Protein AF-A0A183CML1-F1 (afdb_monomer_lite)

Sequence (725 aa):
MSDNASGSEQQQQMVEISICPDVWKWSLSSLEIRRATDGNGAQIVNKSSAELLPIPQGLLPNKVIGFKVIWISYIDQNVFEFLQRICRLFNSSETFVRIHTYNNDDSRTWEIIRQNIWPLISNDKICRFVLDLAQLDRLRQFSPAILRSCPNLRSIASCGLFPAFPAEDNTNASSPQAMAKWLLTRRGDGRPKIIVCDYWEGMEGLRGSFVNALEPANFIFHLRSFGIAPFELKNNWTGERLTLRRFNGCRWLLVRCPIVREEAKWAAWEKEAFEWDWRCNQWNYIFIAFNDRDIGDGMLDENDEGPSEPKKLVVLVSTFFGWLFSFSIIIVLPIDVAITFYKKCLVEESHRSVVDDDTTTGDGGLRMADNEYFERNESFMQCEQPKGFVEDKFLLALWRIVYWSSQLLTWILLPMLQSYAKAGEFTVKGRLKYAFYSNAVYYGLYFAAFMLLLIYAVSRGVSLDFENLKVLLIAASNTWGLFQLVVLLGYGLIEVPRLFWRLGIKGYRLKRTYFDIDKMSSEKNESDESIREVYTETKNALNLLKSASGPSREKVKQIAAKFPYEFVKHLNGSGADPKESSPALPISSCSQLDIGSVNNDAYLIKLHRKVINAAQNYRHCQAQWHSLIESAFYLEDVEVAEQSGLLPAQWARLDVVNGGGTNRRKTKSAALSLLVAALPGYAKARFHLFVTLRRPISQVFFFGFWGIEIELDFAHAFERDPGQY

Foldseek 3Di:
DDDPVLVVLLVVQWDWDDPDVPDIAIEGEAWEWAQDPVRPHIWIARPVVRDTGHLRPDQDDPSYQFYQEYEYAFDEPSVLVSLVSCLNNLALQFAEEEEDEPDPPQPVLLVLCLPRVCVSCQVSRHQEYEDEQSRLLSVCVSPLLSLVSNQNHAEYEYEHAAADPPQDRPSPDGSNSSVVVSQQDAHPVRAAREYEYAEDDRVVRVVVCVQPDQEAGWYKYKYQDDDDDWDWDAHPNHQWIWTWDDDDDRIIMTTIDHPDDDVVVVVVSNVVSVPDDPPRDGTNYYYYYYGPSSYDPPSDPCPVPPDDPVLCVLVVVLVVLLVVLVVVCVVLVVLVVLLVVLVVLVVVLVVVVVVVVVVPDDDDDDDDDDDDPPPPPPVVSPRDRDDPDDDPVVSVVSCVCSVVSLVCSVLPVVQLSVQLLLFLDPDPVNSSVRSVVVSCVVVVVVVVVVVVVVVVCVVVPDDDDPVVVVVVVVVVVVVVLVVVCVVCVCCVVPVLVVVVVQVPDPPSQLVVLVVVLVVLVVLLVVLLVLLVVLLVVLVVLLVLCVPPPDPLNVLSVVLNVLADPVSVCCVVVVPPDPPDCPDDDPPPDDDPDDNVQSPDPVNSRVSSSSSSVSRVSNVLSVVLSVVSVVSNVVSVQVVCCVVVVHRDPVVVVVVVVVPDDPDDPPPVQPPVVVVLVPDPPVVVVVVVSVVVPPDDPPPDDPDHDDDDDDDDDPPPPPPDPPDDD

InterPro domains:
  IPR006876 LMBR1-like membrane protein [PF04791] (312-645)
  IPR051584 GPCR-associated LMBR1 domain-containing protein [PTHR21355] (312-642)

Radius of gyration: 38.88 Å; chains: 1; bounding box: 107×81×124 Å

Organism: Globodera pallida (NCBI:txid36090)

Secondary structure (DSSP, 8-state):
----HHHHHHHTTEEEEEEETTEEEEEEEEEEEEE-TTSSSEEEEETTT--EEPPP-SPPPTTEEEEEEEEES-B-HHHHHHHHHHGGG--TTT-EEEE--S-TT-HHHHHHIIIIIHHHHHSS--SEEE--HHHHHHHHTT-TTHHHH-TT--EEEESS----SS---STTS-HHHHHHHHHHSPPTT-PPEEEEES----HHHHHHHHHT--S---EEEEEE-SSPPPEEEEETTTTEEEEEEEEETTEEEEEEEESS--HHHHHHHHHHHHS--SSS--SSEEEE---GGGBPTTSS-TTS--S-HHHHHHHHHHHHHHHHHHHHHHHHHHHHHHHHHHHHHHHHHHHHHHHHHTTS-----------------------PPPTT---HHHHHHHHHHHHHHHHHIIIIIHHHHHHHHT---SSHHHHHHHHHHHHHHHHHHHHHHHHHHHHHHHHTT----HHHHHHHHHHHHHHHHHHHHHHHHHIIIIIHHHHHHHHTSTTHHHHHHHHHHHHHHHHHHHHHHHHHHHHHHHHHHHHHTTT--SHHHHHHHHHHTTS-HHHHHHHHHTTT-TT---------------HHHHT-HHHHHHHHHHHHHHHHHHHHHHHHHHHHHHHHHHHHHHHHHHHHSS--TTTHHHHHHTTS---SS-TT-HHHHHHHHSS-HHHHHHHHHHHHT-S--SSS-----------SSGGGS----S---

pLDDT: mean 72.49, std 20.1, range [24.62, 93.75]

Structure (mmCIF, N/CA/C/O backbone):
data_AF-A0A183CML1-F1
#
_entry.id   AF-A0A183CML1-F1
#
loop_
_atom_site.group_PDB
_atom_site.id
_atom_site.type_symbol
_atom_site.label_atom_id
_atom_site.label_alt_id
_atom_site.label_comp_id
_atom_site.label_asym_id
_atom_site.label_entity_id
_atom_site.label_seq_id
_atom_site.pdbx_PDB_ins_code
_atom_site.Cartn_x
_atom_site.Cartn_y
_atom_site.Cartn_z
_atom_site.occupancy
_atom_site.B_iso_or_equiv
_atom_site.auth_seq_id
_atom_site.auth_comp_id
_atom_site.auth_asym_id
_atom_site.auth_atom_id
_atom_site.pdbx_PDB_model_num
ATOM 1 N N . MET A 1 1 ? -20.747 42.630 32.655 1.00 37.59 1 MET A N 1
ATOM 2 C CA . MET A 1 1 ? -21.826 42.072 31.812 1.00 37.59 1 MET A CA 1
ATOM 3 C C . MET A 1 1 ? -21.200 41.529 30.538 1.00 37.59 1 MET A C 1
ATOM 5 O O . MET A 1 1 ? -21.109 42.256 29.566 1.00 37.59 1 MET A O 1
ATOM 9 N N . SER A 1 2 ? -20.720 40.291 30.581 1.00 33.38 2 SER A N 1
ATOM 10 C CA . SER A 1 2 ? -20.426 39.416 29.436 1.00 33.38 2 SER A CA 1
ATOM 11 C C . SER A 1 2 ? -19.798 38.167 30.049 1.00 33.38 2 SER A C 1
ATOM 13 O O . SER A 1 2 ? -18.826 38.322 30.778 1.00 33.38 2 SER A O 1
ATOM 15 N N . ASP A 1 3 ? -20.456 37.018 29.877 1.00 28.42 3 ASP A N 1
ATOM 16 C CA . ASP A 1 3 ? -19.969 35.626 30.060 1.00 28.42 3 ASP A CA 1
ATOM 17 C C . ASP A 1 3 ? -21.097 34.674 30.516 1.00 28.42 3 ASP A C 1
ATOM 19 O O . ASP A 1 3 ? -20.895 33.774 31.320 1.00 28.42 3 ASP A O 1
ATOM 23 N N . ASN A 1 4 ? -22.310 34.847 29.972 1.00 29.31 4 ASN A N 1
ATOM 24 C CA . ASN A 1 4 ? -23.411 33.876 30.104 1.00 29.31 4 ASN A CA 1
ATOM 25 C C . ASN A 1 4 ? -23.949 33.375 28.745 1.00 29.31 4 ASN A C 1
ATOM 27 O O . ASN A 1 4 ? -24.976 32.704 28.705 1.00 29.31 4 ASN A O 1
ATOM 31 N N . ALA A 1 5 ? -23.266 33.662 27.629 1.00 32.44 5 ALA A N 1
ATOM 32 C CA . ALA A 1 5 ? -23.761 33.323 26.288 1.00 32.44 5 ALA A CA 1
ATOM 33 C C . ALA A 1 5 ? -23.712 31.813 25.961 1.00 32.44 5 ALA A C 1
ATOM 35 O O . ALA A 1 5 ? -24.542 31.328 25.198 1.00 32.44 5 ALA A O 1
ATOM 36 N N . SER A 1 6 ? -22.810 31.032 26.574 1.00 41.88 6 SER A N 1
ATOM 37 C CA . SER A 1 6 ? -22.696 29.591 26.272 1.00 41.88 6 SER A CA 1
ATOM 38 C C . SER A 1 6 ? -23.824 28.740 26.874 1.00 41.88 6 SER A C 1
ATOM 40 O O . SER A 1 6 ? -24.134 27.668 26.354 1.00 41.88 6 SER A O 1
ATOM 42 N N . GLY A 1 7 ? -24.464 29.212 27.951 1.00 39.38 7 GLY A N 1
ATOM 43 C CA . GLY A 1 7 ? -25.582 28.518 28.597 1.00 39.38 7 GLY A CA 1
ATOM 44 C C . GLY A 1 7 ? -26.908 28.676 27.847 1.00 39.38 7 GLY A C 1
ATOM 45 O O . GLY A 1 7 ? -27.688 27.725 27.785 1.00 39.38 7 GLY A O 1
ATOM 46 N N . SER A 1 8 ? -27.147 29.844 27.237 1.00 46.09 8 SER A N 1
ATOM 47 C CA . SER A 1 8 ? -28.375 30.129 26.482 1.00 46.09 8 SER A CA 1
ATOM 48 C C . SER A 1 8 ? -28.430 29.398 25.138 1.00 46.09 8 SER A C 1
ATOM 50 O O . SER A 1 8 ? -29.487 28.895 24.767 1.00 46.09 8 SER A O 1
ATOM 52 N N . GLU A 1 9 ? -27.298 29.258 24.440 1.00 47.81 9 GLU A N 1
ATOM 53 C CA . GLU A 1 9 ? -27.224 28.528 23.160 1.00 47.81 9 GLU A CA 1
ATOM 54 C C . GLU A 1 9 ? -27.437 27.014 23.337 1.00 47.81 9 GLU A C 1
ATOM 56 O O . GLU A 1 9 ? -28.051 26.356 22.498 1.00 47.81 9 GLU A O 1
ATOM 61 N N . GLN A 1 10 ? -26.989 26.441 24.463 1.00 49.47 10 GLN A N 1
ATOM 62 C CA . GLN A 1 10 ? -27.253 25.035 24.792 1.00 49.47 10 GLN A CA 1
ATOM 63 C C . GLN A 1 10 ? -28.731 24.784 25.125 1.00 49.47 10 GLN A C 1
ATOM 65 O O . GLN A 1 10 ? -29.260 23.731 24.770 1.00 49.47 10 GLN A O 1
ATOM 70 N N . GLN A 1 11 ? -29.416 25.740 25.765 1.00 50.09 11 GLN A N 1
ATOM 71 C CA . GLN A 1 11 ? -30.841 25.627 26.101 1.00 50.09 11 GLN A CA 1
ATOM 72 C C . GLN A 1 11 ? -31.749 25.588 24.861 1.00 50.09 11 GLN A C 1
ATOM 74 O O . GLN A 1 11 ? -32.755 24.882 24.883 1.00 50.09 11 GLN A O 1
ATOM 79 N N . GLN A 1 12 ? -31.375 26.244 23.755 1.00 51.06 12 GLN A N 1
ATOM 80 C CA . GLN A 1 12 ? -32.138 26.227 22.492 1.00 51.06 12 GLN A CA 1
ATOM 81 C C . GLN A 1 12 ? -32.186 24.843 21.810 1.00 51.06 12 GLN A C 1
ATOM 83 O O . GLN A 1 12 ? -33.040 24.581 20.958 1.00 51.06 12 GLN A O 1
ATOM 88 N N . GLN A 1 13 ? -31.289 23.927 22.188 1.00 52.69 13 GLN A N 1
ATOM 89 C CA . GLN A 1 13 ? -31.227 22.564 21.642 1.00 52.69 13 GLN A CA 1
ATOM 90 C C . GLN A 1 13 ? -32.090 21.567 22.430 1.00 52.69 13 GLN A C 1
ATOM 92 O O . GLN A 1 13 ? -32.201 20.398 22.043 1.00 52.69 13 GLN A O 1
ATOM 97 N N . MET A 1 14 ? -32.674 22.008 23.549 1.00 59.81 14 MET A N 1
ATOM 98 C CA . MET A 1 14 ? -33.325 21.141 24.520 1.00 59.81 14 MET A CA 1
ATOM 99 C C . MET A 1 14 ? -34.838 21.376 24.574 1.00 59.81 14 MET A C 1
ATOM 101 O O . MET A 1 14 ? -35.321 22.500 24.504 1.00 59.81 14 MET A O 1
ATOM 105 N N . VAL A 1 15 ? -35.595 20.294 24.731 1.00 54.19 15 VAL A N 1
ATOM 106 C CA . VAL A 1 15 ? -37.031 20.311 25.024 1.00 54.19 15 VAL A CA 1
ATOM 107 C C . VAL A 1 15 ? -37.222 19.896 26.476 1.00 54.19 15 VAL A C 1
ATOM 109 O O . VAL A 1 15 ? -36.651 18.893 26.924 1.00 54.19 15 VAL A O 1
ATOM 112 N N . GLU A 1 16 ? -38.018 20.675 27.202 1.00 47.41 16 GLU A N 1
ATOM 113 C CA . GLU A 1 16 ? -38.372 20.402 28.589 1.00 47.41 16 GLU A CA 1
ATOM 114 C C . GLU A 1 16 ? -39.366 19.237 28.673 1.00 47.41 16 GLU A C 1
ATOM 116 O O . GLU A 1 16 ? -40.355 19.191 27.940 1.00 47.41 16 GLU A O 1
ATOM 121 N N . ILE A 1 17 ? -39.093 18.272 29.553 1.00 47.78 17 ILE A N 1
ATOM 122 C CA . ILE A 1 17 ? -39.960 17.116 29.782 1.00 47.78 17 ILE A CA 1
ATOM 123 C C . ILE A 1 17 ? -40.334 17.073 31.260 1.00 47.78 17 ILE A C 1
ATOM 125 O O . ILE A 1 17 ? -39.469 16.927 32.130 1.00 47.78 17 ILE A O 1
ATOM 129 N N . SER A 1 18 ? -41.637 17.141 31.530 1.00 38.53 18 SER A N 1
ATOM 130 C CA . SER A 1 18 ? -42.201 16.844 32.844 1.00 38.53 18 SER A CA 1
ATOM 131 C C . SER A 1 18 ? -42.446 15.338 32.958 1.00 38.53 18 SER A C 1
ATOM 133 O O . SER A 1 18 ? -43.163 14.756 32.146 1.00 38.53 18 SER A O 1
ATOM 135 N N . ILE A 1 19 ? -41.813 14.699 33.946 1.00 42.56 19 ILE A N 1
ATOM 136 C CA . ILE A 1 19 ? -42.041 13.280 34.279 1.00 42.56 19 ILE A CA 1
ATOM 137 C C . ILE A 1 19 ? -43.020 13.156 35.467 1.00 42.56 19 ILE A C 1
ATOM 139 O O . ILE A 1 19 ? -43.718 12.154 35.574 1.00 42.56 19 ILE A O 1
ATOM 143 N N . CYS A 1 20 ? -43.103 14.196 36.308 1.00 31.20 20 CYS A N 1
ATOM 144 C CA . CYS A 1 20 ? -44.016 14.389 37.443 1.00 31.20 20 CYS A CA 1
ATOM 145 C C . CYS A 1 20 ? -44.196 15.906 37.690 1.00 31.20 20 CYS A C 1
ATOM 147 O O . CYS A 1 20 ? -43.338 16.680 37.240 1.00 31.20 20 CYS A O 1
ATOM 149 N N . PRO A 1 21 ? -45.222 16.354 38.448 1.00 37.19 21 PRO A N 1
ATOM 150 C CA . PRO A 1 21 ? -45.181 17.691 39.030 1.00 37.19 21 PRO A CA 1
ATOM 151 C C . PRO A 1 21 ? -43.919 17.765 39.907 1.00 37.19 21 PRO A C 1
ATOM 153 O O . PRO A 1 21 ? -43.681 16.871 40.713 1.00 37.19 21 PRO A O 1
ATOM 156 N N . ASP A 1 22 ? -43.074 18.767 39.668 1.00 35.03 22 ASP A N 1
ATOM 157 C CA . ASP A 1 22 ? -41.851 19.104 40.423 1.00 35.03 22 ASP A CA 1
ATOM 158 C C . ASP A 1 22 ? -40.514 18.427 40.034 1.00 35.03 22 ASP A C 1
ATOM 160 O O . ASP A 1 22 ? -39.484 18.745 40.632 1.00 35.03 22 ASP A O 1
ATOM 164 N N . VAL A 1 23 ? -40.441 17.594 38.979 1.00 41.69 23 VAL A N 1
ATOM 165 C CA . VAL A 1 23 ? -39.146 17.095 38.441 1.00 41.69 23 VAL A CA 1
ATOM 166 C C . VAL A 1 23 ? -39.004 17.374 36.942 1.00 41.69 23 VAL A C 1
ATOM 168 O O . VAL A 1 23 ? -39.576 16.673 36.105 1.00 41.69 23 VAL A O 1
ATOM 171 N N . TRP A 1 24 ? -38.169 18.363 36.609 1.00 45.88 24 TRP A N 1
ATOM 172 C CA . TRP A 1 24 ? -37.877 18.790 35.237 1.00 45.88 24 TRP A CA 1
ATOM 173 C C . TRP A 1 24 ? -36.598 18.127 34.707 1.00 45.88 24 TRP A C 1
ATOM 175 O O . TRP A 1 24 ? -35.523 18.240 35.310 1.00 45.88 24 TRP A O 1
ATOM 185 N N . LYS A 1 25 ? -36.703 17.429 33.570 1.00 55.75 25 LYS A N 1
ATOM 186 C CA . LYS A 1 25 ? -35.559 16.866 32.832 1.00 55.75 25 LYS A CA 1
ATOM 187 C C . LYS A 1 25 ? -35.539 17.403 31.400 1.00 55.75 25 LYS A C 1
ATOM 189 O O . LYS A 1 25 ? -36.557 17.854 30.888 1.00 55.75 25 LYS A O 1
ATOM 194 N N . TRP A 1 26 ? -34.378 17.341 30.754 1.00 61.25 26 TRP A N 1
ATOM 195 C CA . TRP A 1 26 ? -34.168 17.889 29.411 1.00 61.25 26 TRP A CA 1
ATOM 196 C C . TRP A 1 26 ? -33.952 16.758 28.392 1.00 61.25 26 TRP A C 1
ATOM 198 O O . TRP A 1 26 ? -33.356 15.727 28.712 1.00 61.25 26 TRP A O 1
ATOM 208 N N . SER A 1 27 ? -34.410 16.932 27.154 1.00 63.78 27 SER A N 1
ATOM 209 C CA . SER A 1 27 ? -34.059 16.059 26.017 1.00 63.78 27 SER A CA 1
ATOM 210 C C . SER A 1 27 ? -33.580 16.881 24.838 1.00 63.78 27 SER A C 1
ATOM 212 O O . SER A 1 27 ? -34.007 18.018 24.682 1.00 63.78 27 SER A O 1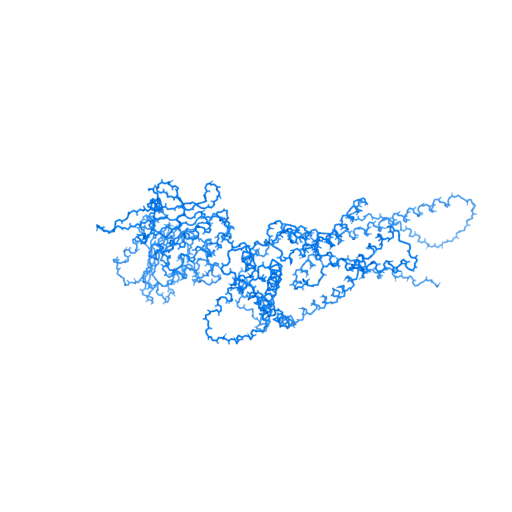
ATOM 214 N N . LEU A 1 28 ? -32.724 16.315 23.993 1.00 70.31 28 LEU A N 1
ATOM 215 C CA . LEU A 1 28 ? -32.418 16.941 22.711 1.00 70.31 28 LEU A CA 1
ATOM 216 C C . LEU A 1 28 ? -33.641 16.852 21.789 1.00 70.31 28 LEU A C 1
ATOM 218 O O . LEU A 1 28 ? -34.340 15.832 21.746 1.00 70.31 28 LEU A O 1
ATOM 222 N N . SER A 1 29 ? -33.894 17.924 21.046 1.00 74.38 29 SER A N 1
ATOM 223 C CA . SER A 1 29 ? -34.969 17.985 20.055 1.00 74.38 29 SER A CA 1
ATOM 224 C C . SER A 1 29 ? -34.680 17.076 18.839 1.00 74.38 29 SER A C 1
ATOM 226 O O . SER A 1 29 ? -33.923 16.108 18.915 1.00 74.38 29 SER A O 1
ATOM 228 N N . SER A 1 30 ? -35.340 17.314 17.702 1.00 78.25 30 SER A N 1
ATOM 229 C CA . SER A 1 30 ? -34.991 16.629 16.450 1.00 78.25 30 SER A CA 1
ATOM 230 C C . SER A 1 30 ? -33.811 17.346 15.801 1.00 78.25 30 SER A C 1
ATOM 232 O O . SER A 1 30 ? -33.980 18.449 15.293 1.00 78.25 30 SER A O 1
ATOM 234 N N . LEU A 1 31 ? -32.631 16.734 15.827 1.00 83.12 31 LEU A N 1
ATOM 235 C CA . LEU A 1 31 ? -31.380 17.318 15.348 1.00 83.12 31 LEU A CA 1
ATOM 236 C C . LEU A 1 31 ? -30.962 16.712 14.005 1.00 83.12 31 LEU A C 1
ATOM 238 O O . LEU A 1 31 ? -31.060 15.503 13.802 1.00 83.12 31 LEU A O 1
ATOM 242 N N . GLU A 1 32 ? -30.455 17.550 13.106 1.00 85.06 32 GLU A N 1
ATOM 243 C CA . GLU A 1 32 ? -29.831 17.159 11.843 1.00 85.06 32 GLU A CA 1
ATOM 244 C C . GLU A 1 32 ? -28.397 17.666 11.773 1.00 85.06 32 GLU A C 1
ATOM 246 O O . GLU A 1 32 ? -28.159 18.870 11.774 1.00 85.06 32 GLU A O 1
ATOM 251 N N . ILE A 1 33 ? -27.450 16.739 11.704 1.00 88.25 33 ILE A N 1
ATOM 252 C CA . ILE A 1 33 ? -26.032 17.006 11.494 1.00 88.25 33 ILE A CA 1
ATOM 253 C C . ILE A 1 33 ? -25.774 16.922 9.995 1.00 88.25 33 ILE A C 1
ATOM 255 O O . ILE A 1 33 ? -25.871 15.841 9.412 1.00 88.25 33 ILE A O 1
ATOM 259 N N . ARG A 1 34 ? -25.437 18.055 9.380 1.00 85.38 34 ARG A N 1
ATOM 260 C CA . ARG A 1 34 ? -25.172 18.164 7.939 1.00 85.38 34 ARG A CA 1
ATOM 261 C C . ARG A 1 34 ? -23.921 18.994 7.667 1.00 85.38 34 ARG A C 1
ATOM 263 O O . ARG A 1 34 ? -23.442 19.696 8.558 1.00 85.38 34 ARG A O 1
ATOM 270 N N . ARG A 1 35 ? -23.410 18.936 6.435 1.00 83.69 35 ARG A N 1
ATOM 271 C CA . ARG A 1 35 ? -22.287 19.777 5.999 1.00 83.69 35 ARG A CA 1
ATOM 272 C C . ARG A 1 35 ? -22.664 21.256 6.139 1.00 83.69 35 ARG A C 1
ATOM 274 O O . ARG A 1 35 ? -23.791 21.641 5.813 1.00 83.69 35 ARG A O 1
ATOM 281 N N . ALA A 1 36 ? -21.735 22.060 6.644 1.00 81.62 36 ALA A N 1
ATOM 282 C CA . ALA A 1 36 ? -21.918 23.497 6.769 1.00 81.62 36 ALA A CA 1
ATOM 283 C C . ALA A 1 36 ? -22.105 24.161 5.394 1.00 81.62 36 ALA A C 1
ATOM 285 O O . ALA A 1 36 ? -21.556 23.705 4.388 1.00 81.62 36 ALA A O 1
ATOM 286 N N . THR A 1 37 ? -22.913 25.224 5.324 1.00 77.00 37 THR A N 1
ATOM 287 C CA . THR A 1 37 ? -23.236 25.897 4.048 1.00 77.00 37 THR A CA 1
ATOM 288 C C . THR A 1 37 ? -22.043 26.607 3.407 1.00 77.00 37 THR A C 1
ATOM 290 O O . THR A 1 37 ? -22.064 26.860 2.208 1.00 77.00 37 THR A O 1
ATOM 293 N N . ASP A 1 38 ? -21.008 26.916 4.188 1.00 73.81 38 ASP A N 1
ATOM 294 C CA . ASP A 1 38 ? -19.724 27.455 3.724 1.00 73.81 38 ASP A CA 1
ATOM 295 C C . ASP A 1 38 ? -18.766 26.366 3.197 1.00 73.81 38 ASP A C 1
ATOM 297 O O . ASP A 1 38 ? -17.690 26.676 2.691 1.00 73.81 38 ASP A O 1
ATOM 301 N N . GLY A 1 39 ? -19.158 25.090 3.297 1.00 69.31 39 GLY A N 1
ATOM 302 C CA . GLY A 1 39 ? -18.370 23.932 2.890 1.00 69.31 39 GLY A CA 1
ATOM 303 C C . GLY A 1 39 ? -17.366 23.436 3.935 1.00 69.31 39 GLY A C 1
ATOM 304 O O . GLY A 1 39 ? -16.813 22.351 3.730 1.00 69.31 39 GLY A O 1
ATOM 305 N N . ASN A 1 40 ? -17.176 24.152 5.050 1.00 73.75 40 ASN A N 1
ATOM 306 C CA . ASN A 1 40 ? -16.153 23.873 6.057 1.00 73.75 40 ASN A CA 1
ATOM 307 C C . ASN A 1 40 ? -16.752 23.205 7.305 1.00 73.75 40 ASN A C 1
ATOM 309 O O . ASN A 1 40 ? -17.226 23.859 8.230 1.00 73.75 40 ASN A O 1
ATOM 313 N N . GLY A 1 41 ? -16.668 21.874 7.361 1.00 78.50 41 GLY A N 1
ATOM 314 C CA . GLY A 1 41 ? -17.062 21.093 8.536 1.00 78.50 41 GLY A CA 1
ATOM 315 C C . GLY A 1 41 ? -18.570 20.865 8.661 1.00 78.50 41 GLY A C 1
ATOM 316 O O . GLY A 1 41 ? -19.311 20.850 7.672 1.00 78.50 41 GLY A O 1
ATOM 317 N N . ALA A 1 42 ? -19.016 20.618 9.890 1.00 84.06 42 ALA A N 1
ATOM 318 C CA . ALA A 1 42 ? -20.378 20.209 10.213 1.00 84.06 42 ALA A CA 1
ATOM 319 C C . ALA A 1 42 ? -21.169 21.277 10.986 1.00 84.06 42 ALA A C 1
ATOM 321 O O . ALA A 1 42 ? -20.629 21.987 11.833 1.00 84.06 42 ALA A O 1
ATOM 322 N N . GLN A 1 43 ? -22.483 21.321 10.759 1.00 84.50 43 GLN A N 1
ATOM 323 C CA . GLN A 1 43 ? -23.433 22.150 11.505 1.00 84.50 43 GLN A CA 1
ATOM 324 C C . GLN A 1 43 ? -24.626 21.319 11.996 1.00 84.50 43 GLN A C 1
ATOM 326 O O . GLN A 1 43 ? -25.008 20.336 11.353 1.00 84.50 43 GLN A O 1
ATOM 331 N N . ILE A 1 44 ? -25.241 21.735 13.109 1.00 82.94 44 ILE A N 1
ATOM 332 C CA . ILE A 1 44 ? -26.459 21.117 13.646 1.00 82.94 44 ILE A CA 1
ATOM 333 C C . ILE A 1 44 ? -27.656 22.008 13.316 1.00 82.94 44 ILE A C 1
ATOM 335 O O . ILE A 1 44 ? -27.625 23.217 13.523 1.00 82.94 44 ILE A O 1
ATOM 339 N N . VAL A 1 45 ? -28.731 21.410 12.814 1.00 80.69 45 VAL A N 1
ATOM 340 C CA . VAL A 1 45 ? -30.013 22.082 12.585 1.00 80.69 45 VAL A CA 1
ATOM 341 C C . VAL A 1 45 ? -31.068 21.444 13.471 1.00 80.69 45 VAL A C 1
ATOM 343 O O . VAL A 1 45 ? -31.246 20.225 13.456 1.00 80.69 45 VAL A O 1
ATOM 346 N N . ASN A 1 46 ? -31.803 22.256 14.224 1.00 78.88 46 ASN A N 1
ATOM 347 C CA . ASN A 1 46 ? -32.991 21.780 14.923 1.00 78.88 46 ASN A CA 1
ATOM 348 C C . ASN A 1 46 ? -34.158 21.718 13.923 1.00 78.88 46 ASN A C 1
ATOM 350 O O . ASN A 1 46 ? -34.657 22.748 13.482 1.00 78.88 46 ASN A O 1
ATOM 354 N N . LYS A 1 47 ? -34.620 20.515 13.558 1.00 71.12 47 LYS A N 1
ATOM 355 C CA . LYS A 1 47 ? -35.719 20.326 12.591 1.00 71.12 47 LYS A CA 1
ATOM 356 C C . LYS A 1 47 ? -37.056 20.899 13.070 1.00 71.12 47 LYS A C 1
ATOM 358 O O . LYS A 1 47 ? -37.923 21.140 12.238 1.00 71.12 47 LYS A O 1
ATOM 363 N N . SER A 1 48 ? -37.239 21.104 14.375 1.00 66.88 48 SER A N 1
ATOM 364 C CA . SER A 1 48 ? -38.478 21.664 14.927 1.00 66.88 48 SER A CA 1
ATOM 365 C C . SER A 1 48 ? -38.522 23.193 14.853 1.00 66.88 48 SER A C 1
ATOM 367 O O . SER A 1 48 ? -39.601 23.743 14.672 1.00 66.88 48 SER A O 1
ATOM 369 N N . SER A 1 49 ? -37.379 23.874 15.005 1.00 65.00 49 SER A N 1
ATOM 370 C CA . SER A 1 49 ? -37.291 25.346 14.979 1.00 65.00 49 SER A CA 1
ATOM 371 C C . SER A 1 49 ? -36.656 25.912 13.703 1.00 65.00 49 SER A C 1
ATOM 373 O O . SER A 1 49 ? -36.686 27.121 13.504 1.00 65.00 49 SER A O 1
ATOM 375 N N . ALA A 1 50 ? -36.086 25.056 12.846 1.00 64.62 50 ALA A N 1
ATOM 376 C CA . ALA A 1 50 ? -35.264 25.413 11.685 1.00 64.62 50 ALA A CA 1
ATOM 377 C C . ALA A 1 50 ? -34.040 26.299 12.013 1.00 64.62 50 ALA A C 1
ATOM 379 O O . ALA A 1 50 ? -33.440 26.890 11.116 1.00 64.62 50 ALA A O 1
ATOM 380 N N . GLU A 1 51 ? -33.650 26.370 13.288 1.00 70.19 51 GLU A N 1
ATOM 381 C CA . GLU A 1 51 ? -32.543 27.194 13.771 1.00 70.19 51 GLU A CA 1
ATOM 382 C C . GLU A 1 51 ? -31.192 26.492 13.561 1.00 70.19 51 GLU A C 1
ATOM 384 O O . GLU A 1 51 ? -31.062 25.274 13.753 1.00 70.19 51 GLU A O 1
ATOM 389 N N . LEU A 1 52 ? -30.193 27.276 13.142 1.00 67.44 52 LEU A N 1
ATOM 390 C CA . LEU A 1 52 ? -28.807 26.846 12.967 1.00 67.44 52 LEU A CA 1
ATOM 391 C C . LEU A 1 52 ? -28.085 26.909 14.306 1.00 67.44 52 LEU A C 1
ATOM 393 O O . LEU A 1 52 ? -28.065 27.952 14.952 1.00 67.44 52 LEU A O 1
ATOM 397 N N . LEU A 1 53 ? -27.469 25.800 14.697 1.00 66.88 53 LEU A N 1
ATOM 398 C CA . LEU A 1 53 ? -26.844 25.653 15.999 1.00 66.88 53 LEU A CA 1
ATOM 399 C C . LEU A 1 53 ? -25.383 25.201 15.842 1.00 66.88 53 LEU A C 1
ATOM 401 O O . LEU A 1 53 ? -25.105 24.261 15.082 1.00 66.88 53 LEU A O 1
ATOM 405 N N . PRO A 1 54 ? -24.435 25.827 16.564 1.00 63.41 54 PRO A N 1
ATOM 406 C CA . PRO A 1 54 ? -23.058 25.355 16.598 1.00 63.41 54 PRO A CA 1
ATOM 407 C C . PRO A 1 54 ? -22.971 23.995 17.308 1.00 63.41 54 PRO A C 1
ATOM 409 O O . PRO A 1 54 ? -23.772 23.680 18.194 1.00 63.41 54 PRO A O 1
ATOM 412 N N . ILE A 1 55 ? -21.975 23.183 16.935 1.00 66.38 55 ILE A N 1
ATOM 413 C CA . ILE A 1 55 ? -21.700 21.908 17.612 1.00 66.38 55 ILE A CA 1
ATOM 414 C C . ILE A 1 55 ? -21.226 22.207 19.043 1.00 66.38 55 ILE A C 1
ATOM 416 O O . ILE A 1 55 ? -20.201 22.874 19.211 1.00 66.38 55 ILE A O 1
ATOM 420 N N . PRO A 1 56 ? -21.922 21.717 20.087 1.00 64.00 56 PRO A N 1
ATOM 421 C CA . PRO A 1 56 ? -21.537 21.988 21.466 1.00 64.00 56 PRO A CA 1
ATOM 422 C C . PRO A 1 56 ? -20.142 21.441 21.791 1.00 64.00 56 PRO A C 1
ATOM 424 O O . PRO A 1 56 ? -19.905 20.232 21.754 1.00 64.00 56 PRO A O 1
ATOM 427 N N . GLN A 1 57 ? -19.227 22.335 22.174 1.00 58.16 57 GLN A N 1
ATOM 428 C CA . GLN A 1 57 ? -17.857 21.969 22.554 1.00 58.16 57 GLN A CA 1
ATOM 429 C C . GLN A 1 57 ? -17.701 21.572 24.038 1.00 58.16 57 GLN A C 1
ATOM 431 O O . GLN A 1 57 ? -16.684 21.005 24.425 1.00 58.16 57 GLN A O 1
ATOM 436 N N . GLY A 1 58 ? -18.718 21.829 24.871 1.00 57.59 58 GLY A N 1
ATOM 437 C CA . GLY A 1 58 ? -18.743 21.490 26.301 1.00 57.59 58 GLY A CA 1
ATOM 438 C C . GLY A 1 58 ? -19.512 20.203 26.636 1.00 57.59 58 GLY A C 1
ATOM 439 O O . GLY A 1 58 ? -20.231 19.649 25.805 1.00 57.59 58 GLY A O 1
ATOM 440 N N . LEU A 1 59 ? -19.388 19.732 27.883 1.00 54.75 59 LEU A N 1
ATOM 441 C CA . LEU A 1 59 ? -20.174 18.608 28.410 1.00 54.75 59 LEU A CA 1
ATOM 442 C C . LEU A 1 59 ? -21.662 18.981 28.498 1.00 54.75 59 LEU A C 1
ATOM 444 O O . LEU A 1 59 ? -22.015 19.999 29.091 1.00 54.75 59 LEU A O 1
ATOM 448 N N . LEU A 1 60 ? -22.540 18.132 27.956 1.00 64.62 60 LEU A N 1
ATOM 449 C CA . LEU A 1 60 ? -23.985 18.308 28.110 1.00 64.62 60 LEU A CA 1
ATOM 450 C C . LEU A 1 60 ? -24.395 18.141 29.581 1.00 64.62 60 LEU A C 1
ATOM 452 O O . LEU A 1 60 ? -23.955 17.168 30.208 1.00 64.62 60 LEU A O 1
ATOM 456 N N . PRO A 1 61 ? -25.299 18.989 30.109 1.00 64.56 61 PRO A N 1
ATOM 457 C CA . PRO A 1 61 ? -25.793 18.870 31.475 1.00 64.56 61 PRO A CA 1
ATOM 458 C C . PRO A 1 61 ? -26.276 17.451 31.807 1.00 64.56 61 PRO A C 1
ATOM 460 O O . PRO A 1 61 ? -26.972 16.804 31.018 1.00 64.56 61 PRO A O 1
ATOM 463 N N . ASN A 1 62 ? -25.974 16.970 33.017 1.00 60.59 62 ASN A N 1
ATOM 464 C CA . ASN A 1 62 ? -26.393 15.638 33.490 1.00 60.59 62 ASN A CA 1
ATOM 465 C C . ASN A 1 62 ? -27.922 15.452 33.525 1.00 60.59 62 ASN A C 1
ATOM 467 O O . ASN A 1 62 ? -28.406 14.327 33.584 1.00 60.59 62 ASN A O 1
ATOM 471 N N . LYS A 1 63 ? -28.687 16.549 33.459 1.00 64.75 63 LYS A N 1
ATOM 472 C CA . LYS A 1 63 ? -30.155 16.543 33.387 1.00 64.75 63 LYS A CA 1
ATOM 473 C C . LYS A 1 63 ? -30.706 16.187 31.996 1.00 64.75 63 LYS A C 1
ATOM 475 O O . LYS A 1 63 ? -31.915 15.988 31.882 1.00 64.75 63 LYS A O 1
ATOM 480 N N . VAL A 1 64 ? -29.857 16.112 30.962 1.00 67.31 64 VAL A N 1
ATOM 481 C CA . VAL A 1 64 ? -30.243 15.642 29.622 1.00 67.31 64 VAL A CA 1
ATOM 482 C C . VAL A 1 64 ? -30.304 14.116 29.618 1.00 67.31 64 VAL A C 1
ATOM 484 O O . VAL A 1 64 ? -29.293 13.462 29.899 1.00 67.31 64 VAL A O 1
ATOM 487 N N . ILE A 1 65 ? -31.479 13.563 29.309 1.00 67.69 65 ILE A N 1
ATOM 488 C CA . ILE A 1 65 ? -31.789 12.128 29.456 1.00 67.69 65 ILE A CA 1
ATOM 489 C C . ILE A 1 65 ? -32.082 11.379 28.150 1.00 67.69 65 ILE A C 1
ATOM 491 O O . ILE A 1 65 ? -32.196 10.158 28.182 1.00 67.69 65 ILE A O 1
ATOM 495 N N . GLY A 1 66 ? -32.196 12.067 27.013 1.00 72.06 66 GLY A N 1
ATOM 496 C CA . GLY A 1 66 ? -32.501 11.425 25.732 1.00 72.06 66 GLY A CA 1
ATOM 497 C C . GLY A 1 66 ? -32.604 12.416 24.578 1.00 72.06 66 GLY A C 1
ATOM 498 O O . GLY A 1 66 ? -32.235 13.583 24.723 1.00 72.06 66 GLY A O 1
ATOM 499 N N . PHE A 1 67 ? -33.111 11.949 23.438 1.00 78.50 67 PHE A N 1
ATOM 500 C CA . PHE A 1 67 ? -33.305 12.750 22.227 1.00 78.50 67 PHE A CA 1
ATOM 501 C C . PHE A 1 67 ? -34.541 12.287 21.453 1.00 78.50 67 PHE A C 1
ATOM 503 O O . PHE A 1 67 ? -34.925 11.120 21.525 1.00 78.50 67 PHE A O 1
ATOM 510 N N . LYS A 1 68 ? -35.162 13.181 20.677 1.00 75.44 68 LYS A N 1
ATOM 511 C CA . LYS A 1 68 ? -36.287 12.798 19.809 1.00 75.44 68 LYS A CA 1
ATOM 512 C C . LYS A 1 68 ? -35.790 12.093 18.543 1.00 75.44 68 LYS A C 1
ATOM 514 O O . LYS A 1 68 ? -36.114 10.930 18.324 1.00 75.44 68 LYS A O 1
ATOM 519 N N . VAL A 1 69 ? -34.977 12.781 17.737 1.00 78.56 69 VAL A N 1
ATOM 520 C CA . VAL A 1 69 ? -34.391 12.258 16.490 1.00 78.56 69 VAL A CA 1
ATOM 521 C C . VAL A 1 69 ? -32.982 12.818 16.320 1.00 78.56 69 VAL A C 1
ATOM 523 O O . VAL A 1 69 ? -32.790 14.016 16.492 1.00 78.56 69 VAL A O 1
ATOM 526 N N . ILE A 1 70 ? -32.020 11.982 15.937 1.00 85.56 70 ILE A N 1
ATOM 527 C CA . ILE A 1 70 ? -30.696 12.407 15.472 1.00 85.56 70 ILE A CA 1
ATOM 528 C C . ILE A 1 70 ? -30.527 11.924 14.036 1.00 85.56 70 ILE A C 1
ATOM 530 O O . ILE A 1 70 ? -30.530 10.724 13.770 1.00 85.56 70 ILE A O 1
ATOM 534 N N . TRP A 1 71 ? -30.382 12.863 13.112 1.00 86.31 71 TRP A N 1
ATOM 535 C CA . TRP A 1 71 ? -30.144 12.604 11.700 1.00 86.31 71 TRP A CA 1
ATOM 536 C C . TRP A 1 71 ? -28.696 12.953 11.363 1.00 86.31 71 TRP A C 1
ATOM 538 O O . TRP A 1 71 ? -28.291 14.097 11.528 1.00 86.31 71 TRP A O 1
ATOM 548 N N . ILE A 1 72 ? -27.913 11.980 10.906 1.00 89.06 72 ILE A N 1
ATOM 549 C CA . ILE A 1 72 ? -26.500 12.142 10.550 1.00 89.06 72 ILE A CA 1
ATOM 550 C C . ILE A 1 72 ? -26.397 12.061 9.032 1.00 89.06 72 ILE A C 1
ATOM 552 O O . ILE A 1 72 ? -26.517 10.975 8.464 1.00 89.06 72 ILE A O 1
ATOM 556 N N . SER A 1 73 ? -26.186 13.205 8.383 1.00 87.31 73 SER A N 1
ATOM 557 C CA . SER A 1 73 ? -25.969 13.298 6.936 1.00 87.31 73 SER A CA 1
ATOM 558 C C . SER A 1 73 ? -24.576 13.790 6.548 1.00 87.31 73 SER A C 1
ATOM 560 O O . SER A 1 73 ? -24.307 13.959 5.367 1.00 87.31 73 SER A O 1
ATOM 562 N N . TYR A 1 74 ? -23.703 14.042 7.522 1.00 86.88 74 TYR A N 1
ATOM 563 C CA . TYR A 1 74 ? -22.298 14.390 7.324 1.00 86.88 74 TYR A CA 1
ATOM 564 C C . TYR A 1 74 ? -21.495 13.983 8.563 1.00 86.88 74 TYR A C 1
ATOM 566 O O . TYR A 1 74 ? -22.022 14.057 9.679 1.00 86.88 74 TYR A O 1
ATOM 574 N N . ILE A 1 75 ? -20.241 13.563 8.385 1.00 86.69 75 ILE A N 1
ATOM 575 C CA . ILE A 1 75 ? -19.365 13.179 9.496 1.00 86.69 75 ILE A CA 1
ATOM 576 C C . ILE A 1 75 ? -17.946 13.721 9.324 1.00 86.69 75 ILE A C 1
ATOM 578 O O . ILE A 1 75 ? -17.304 13.512 8.302 1.00 86.69 75 ILE A O 1
ATOM 582 N N . ASP A 1 76 ? -17.445 14.386 10.358 1.00 87.44 76 ASP A N 1
ATOM 583 C CA . ASP A 1 76 ? -16.049 14.783 10.526 1.00 87.44 76 ASP A CA 1
ATOM 584 C C . ASP A 1 76 ? -15.588 14.461 11.963 1.00 87.44 76 ASP A C 1
ATOM 586 O O . ASP A 1 76 ? -16.352 13.917 12.770 1.00 87.44 76 ASP A O 1
ATOM 590 N N . GLN A 1 77 ? -14.344 14.807 12.299 1.00 84.38 77 GLN A N 1
ATOM 591 C CA . GLN A 1 77 ? -13.795 14.577 13.637 1.00 84.38 77 GLN A CA 1
ATOM 592 C C . GLN A 1 77 ? -14.621 15.262 14.745 1.00 84.38 77 GLN A C 1
ATOM 594 O O . GLN A 1 77 ? -14.839 14.674 15.806 1.00 84.38 77 GLN A O 1
ATOM 599 N N . ASN A 1 78 ? -15.145 16.467 14.497 1.00 83.56 78 ASN A N 1
ATOM 600 C CA . ASN A 1 78 ? -15.957 17.201 15.473 1.00 83.56 78 ASN A CA 1
ATOM 601 C C . ASN A 1 78 ? -17.306 16.510 15.710 1.00 83.56 78 ASN A C 1
ATOM 603 O O . ASN A 1 78 ? -17.767 16.405 16.849 1.00 83.56 78 ASN A O 1
ATOM 607 N N . VAL A 1 79 ? -17.933 16.004 14.644 1.00 85.56 79 VAL A N 1
ATOM 608 C CA . VAL A 1 79 ? -19.158 15.201 14.731 1.00 85.56 79 VAL A CA 1
ATOM 609 C C . VAL A 1 79 ? -18.892 13.914 15.497 1.00 85.56 79 VAL A C 1
ATOM 611 O O . VAL A 1 79 ? -19.685 13.552 16.362 1.00 85.56 79 VAL A O 1
ATOM 614 N N . PHE A 1 80 ? -17.780 13.231 15.229 1.00 85.19 80 PHE A N 1
ATOM 615 C CA . PHE A 1 80 ? -17.420 12.015 15.951 1.00 85.19 80 PHE A CA 1
ATOM 616 C C . PHE A 1 80 ? -17.249 12.266 17.459 1.00 85.19 80 PHE A C 1
ATOM 618 O O . PHE A 1 80 ? -17.829 11.540 18.269 1.00 85.19 80 PHE A O 1
ATOM 625 N N . GLU A 1 81 ? -16.543 13.329 17.850 1.00 83.25 81 GLU A N 1
ATOM 626 C CA . GLU A 1 81 ? -16.410 13.725 19.258 1.00 83.25 81 GLU A CA 1
ATOM 627 C C . GLU A 1 81 ? -17.755 14.092 19.894 1.00 83.25 81 GLU A C 1
ATOM 629 O O . GLU A 1 81 ? -18.037 13.722 21.038 1.00 83.25 81 GLU A O 1
ATOM 634 N N . PHE A 1 82 ? -18.627 14.777 19.152 1.00 84.00 82 PHE A N 1
ATOM 635 C CA . PHE A 1 82 ? -19.987 15.055 19.600 1.00 84.00 82 PHE A CA 1
ATOM 636 C C . PHE A 1 82 ? -20.781 13.760 19.834 1.00 84.00 82 PHE A C 1
ATOM 638 O O . PHE A 1 82 ? -21.382 13.595 20.900 1.00 84.00 82 PHE A O 1
ATOM 645 N N . LEU A 1 83 ? -20.722 12.802 18.900 1.00 85.06 83 LEU A N 1
ATOM 646 C CA . LEU A 1 83 ? -21.363 11.488 19.024 1.00 85.06 83 LEU A CA 1
ATOM 647 C C . LEU A 1 83 ? -20.834 10.701 20.232 1.00 85.06 83 LEU A C 1
ATOM 649 O O . LEU A 1 83 ? -21.618 10.074 20.947 1.00 85.06 83 LEU A O 1
ATOM 653 N N . GLN A 1 84 ? -19.530 10.778 20.513 1.00 83.94 84 GLN A N 1
ATOM 654 C CA . GLN A 1 84 ? -18.939 10.202 21.723 1.00 83.94 84 GLN A CA 1
ATOM 655 C C . GLN A 1 84 ? -19.509 10.831 23.000 1.00 83.94 84 GLN A C 1
ATOM 657 O O . GLN A 1 84 ? -19.864 10.110 23.931 1.00 83.94 84 GLN A O 1
ATOM 662 N N . ARG A 1 85 ? -19.668 12.159 23.053 1.00 81.50 85 ARG A N 1
ATOM 663 C CA . ARG A 1 85 ? -20.218 12.855 24.233 1.00 81.50 85 ARG A CA 1
ATOM 664 C C . ARG A 1 85 ? -21.680 12.489 24.496 1.00 81.50 85 ARG A C 1
ATOM 666 O O . ARG A 1 85 ? -22.081 12.347 25.653 1.00 81.50 85 ARG A O 1
ATOM 673 N N . ILE A 1 86 ? -22.474 12.296 23.441 1.00 79.25 86 ILE A N 1
ATOM 674 C CA . ILE A 1 86 ? -23.892 11.919 23.562 1.00 79.25 86 ILE A CA 1
ATOM 675 C C . ILE A 1 86 ? -24.123 10.409 23.650 1.00 79.25 86 ILE A C 1
ATOM 677 O O . ILE A 1 86 ? -25.258 9.994 23.870 1.00 79.25 86 ILE A O 1
ATOM 681 N N . CYS A 1 87 ? -23.083 9.573 23.544 1.00 79.44 87 CYS A N 1
ATOM 682 C CA . CYS A 1 87 ? -23.248 8.116 23.521 1.00 79.44 87 CYS A CA 1
ATOM 683 C C . CYS A 1 87 ? -23.876 7.539 24.805 1.00 79.44 87 CYS A C 1
ATOM 685 O O . CYS A 1 87 ? -24.376 6.410 24.788 1.00 79.44 87 CYS A O 1
ATOM 687 N N . ARG A 1 88 ? -23.867 8.308 25.908 1.00 77.69 88 ARG A N 1
ATOM 688 C CA . ARG A 1 88 ? -24.567 7.999 27.168 1.00 77.69 88 ARG A CA 1
ATOM 689 C C . ARG A 1 88 ? -26.092 8.107 27.068 1.00 77.69 88 ARG A C 1
ATOM 691 O O . ARG A 1 88 ? -26.788 7.557 27.910 1.00 77.69 88 ARG A O 1
ATOM 698 N N . LEU A 1 89 ? -26.604 8.840 26.077 1.00 74.31 89 LEU A N 1
ATOM 699 C CA . LEU A 1 89 ? -28.038 9.040 25.836 1.00 74.31 89 LEU A CA 1
ATOM 700 C C . LEU A 1 89 ? -28.655 7.903 25.009 1.00 74.31 89 LEU A C 1
ATOM 702 O O . LEU A 1 89 ? -29.875 7.811 24.915 1.00 74.31 89 LEU A O 1
ATOM 706 N N . PHE A 1 90 ? -27.832 7.038 24.410 1.00 75.69 90 PHE A N 1
ATOM 707 C CA . PHE A 1 90 ? -28.282 5.858 23.672 1.00 75.69 90 PHE A CA 1
ATOM 708 C C . PHE A 1 90 ? -28.735 4.786 24.678 1.00 75.69 90 PHE A C 1
ATOM 710 O O . PHE A 1 90 ? -27.964 3.914 25.072 1.00 75.69 90 PHE A O 1
ATOM 717 N N . ASN A 1 91 ? -29.970 4.902 25.171 1.00 63.84 91 ASN A N 1
ATOM 718 C CA . ASN A 1 91 ? -30.544 3.978 26.149 1.00 63.84 91 ASN A CA 1
ATOM 719 C C . ASN A 1 91 ? -30.887 2.631 25.485 1.00 63.84 91 ASN A C 1
ATOM 721 O O . ASN A 1 91 ? -31.610 2.584 24.484 1.00 63.84 91 ASN A O 1
ATOM 725 N N . SER A 1 92 ? -30.410 1.532 26.073 1.00 59.41 92 SER A N 1
ATOM 726 C CA . SER A 1 92 ? -30.547 0.169 25.552 1.00 59.41 92 SER A CA 1
ATOM 727 C C . SER A 1 92 ? -31.979 -0.342 25.438 1.00 59.41 92 SER A C 1
ATOM 729 O O . SER A 1 92 ? -32.203 -1.306 24.715 1.00 59.41 92 SER A O 1
ATOM 731 N N . SER A 1 93 ? -32.953 0.291 26.101 1.00 58.62 93 SER A N 1
ATOM 732 C CA . SER A 1 93 ? -34.361 -0.141 26.095 1.00 58.62 93 SER A CA 1
ATOM 733 C C . SER A 1 93 ? -35.200 0.419 24.937 1.00 58.62 93 SER A C 1
ATOM 735 O O . SER A 1 93 ? -36.224 -0.173 24.591 1.00 58.62 93 SER A O 1
ATOM 737 N N . GLU A 1 94 ? -34.774 1.522 24.312 1.00 68.19 94 GLU A N 1
ATOM 738 C CA . GLU A 1 94 ? -35.607 2.263 23.350 1.00 68.19 94 GLU A CA 1
ATOM 739 C C . GLU A 1 94 ? -34.842 2.854 22.160 1.00 68.19 94 GLU A C 1
ATOM 741 O O . GLU A 1 94 ? -35.455 3.521 21.339 1.00 68.19 94 GLU A O 1
ATOM 746 N N . THR A 1 95 ? -33.532 2.628 22.012 1.00 74.94 95 THR A N 1
ATOM 747 C CA . THR A 1 95 ? -32.796 3.203 20.872 1.00 74.94 95 THR A CA 1
ATOM 748 C C . THR A 1 95 ? -33.127 2.477 19.567 1.00 74.94 95 THR A C 1
ATOM 750 O O . THR A 1 95 ? -33.020 1.245 19.464 1.00 74.94 95 THR A O 1
ATOM 753 N N . PHE A 1 96 ? -33.480 3.266 18.554 1.00 77.06 96 PHE A N 1
ATOM 754 C CA . PHE A 1 96 ? -33.741 2.814 17.193 1.00 77.06 96 PHE A CA 1
ATOM 755 C C . PHE A 1 96 ? -32.638 3.292 16.272 1.00 77.06 96 PHE A C 1
ATOM 757 O O . PHE A 1 96 ? -32.302 4.475 16.273 1.00 77.06 96 PHE A O 1
ATOM 764 N N . VAL A 1 97 ? -32.126 2.395 15.436 1.00 84.19 97 VAL A N 1
ATOM 765 C CA . VAL A 1 97 ? -31.127 2.759 14.432 1.00 84.19 97 VAL A CA 1
ATOM 766 C C . VAL A 1 97 ? -31.633 2.386 13.046 1.00 84.19 97 VAL A C 1
ATOM 768 O O . VAL A 1 97 ? -32.116 1.274 12.815 1.00 84.19 97 VAL A O 1
ATOM 771 N N . ARG A 1 98 ? -31.507 3.324 12.112 1.00 82.25 98 ARG A N 1
ATOM 772 C CA . ARG A 1 98 ? -31.688 3.087 10.684 1.00 82.25 98 ARG A CA 1
ATOM 773 C C . ARG A 1 98 ? -30.472 3.613 9.943 1.00 82.25 98 ARG A C 1
ATOM 775 O O . ARG A 1 98 ? -30.101 4.774 10.095 1.00 82.25 98 ARG A O 1
ATOM 782 N N . ILE A 1 99 ? -29.881 2.746 9.135 1.00 81.25 99 ILE A N 1
ATOM 783 C CA . ILE A 1 99 ? -28.793 3.092 8.227 1.00 81.25 99 ILE A CA 1
ATOM 784 C C . ILE A 1 99 ? -29.400 3.138 6.828 1.00 81.25 99 ILE A C 1
ATOM 786 O O . ILE A 1 99 ? -30.206 2.284 6.468 1.00 81.25 99 ILE A O 1
ATOM 790 N N . HIS A 1 100 ? -29.082 4.168 6.060 1.00 76.81 100 HIS A N 1
ATOM 791 C CA . HIS A 1 100 ? -29.467 4.278 4.666 1.00 76.81 100 HIS A CA 1
ATOM 792 C C . HIS A 1 100 ? -28.257 4.733 3.864 1.00 76.81 100 HIS A C 1
ATOM 794 O O . HIS A 1 100 ? -27.624 5.725 4.205 1.00 76.81 100 HIS A O 1
ATOM 800 N N . THR A 1 101 ? -27.936 4.011 2.798 1.00 67.94 101 THR A N 1
ATOM 801 C CA . THR A 1 101 ? -26.862 4.389 1.878 1.00 67.94 101 THR A CA 1
ATOM 802 C C . THR A 1 101 ? -27.437 4.586 0.492 1.00 67.94 101 THR A C 1
ATOM 804 O O . THR A 1 101 ? -28.248 3.778 0.042 1.00 67.94 101 THR A O 1
ATOM 807 N N . TYR A 1 102 ? -27.033 5.670 -0.167 1.00 62.72 102 TYR A N 1
ATOM 808 C CA . TYR A 1 102 ? -27.593 6.067 -1.456 1.00 62.72 102 TYR A CA 1
ATOM 809 C C . TYR A 1 102 ? -27.033 5.235 -2.618 1.00 62.72 102 TYR A C 1
ATOM 811 O O . TYR A 1 102 ? -27.747 5.034 -3.596 1.00 62.72 102 TYR A O 1
ATOM 819 N N . ASN A 1 103 ? -25.798 4.719 -2.505 1.00 60.09 103 ASN A N 1
ATOM 820 C CA . ASN A 1 103 ? -25.125 3.986 -3.576 1.00 60.09 103 ASN A CA 1
ATOM 821 C C . ASN A 1 103 ? -24.527 2.642 -3.130 1.00 60.09 103 ASN A C 1
ATOM 823 O O . ASN A 1 103 ? -24.104 2.439 -1.992 1.00 60.09 103 ASN A O 1
ATOM 827 N N . ASN A 1 104 ? -24.416 1.724 -4.093 1.00 54.66 104 ASN A N 1
ATOM 828 C CA . ASN A 1 104 ? -23.809 0.406 -3.904 1.00 54.66 104 ASN A CA 1
ATOM 829 C C . ASN A 1 104 ? -22.263 0.419 -3.878 1.00 54.66 104 ASN A C 1
ATOM 831 O O . ASN A 1 104 ? -21.676 -0.631 -3.635 1.00 54.66 104 ASN A O 1
ATOM 835 N N . ASP A 1 105 ? -21.595 1.566 -4.029 1.00 55.50 105 ASP A N 1
ATOM 836 C CA . ASP A 1 105 ? -20.122 1.661 -4.107 1.00 55.50 105 ASP A CA 1
ATOM 837 C C . ASP A 1 105 ? -19.460 2.397 -2.923 1.00 55.50 105 ASP A C 1
ATOM 839 O O . ASP A 1 105 ? -18.244 2.561 -2.908 1.00 55.50 105 ASP A O 1
ATOM 843 N N . ASP A 1 106 ? -20.220 2.773 -1.886 1.00 64.12 106 ASP A N 1
ATOM 844 C CA . ASP A 1 106 ? -19.732 3.612 -0.774 1.00 64.12 106 ASP A CA 1
ATOM 845 C C . ASP A 1 106 ? -18.856 2.829 0.240 1.00 64.12 106 ASP A C 1
ATOM 847 O O . ASP A 1 106 ? -19.255 2.581 1.382 1.00 64.12 106 ASP A O 1
ATOM 851 N N . SER A 1 107 ? -17.680 2.334 -0.164 1.00 68.19 107 SER A N 1
ATOM 852 C CA . SER A 1 107 ? -16.822 1.515 0.710 1.00 68.19 107 SER A CA 1
ATOM 853 C C . SER A 1 107 ? -16.273 2.299 1.906 1.00 68.19 107 SER A C 1
ATOM 855 O O . SER A 1 107 ? -16.203 1.741 3.003 1.00 68.19 107 SER A O 1
ATOM 857 N N . ARG A 1 108 ? -15.937 3.587 1.725 1.00 77.56 108 ARG A N 1
ATOM 858 C CA . ARG A 1 108 ? -15.389 4.447 2.794 1.00 77.56 108 ARG A CA 1
ATOM 859 C C . ARG A 1 108 ? -16.447 4.769 3.843 1.00 77.56 108 ARG A C 1
ATOM 861 O O . ARG A 1 108 ? -16.179 4.685 5.038 1.00 77.56 108 ARG A O 1
ATOM 868 N N . THR A 1 109 ? -17.671 5.055 3.405 1.00 81.56 109 THR A N 1
ATOM 869 C CA . THR A 1 109 ? -18.832 5.250 4.286 1.00 81.56 109 THR A CA 1
ATOM 870 C C . THR A 1 109 ? -19.032 4.058 5.223 1.00 81.56 109 THR A C 1
ATOM 872 O O . THR A 1 109 ? -19.162 4.226 6.435 1.00 81.56 109 THR A O 1
ATOM 875 N N . TRP A 1 110 ? -19.004 2.833 4.690 1.00 81.50 110 TRP A N 1
ATOM 876 C CA . TRP A 1 110 ? -19.181 1.631 5.509 1.00 81.50 110 TRP A CA 1
ATOM 877 C C . TRP A 1 110 ? -17.993 1.333 6.423 1.00 81.50 110 TRP A C 1
ATOM 879 O O . TRP A 1 110 ? -18.193 0.768 7.497 1.00 81.50 110 TRP A O 1
ATOM 889 N N . GLU A 1 111 ? -16.780 1.722 6.039 1.00 81.62 111 GLU A N 1
ATOM 890 C CA . GLU A 1 111 ? -15.605 1.639 6.905 1.00 81.62 111 GLU A CA 1
ATOM 891 C C . GLU A 1 111 ? -15.715 2.585 8.105 1.00 81.62 111 GLU A C 1
ATOM 893 O O . GLU A 1 111 ? -15.539 2.149 9.240 1.00 81.62 111 GLU A O 1
ATOM 898 N N . ILE A 1 112 ? -16.136 3.831 7.885 1.00 83.25 112 ILE A N 1
ATOM 899 C CA . ILE A 1 112 ? -16.408 4.789 8.966 1.00 83.25 112 ILE A CA 1
ATOM 900 C C . ILE A 1 112 ? -17.555 4.315 9.855 1.00 83.25 112 ILE A C 1
ATOM 902 O O . ILE A 1 112 ? -17.472 4.387 11.084 1.00 83.25 112 ILE A O 1
ATOM 906 N N . ILE A 1 113 ? -18.632 3.798 9.255 1.00 84.56 113 ILE A N 1
ATOM 907 C CA . ILE A 1 113 ? -19.725 3.210 10.027 1.00 84.56 113 ILE A CA 1
ATOM 908 C C . ILE A 1 113 ? -19.179 2.066 10.887 1.00 84.56 113 ILE A C 1
ATOM 910 O O . ILE A 1 113 ? -19.507 2.017 12.066 1.00 84.56 113 ILE A O 1
ATOM 914 N N . ARG A 1 114 ? -18.315 1.192 10.353 1.00 82.25 114 ARG A N 1
ATOM 915 C CA . ARG A 1 114 ? -17.698 0.078 11.094 1.00 82.25 114 ARG A CA 1
ATOM 916 C C . ARG A 1 114 ? -16.816 0.547 12.249 1.00 82.25 114 ARG A C 1
ATOM 918 O O . ARG A 1 114 ? -16.924 0.005 13.344 1.00 82.25 114 ARG A O 1
ATOM 925 N N . GLN A 1 115 ? -15.902 1.474 11.980 1.00 81.75 115 GLN A N 1
ATOM 926 C CA . GLN A 1 115 ? -14.809 1.823 12.887 1.00 81.75 115 GLN A CA 1
ATOM 927 C C . GLN A 1 115 ? -15.232 2.867 13.922 1.00 81.75 115 GLN A C 1
ATOM 929 O O . GLN A 1 115 ? -14.884 2.746 15.094 1.00 81.75 115 GLN A O 1
ATOM 934 N N . ASN A 1 116 ? -16.019 3.861 13.511 1.00 83.38 116 ASN A N 1
ATOM 935 C CA . ASN A 1 116 ? -16.286 5.042 14.324 1.00 83.38 116 ASN A CA 1
ATOM 936 C C . ASN A 1 116 ? -17.705 5.006 14.891 1.00 83.38 116 ASN A C 1
ATOM 938 O O . ASN A 1 116 ? -17.897 5.216 16.084 1.00 83.38 116 ASN A O 1
ATOM 942 N N . ILE A 1 117 ? -18.715 4.718 14.066 1.00 83.81 117 ILE A N 1
ATOM 943 C CA . ILE A 1 117 ? -20.114 4.837 14.506 1.00 83.81 117 ILE A CA 1
ATOM 944 C C . ILE A 1 117 ? -20.590 3.568 15.221 1.00 83.81 117 ILE A C 1
ATOM 946 O O . ILE A 1 117 ? -21.174 3.652 16.302 1.00 83.81 117 ILE A O 1
ATOM 950 N N . TRP A 1 118 ? -20.320 2.388 14.657 1.00 83.38 118 TRP A N 1
ATOM 951 C CA . TRP A 1 118 ? -20.811 1.105 15.158 1.00 83.38 118 TRP A CA 1
ATOM 952 C C . TRP A 1 118 ? -20.416 0.841 16.616 1.00 83.38 118 TRP A C 1
ATOM 954 O O . TRP A 1 118 ? -21.299 0.456 17.381 1.00 83.38 118 TRP A O 1
ATOM 964 N N . PRO A 1 119 ? -19.181 1.097 17.090 1.00 82.88 119 PRO A N 1
ATOM 965 C CA . PRO A 1 119 ? -18.830 0.892 18.499 1.00 82.88 119 PRO A CA 1
ATOM 966 C C . PRO A 1 119 ? -19.609 1.791 19.472 1.00 82.88 119 PRO A C 1
ATOM 968 O O . PRO A 1 119 ? -19.867 1.392 20.606 1.00 82.88 119 PRO A O 1
ATOM 971 N N . LEU A 1 120 ? -20.040 2.981 19.034 1.00 78.94 120 LEU A N 1
ATOM 972 C CA . LEU A 1 120 ? -20.812 3.906 19.872 1.00 78.94 120 LEU A CA 1
ATOM 973 C C . LEU A 1 120 ? -22.237 3.396 20.128 1.00 78.94 120 LEU A C 1
ATOM 975 O O . LEU A 1 120 ? -22.799 3.669 21.196 1.00 78.94 120 LEU A O 1
ATOM 979 N N . ILE A 1 121 ? -22.788 2.638 19.171 1.00 75.56 121 ILE A N 1
ATOM 980 C CA . ILE A 1 121 ? -24.172 2.140 19.175 1.00 75.56 121 ILE A CA 1
ATOM 981 C C . ILE A 1 121 ? -24.300 0.639 19.500 1.00 75.56 121 ILE A C 1
ATOM 983 O O . ILE A 1 121 ? -25.274 0.244 20.123 1.00 75.56 121 ILE A O 1
ATOM 987 N N . SER A 1 122 ? -23.342 -0.215 19.130 1.00 65.75 122 SER A N 1
ATOM 988 C CA . SER A 1 122 ? -23.485 -1.690 19.141 1.00 65.75 122 SER A CA 1
ATOM 989 C C . SER A 1 122 ? -23.386 -2.359 20.519 1.00 65.75 122 SER A C 1
ATOM 991 O O . SER A 1 122 ? -23.958 -3.430 20.704 1.00 65.75 122 SER A O 1
ATOM 993 N N . ASN A 1 123 ? -22.765 -1.648 21.463 1.00 60.09 123 ASN A N 1
ATOM 994 C CA . ASN A 1 123 ? -22.674 -1.741 22.929 1.00 60.09 123 ASN A CA 1
ATOM 995 C C . ASN A 1 123 ? -23.493 -2.701 23.817 1.00 60.09 123 ASN A C 1
ATOM 997 O O . ASN A 1 123 ? -23.080 -2.845 24.955 1.00 60.09 123 ASN A O 1
ATOM 1001 N N . ASP A 1 124 ? -24.631 -3.263 23.370 1.00 65.75 124 ASP A N 1
ATOM 1002 C CA . ASP A 1 124 ? -25.882 -3.532 24.135 1.00 65.75 124 ASP A CA 1
ATOM 1003 C C . ASP A 1 124 ? -27.003 -2.492 23.927 1.00 65.75 124 ASP A C 1
ATOM 1005 O O . ASP A 1 124 ? -28.132 -2.686 24.381 1.00 65.75 124 ASP A O 1
ATOM 1009 N N . LYS A 1 125 ? -26.729 -1.401 23.208 1.00 73.75 125 LYS A N 1
ATOM 1010 C CA . LYS A 1 125 ? -27.624 -0.234 23.182 1.00 73.75 125 LYS A CA 1
ATOM 1011 C C . LYS A 1 125 ? -28.723 -0.304 22.120 1.00 73.75 125 LYS A C 1
ATOM 1013 O O . LYS A 1 125 ? -29.688 0.450 22.191 1.00 73.75 125 LYS A O 1
ATOM 1018 N N . ILE A 1 126 ? -28.605 -1.198 21.135 1.00 76.38 126 ILE A N 1
ATOM 1019 C CA . ILE A 1 126 ? -29.587 -1.330 20.047 1.00 76.38 126 ILE A CA 1
ATOM 1020 C C . ILE A 1 126 ? -30.691 -2.301 20.457 1.00 76.38 126 ILE A C 1
ATOM 1022 O O . ILE A 1 126 ? -30.461 -3.499 20.626 1.00 76.38 126 ILE A O 1
ATOM 1026 N N . CYS A 1 127 ? -31.915 -1.783 20.528 1.00 77.12 127 CYS A N 1
ATOM 1027 C CA . CYS A 1 127 ? -33.114 -2.578 20.773 1.00 77.12 127 CYS A CA 1
ATOM 1028 C C . CYS A 1 127 ? -33.872 -2.890 19.477 1.00 77.12 127 CYS A C 1
ATOM 1030 O O . CYS A 1 127 ? -34.469 -3.963 19.333 1.00 77.12 127 CYS A O 1
ATOM 1032 N N . ARG A 1 128 ? -33.870 -1.951 18.523 1.00 79.56 128 ARG A N 1
ATOM 1033 C CA . ARG A 1 128 ? -34.623 -2.067 17.269 1.00 79.56 128 ARG A CA 1
ATOM 1034 C C . ARG A 1 128 ? -33.802 -1.569 16.084 1.00 79.56 128 ARG A C 1
ATOM 1036 O O . ARG A 1 128 ? -33.142 -0.534 16.176 1.00 79.56 128 ARG A O 1
ATOM 1043 N N . PHE A 1 129 ? -33.862 -2.306 14.977 1.00 82.50 129 PHE A N 1
ATOM 1044 C CA . PHE A 1 129 ? -32.993 -2.066 13.831 1.00 82.50 129 PHE A CA 1
ATOM 1045 C C . PHE A 1 129 ? -33.747 -2.156 12.505 1.00 82.50 129 PHE A C 1
ATOM 1047 O O . PHE A 1 129 ? -34.515 -3.091 12.283 1.00 82.50 129 PHE A O 1
ATOM 1054 N N . VAL A 1 130 ? -33.552 -1.169 11.631 1.00 79.88 130 VAL A N 1
ATOM 1055 C CA . VAL A 1 130 ? -34.149 -1.148 10.290 1.00 79.88 130 VAL A CA 1
ATOM 1056 C C . VAL A 1 130 ? -33.048 -1.410 9.272 1.00 79.88 130 VAL A C 1
ATOM 1058 O O . VAL A 1 130 ? -32.111 -0.616 9.187 1.00 79.88 130 VAL A O 1
ATOM 1061 N N . LEU A 1 131 ? -33.166 -2.508 8.524 1.00 77.88 131 LEU A N 1
ATOM 1062 C CA . LEU A 1 131 ? -32.152 -2.969 7.574 1.00 77.88 131 LEU A CA 1
ATOM 1063 C C . LEU A 1 131 ? -32.774 -3.466 6.275 1.00 77.88 131 LEU A C 1
ATOM 1065 O O . LEU A 1 131 ? -33.797 -4.145 6.295 1.00 77.88 131 LEU A O 1
ATOM 1069 N N . ASP A 1 132 ? -32.108 -3.219 5.155 1.00 77.50 132 ASP A N 1
ATOM 1070 C CA . ASP A 1 132 ? -32.324 -3.970 3.915 1.00 77.50 132 ASP A CA 1
ATOM 1071 C C . ASP A 1 132 ? -31.295 -5.115 3.761 1.00 77.50 132 ASP A C 1
ATOM 1073 O O . ASP A 1 132 ? -30.385 -5.285 4.581 1.00 77.50 132 ASP A O 1
ATOM 1077 N N . LEU A 1 133 ? -31.465 -5.942 2.724 1.00 81.25 133 LEU A N 1
ATOM 1078 C CA . LEU A 1 133 ? -30.577 -7.076 2.446 1.00 81.25 133 LEU A CA 1
ATOM 1079 C C . LEU A 1 133 ? -29.123 -6.633 2.205 1.00 81.25 133 LEU A C 1
ATOM 1081 O O . LEU A 1 133 ? -28.202 -7.217 2.776 1.00 81.25 133 LEU A O 1
ATOM 1085 N N . ALA A 1 134 ? -28.921 -5.581 1.408 1.00 81.94 134 ALA A N 1
ATOM 1086 C CA . ALA A 1 134 ? -27.595 -5.093 1.035 1.00 81.94 134 ALA A CA 1
ATOM 1087 C C . ALA A 1 134 ? -26.834 -4.513 2.240 1.00 81.94 134 ALA A C 1
ATOM 1089 O O . ALA A 1 134 ? -25.625 -4.711 2.383 1.00 81.94 134 ALA A O 1
ATOM 1090 N N . GLN A 1 135 ? -27.541 -3.829 3.138 1.00 81.44 135 GLN A N 1
ATOM 1091 C CA . GLN A 1 135 ? -27.009 -3.305 4.389 1.00 81.44 135 GLN A CA 1
ATOM 1092 C C . GLN A 1 135 ? -26.594 -4.435 5.329 1.00 81.44 135 GLN A C 1
ATOM 1094 O O . GLN A 1 135 ? -25.505 -4.382 5.903 1.00 81.44 135 GLN A O 1
ATOM 1099 N N . LEU A 1 136 ? -27.423 -5.478 5.470 1.00 84.75 136 LEU A N 1
ATOM 1100 C CA . LEU A 1 136 ? -27.071 -6.619 6.312 1.00 84.75 136 LEU A CA 1
ATOM 1101 C C . LEU A 1 136 ? -25.871 -7.394 5.748 1.00 84.75 136 LEU A C 1
ATOM 1103 O O . LEU A 1 136 ? -24.995 -7.775 6.523 1.00 84.75 136 LEU A O 1
ATOM 1107 N N . ASP A 1 137 ? -25.770 -7.561 4.426 1.00 85.94 137 ASP A N 1
ATOM 1108 C CA . ASP A 1 137 ? -24.602 -8.189 3.794 1.00 85.94 137 ASP A CA 1
ATOM 1109 C C . ASP A 1 137 ? -23.303 -7.453 4.144 1.00 85.94 137 ASP A C 1
ATOM 1111 O O . ASP A 1 137 ? -22.294 -8.085 4.462 1.00 85.94 137 ASP A O 1
ATOM 1115 N N . ARG A 1 138 ? -23.322 -6.115 4.153 1.00 84.12 138 ARG A N 1
ATOM 1116 C CA . ARG A 1 138 ? -22.155 -5.300 4.531 1.00 84.12 138 ARG A CA 1
ATOM 1117 C C . ARG A 1 138 ? -21.843 -5.372 6.016 1.00 84.12 138 ARG A C 1
ATOM 1119 O O . ARG A 1 138 ? -20.682 -5.541 6.381 1.00 84.12 138 ARG A O 1
ATOM 1126 N N . LEU A 1 139 ? -22.860 -5.310 6.871 1.00 82.19 139 LEU A N 1
ATOM 1127 C CA . LEU A 1 139 ? -22.696 -5.492 8.313 1.00 82.19 139 LEU A CA 1
ATOM 1128 C C . LEU A 1 139 ? -22.104 -6.866 8.648 1.00 82.19 139 LEU A C 1
ATOM 1130 O O . LEU A 1 139 ? -21.263 -6.985 9.537 1.00 82.19 139 LEU A O 1
ATOM 1134 N N . ARG A 1 140 ? -22.475 -7.908 7.902 1.00 87.50 140 ARG A N 1
ATOM 1135 C CA . ARG A 1 140 ? -21.928 -9.256 8.092 1.00 87.50 140 ARG A CA 1
ATOM 1136 C C . ARG A 1 140 ? -20.473 -9.408 7.654 1.00 87.50 140 ARG A C 1
ATOM 1138 O O . ARG A 1 140 ? -19.809 -10.326 8.127 1.00 87.50 140 ARG A O 1
ATOM 1145 N N . GLN A 1 141 ? -19.938 -8.480 6.857 1.00 82.62 141 GLN A N 1
ATOM 1146 C CA . GLN A 1 141 ? -18.489 -8.382 6.629 1.00 82.62 141 GLN A CA 1
ATOM 1147 C C . GLN A 1 141 ? -17.734 -7.890 7.873 1.00 82.62 141 GLN A C 1
ATOM 1149 O O . GLN A 1 141 ? -16.514 -8.017 7.926 1.00 82.62 141 GLN A O 1
ATOM 1154 N N . PHE A 1 142 ? -18.427 -7.293 8.851 1.00 79.00 142 PHE A N 1
ATOM 1155 C CA . PHE A 1 142 ? -17.820 -6.846 10.109 1.00 79.00 142 PHE A CA 1
ATOM 1156 C C . PHE A 1 142 ? -17.724 -8.030 11.069 1.00 79.00 142 PHE A C 1
ATOM 1158 O O . PHE A 1 142 ? -16.681 -8.292 11.657 1.00 79.00 142 PHE A O 1
ATOM 1165 N N . SER A 1 143 ? -18.843 -8.740 11.209 1.00 84.50 143 SER A N 1
ATOM 1166 C CA . SER A 1 143 ? -18.979 -9.965 11.984 1.00 84.50 143 SER A CA 1
ATOM 1167 C C . SER A 1 143 ? -20.088 -10.815 11.357 1.00 84.50 143 SER A C 1
ATOM 1169 O O . SER A 1 143 ? -21.226 -10.348 11.267 1.00 84.50 143 SER A O 1
ATOM 1171 N N . PRO A 1 144 ? -19.823 -12.070 10.957 1.00 86.25 144 PRO A N 1
ATOM 1172 C CA . PRO A 1 144 ? -20.848 -12.939 10.373 1.00 86.25 144 PRO A CA 1
ATOM 1173 C C . PRO A 1 144 ? -22.086 -13.120 11.269 1.00 86.25 144 PRO A C 1
ATOM 1175 O O . PRO A 1 144 ? -23.208 -13.214 10.763 1.00 86.25 144 PRO A O 1
ATOM 1178 N N . ALA A 1 145 ? -21.873 -13.075 12.591 1.00 86.94 145 ALA A N 1
ATOM 1179 C CA . ALA A 1 145 ? -22.869 -13.251 13.645 1.00 86.94 145 ALA A CA 1
ATOM 1180 C C . ALA A 1 145 ? -23.408 -11.924 14.223 1.00 86.94 145 ALA A C 1
ATOM 1182 O O . ALA A 1 145 ? -23.990 -11.920 15.309 1.00 86.94 145 ALA A O 1
ATOM 1183 N N . ILE A 1 146 ? -23.237 -10.794 13.524 1.00 86.62 146 ILE A N 1
ATOM 1184 C CA . ILE A 1 146 ? -23.485 -9.442 14.061 1.00 86.62 146 ILE A CA 1
ATOM 1185 C C . ILE A 1 146 ? -24.869 -9.244 14.698 1.00 86.62 146 ILE A C 1
ATOM 1187 O O . ILE A 1 146 ? -24.976 -8.596 15.735 1.00 86.62 146 ILE A O 1
ATOM 1191 N N . LEU A 1 147 ? -25.924 -9.855 14.146 1.00 86.56 147 LEU A N 1
ATOM 1192 C CA . LEU A 1 147 ? -27.275 -9.780 14.718 1.00 86.56 147 LEU A CA 1
ATOM 1193 C C . LEU A 1 147 ? -27.378 -10.477 16.082 1.00 86.56 147 LEU A C 1
ATOM 1195 O O . LEU A 1 147 ? -28.124 -10.026 16.949 1.00 86.56 147 LEU A O 1
ATOM 1199 N N . ARG A 1 148 ? -26.646 -11.581 16.286 1.00 86.81 148 ARG A N 1
ATOM 1200 C CA . ARG A 1 148 ? -26.579 -12.287 17.577 1.00 86.81 148 ARG A CA 1
ATOM 1201 C C . ARG A 1 148 ? -25.633 -11.604 18.560 1.00 86.81 148 ARG A C 1
ATOM 1203 O O . ARG A 1 148 ? -25.858 -11.711 19.760 1.00 86.81 148 ARG A O 1
ATOM 1210 N N . SER A 1 149 ? -24.628 -10.883 18.064 1.00 84.44 149 SER A N 1
ATOM 1211 C CA . SER A 1 149 ? -23.734 -10.063 18.890 1.00 84.44 149 SER A CA 1
ATOM 1212 C C . SER A 1 149 ? -24.441 -8.878 19.560 1.00 84.44 149 SER A C 1
ATOM 1214 O O . SER A 1 149 ? -23.882 -8.309 20.489 1.00 84.44 149 SER A O 1
ATOM 1216 N N . CYS A 1 150 ? -25.659 -8.514 19.139 1.00 83.12 150 CYS A N 1
ATOM 1217 C CA . CYS A 1 150 ? -26.484 -7.498 19.796 1.00 83.12 150 CYS A CA 1
ATOM 1218 C C . CYS A 1 150 ? -27.471 -8.152 20.794 1.00 83.12 150 CYS A C 1
ATOM 1220 O O . CYS A 1 150 ? -28.564 -8.558 20.386 1.00 83.12 150 CYS A O 1
ATOM 1222 N N . PRO A 1 151 ? -27.152 -8.241 22.104 1.00 77.81 151 PRO A N 1
ATOM 1223 C CA . PRO A 1 151 ? -27.942 -9.020 23.069 1.00 77.81 151 PRO A CA 1
ATOM 1224 C C . PRO A 1 151 ? -29.356 -8.462 23.298 1.00 77.81 151 PRO A C 1
ATOM 1226 O O . PRO A 1 151 ? -30.308 -9.223 23.490 1.00 77.81 151 PRO A O 1
ATOM 1229 N N . ASN A 1 152 ? -29.512 -7.137 23.224 1.00 82.12 152 ASN A N 1
ATOM 1230 C CA . ASN A 1 152 ? -30.790 -6.457 23.440 1.00 82.12 152 ASN A CA 1
ATOM 1231 C C . ASN A 1 152 ? -31.632 -6.312 22.166 1.00 82.12 152 ASN A C 1
ATOM 1233 O O . ASN A 1 152 ? -32.790 -5.900 22.262 1.00 82.12 152 ASN A O 1
ATOM 1237 N N . LEU A 1 153 ? -31.120 -6.725 20.997 1.00 86.25 153 LEU A N 1
ATOM 1238 C CA . LEU A 1 153 ? -31.839 -6.613 19.731 1.00 86.25 153 LEU A CA 1
ATOM 1239 C C . LEU A 1 153 ? -33.127 -7.444 19.776 1.00 86.25 153 LEU A C 1
ATOM 1241 O O . LEU A 1 153 ? -33.112 -8.679 19.827 1.00 86.25 153 LEU A O 1
ATOM 1245 N N . ARG A 1 154 ? -34.257 -6.737 19.764 1.00 85.75 154 ARG A N 1
ATOM 1246 C CA . ARG A 1 154 ? -35.602 -7.297 19.885 1.00 85.75 154 ARG A CA 1
ATOM 1247 C C . ARG A 1 154 ? -36.368 -7.238 18.578 1.00 85.75 154 ARG A C 1
ATOM 1249 O O . ARG A 1 154 ? -37.086 -8.188 18.284 1.00 85.75 154 ARG A O 1
ATOM 1256 N N . SER A 1 155 ? -36.253 -6.137 17.835 1.00 85.81 155 SER A N 1
ATOM 1257 C CA . SER A 1 155 ? -37.035 -5.922 16.615 1.00 85.81 155 SER A CA 1
ATOM 1258 C C . SER A 1 155 ? -36.153 -5.661 15.402 1.00 85.81 155 SER A C 1
ATOM 1260 O O . SER A 1 155 ? -35.260 -4.815 15.477 1.00 85.81 155 SER A O 1
ATOM 1262 N N . ILE A 1 156 ? -36.429 -6.346 14.291 1.00 86.62 156 ILE A N 1
ATOM 1263 C CA . ILE A 1 156 ? -35.856 -6.027 12.981 1.00 86.62 156 ILE A CA 1
ATOM 1264 C C . ILE A 1 156 ? -36.985 -5.687 12.019 1.00 86.62 156 ILE A C 1
ATOM 1266 O O . ILE A 1 156 ? -37.938 -6.448 11.865 1.00 86.62 156 ILE A O 1
ATOM 1270 N N . ALA A 1 157 ? -36.854 -4.560 11.337 1.00 79.81 157 ALA A N 1
ATOM 1271 C CA . ALA A 1 157 ? -37.745 -4.202 10.253 1.00 79.81 157 ALA A CA 1
ATOM 1272 C C . ALA A 1 157 ? -37.002 -4.187 8.927 1.00 79.81 157 ALA A C 1
ATOM 1274 O O . ALA A 1 157 ? -35.908 -3.626 8.835 1.00 79.81 157 ALA A O 1
ATOM 1275 N N . SER A 1 158 ? -37.608 -4.781 7.903 1.00 77.06 158 SER A N 1
ATOM 1276 C CA . SER A 1 158 ? -37.012 -4.829 6.577 1.00 77.06 158 SER A CA 1
ATOM 1277 C C . SER A 1 158 ? -38.039 -4.817 5.453 1.00 77.06 158 SER A C 1
ATOM 1279 O O . SER A 1 158 ? -39.058 -5.507 5.507 1.00 77.06 158 SER A O 1
ATOM 1281 N N . CYS A 1 159 ? -37.702 -4.094 4.387 1.00 67.75 159 CYS A N 1
ATOM 1282 C CA . CYS A 1 159 ? -38.347 -4.200 3.086 1.00 67.75 159 CYS A CA 1
ATOM 1283 C C . CYS A 1 159 ? -37.463 -5.096 2.197 1.00 67.75 159 CYS A C 1
ATOM 1285 O O . CYS A 1 159 ? -36.562 -4.596 1.529 1.00 67.75 159 CYS A O 1
ATOM 1287 N N . GLY A 1 160 ? -37.678 -6.417 2.220 1.00 66.94 160 GLY A N 1
ATOM 1288 C CA . GLY A 1 160 ? -37.000 -7.363 1.315 1.00 66.94 160 GLY A CA 1
ATOM 1289 C C . GLY A 1 160 ? -35.994 -8.341 1.941 1.00 66.94 160 GLY A C 1
ATOM 1290 O O . GLY A 1 160 ? -35.498 -9.208 1.228 1.00 66.94 160 GLY A O 1
ATOM 1291 N N . LEU A 1 161 ? -35.686 -8.252 3.242 1.00 75.44 161 LEU A N 1
ATOM 1292 C CA . LEU A 1 161 ? -34.893 -9.270 3.949 1.00 75.44 161 LEU A CA 1
ATOM 1293 C C . LEU A 1 161 ? -35.811 -10.294 4.629 1.00 75.44 161 LEU A C 1
ATOM 1295 O O . LEU A 1 161 ? -36.597 -9.936 5.509 1.00 75.44 161 LEU A O 1
ATOM 1299 N N . PHE A 1 162 ? -35.650 -11.571 4.276 1.00 79.50 162 PHE A N 1
ATOM 1300 C CA . PHE A 1 162 ? -36.429 -12.676 4.844 1.00 79.50 162 PHE A CA 1
ATOM 1301 C C . PHE A 1 162 ? -35.523 -13.736 5.466 1.00 79.50 162 PHE A C 1
ATOM 1303 O O . PHE A 1 162 ? -34.498 -14.055 4.877 1.00 79.50 162 PHE A O 1
ATOM 1310 N N . PRO A 1 163 ? -35.886 -14.318 6.620 1.00 86.06 163 PRO A N 1
ATOM 1311 C CA . PRO A 1 163 ? -35.273 -15.526 7.152 1.00 86.06 163 PRO A CA 1
ATOM 1312 C C . PRO A 1 163 ? -35.283 -16.673 6.132 1.00 86.06 163 PRO A C 1
ATOM 1314 O O . PRO A 1 163 ? -36.346 -17.096 5.677 1.00 86.06 163 PRO A O 1
ATOM 1317 N N . ALA A 1 164 ? -34.104 -17.205 5.816 1.00 86.50 164 ALA A N 1
ATOM 1318 C CA . ALA A 1 164 ? -33.943 -18.408 5.002 1.00 86.50 164 ALA A CA 1
ATOM 1319 C C . ALA A 1 164 ? -33.452 -19.580 5.856 1.00 86.50 164 ALA A C 1
ATOM 1321 O O . ALA A 1 164 ? -32.719 -19.398 6.827 1.00 86.50 164 ALA A O 1
ATOM 1322 N N . PHE A 1 165 ? -33.844 -20.792 5.473 1.00 84.75 165 PHE A N 1
ATOM 1323 C CA . PHE A 1 165 ? -33.477 -22.027 6.161 1.00 84.75 165 PHE A CA 1
ATOM 1324 C C . PHE A 1 165 ? -32.608 -22.896 5.234 1.00 84.75 165 PHE A C 1
ATOM 1326 O O . PHE A 1 165 ? -32.869 -22.903 4.031 1.00 84.75 165 PHE A O 1
ATOM 1333 N N . PRO A 1 166 ? -31.586 -23.612 5.749 1.00 87.00 166 PRO A N 1
ATOM 1334 C CA . PRO A 1 166 ? -31.249 -23.810 7.163 1.00 87.00 166 PRO A CA 1
ATOM 1335 C C . PRO A 1 166 ? -30.657 -22.561 7.835 1.00 87.00 166 PRO A C 1
ATOM 1337 O O . PRO A 1 166 ? -29.991 -21.749 7.197 1.00 87.00 166 PRO A O 1
ATOM 1340 N N . ALA A 1 167 ? -30.932 -22.409 9.133 1.00 88.00 167 ALA A N 1
ATOM 1341 C CA . ALA A 1 167 ? -30.517 -21.253 9.920 1.00 88.00 167 ALA A CA 1
ATOM 1342 C C . ALA A 1 167 ? -29.027 -21.340 10.301 1.00 88.00 167 ALA A C 1
ATOM 1344 O O . ALA A 1 167 ? -28.642 -22.113 11.182 1.00 88.00 167 ALA A O 1
ATOM 1345 N N . GLU A 1 168 ? -28.205 -20.498 9.679 1.00 88.06 168 GLU A N 1
ATOM 1346 C CA . GLU A 1 168 ? -26.753 -20.422 9.870 1.00 88.06 168 GLU A CA 1
ATOM 1347 C C . GLU A 1 168 ? -26.286 -18.967 9.885 1.00 88.06 168 GLU A C 1
ATOM 1349 O O . GLU A 1 168 ? -26.882 -18.119 9.235 1.00 88.06 168 GLU A O 1
ATOM 1354 N N . ASP A 1 169 ? -25.201 -18.661 10.590 1.00 87.00 169 ASP A N 1
ATOM 1355 C CA . ASP A 1 169 ? -24.612 -17.316 10.620 1.00 87.00 169 ASP A CA 1
ATOM 1356 C C . ASP A 1 169 ? -23.079 -17.323 10.535 1.00 87.00 169 ASP A C 1
ATOM 1358 O O . ASP A 1 169 ? -22.419 -16.350 10.894 1.00 87.00 169 ASP A O 1
ATOM 1362 N N . ASN A 1 170 ? -22.507 -18.420 10.033 1.00 88.50 170 ASN A N 1
ATOM 1363 C CA . ASN A 1 170 ? -21.087 -18.490 9.697 1.00 88.50 170 ASN A CA 1
ATOM 1364 C C . ASN A 1 170 ? -20.752 -17.549 8.517 1.00 88.50 170 ASN A C 1
ATOM 1366 O O . ASN A 1 170 ? -21.634 -16.939 7.907 1.00 88.50 170 ASN A O 1
ATOM 1370 N N . THR A 1 171 ? -19.467 -17.423 8.184 1.00 82.62 171 THR A N 1
ATOM 1371 C CA . THR A 1 171 ? -18.975 -16.558 7.093 1.00 82.62 171 THR A CA 1
ATOM 1372 C C . THR A 1 171 ? -19.605 -16.859 5.733 1.00 82.62 171 THR A C 1
ATOM 1374 O O . THR A 1 171 ? -19.704 -15.961 4.903 1.00 82.62 171 THR A O 1
ATOM 1377 N N . ASN A 1 172 ? -20.037 -18.103 5.508 1.00 83.25 172 ASN A N 1
ATOM 1378 C CA . ASN A 1 172 ? -20.552 -18.576 4.224 1.00 83.25 172 ASN A CA 1
ATOM 1379 C C . ASN A 1 172 ? -22.084 -18.528 4.152 1.00 83.25 172 ASN A C 1
ATOM 1381 O O . ASN A 1 172 ? -22.648 -18.659 3.068 1.00 83.25 172 ASN A O 1
ATOM 1385 N N . ALA A 1 173 ? -22.761 -18.341 5.288 1.00 87.88 173 ALA A N 1
ATOM 1386 C CA . ALA A 1 173 ? -24.204 -18.194 5.336 1.00 87.88 173 ALA A CA 1
ATOM 1387 C C . ALA A 1 173 ? -24.631 -16.902 4.627 1.00 87.88 173 ALA A C 1
ATOM 1389 O O . ALA A 1 173 ? -23.910 -15.902 4.630 1.00 87.88 173 ALA A O 1
ATOM 1390 N N . SER A 1 174 ? -25.824 -16.893 4.048 1.00 90.19 174 SER A N 1
ATOM 1391 C CA . SER A 1 174 ? -26.455 -15.687 3.507 1.00 90.19 174 SER A CA 1
ATOM 1392 C C . SER A 1 174 ? -27.065 -14.827 4.624 1.00 90.19 174 SER A C 1
ATOM 1394 O O . SER A 1 174 ? -27.361 -15.311 5.719 1.00 90.19 174 SER A O 1
ATOM 1396 N N . SER A 1 175 ? -27.270 -13.533 4.372 1.00 89.06 175 SER A N 1
ATOM 1397 C CA . SER A 1 175 ? -27.927 -12.631 5.332 1.00 89.06 175 SER A CA 1
ATOM 1398 C C . SER A 1 175 ? -29.327 -13.105 5.764 1.00 89.06 175 SER A C 1
ATOM 1400 O O . SER A 1 175 ? -29.610 -13.086 6.965 1.00 89.06 175 SER A O 1
ATOM 1402 N N . PRO A 1 176 ? -30.165 -13.635 4.851 1.00 89.62 176 PRO A N 1
ATOM 1403 C CA . PRO A 1 176 ? -31.371 -14.394 5.175 1.00 89.62 176 PRO A CA 1
ATOM 1404 C C . PRO A 1 176 ? -31.175 -15.524 6.195 1.00 89.62 176 PRO A C 1
ATOM 1406 O O . PRO A 1 176 ? -31.942 -15.641 7.152 1.00 89.62 176 PRO A O 1
ATOM 1409 N N . GLN A 1 177 ? -30.140 -16.353 6.040 1.00 91.25 177 GLN A N 1
ATOM 1410 C CA . GLN A 1 177 ? -29.864 -17.455 6.971 1.00 91.25 177 GLN A CA 1
ATOM 1411 C C . GLN A 1 177 ? -29.416 -16.943 8.342 1.00 91.25 177 GLN A C 1
ATOM 1413 O O . GLN A 1 177 ? -29.867 -17.457 9.369 1.00 91.25 177 GLN A O 1
ATOM 1418 N N . ALA A 1 178 ? -28.608 -15.880 8.373 1.00 91.00 178 ALA A N 1
ATOM 1419 C CA . ALA A 1 178 ? -28.163 -15.265 9.621 1.00 91.00 178 ALA A CA 1
ATOM 1420 C C . ALA A 1 178 ? -29.335 -14.633 10.385 1.00 91.00 178 ALA A C 1
ATOM 1422 O O . ALA A 1 178 ? -29.417 -14.742 11.612 1.00 91.00 178 ALA A O 1
ATOM 1423 N N . MET A 1 179 ? -30.290 -14.034 9.665 1.00 90.06 179 MET A N 1
ATOM 1424 C CA . MET A 1 179 ? -31.540 -13.541 10.241 1.00 90.06 179 MET A CA 1
ATOM 1425 C C . MET A 1 179 ? -32.376 -14.683 10.833 1.00 90.06 179 MET A C 1
ATOM 1427 O O . MET A 1 179 ? -32.891 -14.542 11.943 1.00 90.06 179 MET A O 1
ATOM 1431 N N . ALA A 1 180 ? -32.468 -15.831 10.150 1.00 90.12 180 ALA A N 1
ATOM 1432 C CA . ALA A 1 180 ? -33.135 -17.020 10.683 1.00 90.12 180 ALA A CA 1
ATOM 1433 C C . ALA A 1 180 ? -32.435 -17.557 11.941 1.00 90.12 180 ALA A C 1
ATOM 1435 O O . ALA A 1 180 ? -33.096 -17.888 12.928 1.00 90.12 180 ALA A O 1
ATOM 1436 N N . LYS A 1 181 ? -31.097 -17.580 11.957 1.00 92.12 181 LYS A N 1
ATOM 1437 C CA . LYS A 1 181 ? -30.316 -18.000 13.128 1.00 92.12 181 LYS A CA 1
ATOM 1438 C C . LYS A 1 181 ? -30.523 -17.066 14.313 1.00 92.12 181 LYS A C 1
ATOM 1440 O O . LYS A 1 181 ? -30.733 -17.541 15.431 1.00 92.12 181 LYS A O 1
ATOM 1445 N N . TRP A 1 182 ? -30.529 -15.752 14.083 1.00 91.94 182 TRP A N 1
ATOM 1446 C CA . TRP A 1 182 ? -30.903 -14.779 15.106 1.00 91.94 182 TRP A CA 1
ATOM 1447 C C . TRP A 1 182 ? -32.323 -15.042 15.603 1.00 91.94 182 TRP A C 1
ATOM 1449 O O . TRP A 1 182 ? -32.504 -15.203 16.804 1.00 91.94 182 TRP A O 1
ATOM 1459 N N . LEU A 1 183 ? -33.312 -15.162 14.720 1.00 90.12 183 LEU A N 1
ATOM 1460 C CA . LEU A 1 183 ? -34.715 -15.366 15.082 1.00 90.12 183 LEU A CA 1
ATOM 1461 C C . LEU A 1 183 ? -34.941 -16.583 15.992 1.00 90.12 183 LEU A C 1
ATOM 1463 O O . LEU A 1 183 ? -35.680 -16.484 16.970 1.00 90.12 183 LEU A O 1
ATOM 1467 N N . LEU A 1 184 ? -34.294 -17.708 15.680 1.00 89.25 184 LEU A N 1
ATOM 1468 C CA . LEU A 1 184 ? -34.409 -18.947 16.454 1.00 89.25 184 LEU A CA 1
ATOM 1469 C C . LEU A 1 184 ? -33.617 -18.922 17.767 1.00 89.25 184 LEU A C 1
ATOM 1471 O O . LEU A 1 184 ? -33.902 -19.705 18.666 1.00 89.25 184 LEU A O 1
ATOM 1475 N N . THR A 1 185 ? -32.644 -18.020 17.912 1.00 88.38 185 THR A N 1
ATOM 1476 C CA . THR A 1 185 ? -31.880 -17.890 19.157 1.00 88.38 185 THR A CA 1
ATOM 1477 C C . THR A 1 185 ? -32.734 -17.207 20.226 1.00 88.38 185 THR A C 1
ATOM 1479 O O . THR A 1 185 ? -33.172 -16.065 20.048 1.00 88.38 185 THR A O 1
ATOM 1482 N N . ARG A 1 186 ? -32.937 -17.876 21.363 1.00 84.19 186 ARG A N 1
ATOM 1483 C CA . ARG A 1 186 ? -33.720 -17.355 22.492 1.00 84.19 186 ARG A CA 1
ATOM 1484 C C . ARG A 1 186 ? -33.083 -16.097 23.100 1.00 84.19 186 ARG A C 1
ATOM 1486 O O . ARG A 1 186 ? -31.864 -15.998 23.209 1.00 84.19 186 ARG A O 1
ATOM 1493 N N . ARG A 1 187 ? -33.911 -15.128 23.512 1.00 83.44 187 ARG A N 1
ATOM 1494 C CA . ARG A 1 187 ? -33.462 -13.951 24.284 1.00 83.44 187 ARG A CA 1
ATOM 1495 C C . ARG A 1 187 ? -33.404 -14.287 25.772 1.00 83.44 187 ARG A C 1
ATOM 1497 O O . ARG A 1 187 ? -34.282 -14.990 26.273 1.00 83.44 187 ARG A O 1
ATOM 1504 N N . GLY A 1 188 ? -32.413 -13.738 26.473 1.00 76.12 188 GLY A N 1
ATOM 1505 C CA . GLY A 1 188 ? -32.253 -13.923 27.920 1.00 76.12 188 GLY A CA 1
ATOM 1506 C C . GLY A 1 188 ? -33.402 -13.341 28.756 1.00 76.12 188 GLY A C 1
ATOM 1507 O O . GLY A 1 188 ? -33.682 -13.852 29.832 1.00 76.12 188 GLY A O 1
ATOM 1508 N N . ASP A 1 189 ? -34.117 -12.331 28.243 1.00 79.81 189 ASP A N 1
ATOM 1509 C CA . ASP A 1 189 ? -35.249 -11.672 28.919 1.00 79.81 189 ASP A CA 1
ATOM 1510 C C . ASP A 1 189 ? -36.606 -12.385 28.727 1.00 79.81 189 ASP A C 1
ATOM 1512 O O . ASP A 1 189 ? -37.624 -11.946 29.263 1.00 79.81 189 ASP A O 1
ATOM 1516 N N . GLY A 1 190 ? -36.654 -13.458 27.926 1.00 78.69 190 GLY A N 1
ATOM 1517 C CA . GLY A 1 190 ? -37.872 -14.223 27.638 1.00 78.69 190 GLY A CA 1
ATOM 1518 C C . GLY A 1 190 ? -38.914 -13.524 26.748 1.00 78.69 190 GLY A C 1
ATOM 1519 O O . GLY A 1 190 ? -39.912 -14.159 26.395 1.00 78.69 190 GLY A O 1
ATOM 1520 N N . ARG A 1 191 ? -38.700 -12.264 26.340 1.00 85.50 191 ARG A N 1
ATOM 1521 C CA . ARG A 1 191 ? -39.626 -11.522 25.465 1.00 85.50 191 ARG A CA 1
ATOM 1522 C C . ARG A 1 191 ? -39.492 -11.978 24.003 1.00 85.50 191 ARG A C 1
ATOM 1524 O O . ARG A 1 191 ? -38.374 -12.246 23.553 1.00 85.50 191 ARG A O 1
ATOM 1531 N N . PRO A 1 192 ? -40.591 -12.004 23.224 1.00 88.88 192 PRO A N 1
ATOM 1532 C CA . PRO A 1 192 ? -40.545 -12.418 21.827 1.00 88.88 192 PRO A CA 1
ATOM 1533 C C . PRO A 1 192 ? -39.755 -11.430 20.960 1.00 88.88 192 PRO A C 1
ATOM 1535 O O . PRO A 1 192 ? -39.836 -10.209 21.149 1.00 88.88 192 PRO A O 1
ATOM 1538 N N . LYS A 1 193 ? -39.022 -11.974 19.981 1.00 91.31 193 LYS A N 1
ATOM 1539 C CA . LYS A 1 193 ? -38.436 -11.195 18.879 1.00 91.31 193 LYS A CA 1
ATOM 1540 C C . LYS A 1 193 ? -39.533 -10.735 17.930 1.00 91.31 193 LYS A C 1
ATOM 1542 O O . LYS A 1 193 ? -40.484 -11.473 17.696 1.00 91.31 193 LYS A O 1
ATOM 1547 N N . ILE A 1 194 ? -39.403 -9.531 17.393 1.00 88.00 194 ILE A N 1
ATOM 1548 C CA . ILE A 1 194 ? -40.378 -8.941 16.478 1.00 88.00 194 ILE A CA 1
ATOM 1549 C C . ILE A 1 194 ? -39.713 -8.770 15.116 1.00 88.00 194 ILE A C 1
ATOM 1551 O O . ILE A 1 194 ? -38.605 -8.246 15.023 1.00 88.00 194 ILE A O 1
ATOM 1555 N N . ILE A 1 195 ? -40.374 -9.221 14.056 1.00 86.62 195 ILE A N 1
ATOM 1556 C CA . ILE A 1 195 ? -39.964 -8.910 12.689 1.00 86.62 195 ILE A CA 1
ATOM 1557 C C . ILE A 1 195 ? -41.114 -8.225 11.970 1.00 86.62 195 ILE A C 1
ATOM 1559 O O . ILE A 1 195 ? -42.254 -8.689 12.029 1.00 86.62 195 ILE A O 1
ATOM 1563 N N . VAL A 1 196 ? -40.806 -7.131 11.276 1.00 80.25 196 VAL A N 1
ATOM 1564 C CA . VAL A 1 196 ? -41.772 -6.446 10.419 1.00 80.25 196 VAL A CA 1
ATOM 1565 C C . VAL A 1 196 ? -41.327 -6.505 8.963 1.00 80.25 196 VAL A C 1
ATOM 1567 O O . VAL A 1 196 ? -40.246 -6.020 8.628 1.00 80.25 196 VAL A O 1
ATOM 1570 N N . CYS A 1 197 ? -42.175 -7.098 8.119 1.00 75.12 197 CYS A N 1
ATOM 1571 C CA . CYS A 1 197 ? -41.898 -7.375 6.710 1.00 75.12 197 CYS A CA 1
ATOM 1572 C C . CYS A 1 197 ? -43.124 -7.098 5.822 1.00 75.12 197 CYS A C 1
ATOM 1574 O O . CYS A 1 197 ? -44.263 -7.387 6.198 1.00 75.12 197 CYS A O 1
ATOM 1576 N N . ASP A 1 198 ? -42.889 -6.584 4.612 1.00 65.94 198 ASP A N 1
ATOM 1577 C CA . ASP A 1 198 ? -43.958 -6.195 3.674 1.00 65.94 198 ASP A CA 1
ATOM 1578 C C . ASP A 1 198 ? -44.417 -7.305 2.706 1.00 65.94 198 ASP A C 1
ATOM 1580 O O . ASP A 1 198 ? -45.451 -7.147 2.067 1.00 65.94 198 ASP A O 1
ATOM 1584 N N . TYR A 1 199 ? -43.668 -8.400 2.565 1.00 64.44 199 TYR A N 1
ATOM 1585 C CA . TYR A 1 199 ? -43.972 -9.555 1.701 1.00 64.44 199 TYR A CA 1
ATOM 1586 C C . TYR A 1 199 ? -43.132 -10.752 2.182 1.00 64.44 199 TYR A C 1
ATOM 1588 O O . TYR A 1 199 ? -42.116 -10.496 2.795 1.00 64.44 199 TYR A O 1
ATOM 1596 N N . TRP A 1 200 ? -43.498 -12.028 2.010 1.00 68.56 200 TRP A N 1
ATOM 1597 C CA . TRP A 1 200 ? -42.637 -13.166 2.416 1.00 68.56 200 TRP A CA 1
ATOM 1598 C C . TRP A 1 200 ? -42.967 -14.414 1.588 1.00 68.56 200 TRP A C 1
ATOM 1600 O O . TRP A 1 200 ? -44.126 -14.823 1.558 1.00 68.56 200 TRP A O 1
ATOM 1610 N N . GLU A 1 201 ? -41.950 -15.087 1.028 1.00 64.19 201 GLU A N 1
ATOM 1611 C CA . GLU A 1 201 ? -42.104 -16.327 0.231 1.00 64.19 201 GLU A CA 1
ATOM 1612 C C . GLU A 1 201 ? -41.620 -17.624 0.927 1.00 64.19 201 GLU A C 1
ATOM 1614 O O . GLU A 1 201 ? -42.098 -18.710 0.622 1.00 64.19 201 GLU A O 1
ATOM 1619 N N . GLY A 1 202 ? -40.739 -17.564 1.932 1.00 68.94 202 GLY A N 1
ATOM 1620 C CA . GLY A 1 202 ? -40.143 -18.746 2.593 1.00 68.94 202 GLY A CA 1
ATOM 1621 C C . GLY A 1 202 ? -41.013 -19.480 3.634 1.00 68.94 202 GLY A C 1
ATOM 1622 O O . GLY A 1 202 ? -40.491 -19.937 4.652 1.00 68.94 202 GLY A O 1
ATOM 1623 N N . MET A 1 203 ? -42.347 -19.485 3.503 1.00 77.94 203 MET A N 1
ATOM 1624 C CA . MET A 1 203 ? -43.251 -19.946 4.579 1.00 77.94 203 MET A CA 1
ATOM 1625 C C . MET A 1 203 ? -43.122 -21.452 4.851 1.00 77.94 203 MET A C 1
ATOM 1627 O O . MET A 1 203 ? -43.233 -21.897 5.993 1.00 77.94 203 MET A O 1
ATOM 1631 N N . GLU A 1 204 ? -42.844 -22.239 3.813 1.00 81.12 204 GLU A N 1
ATOM 1632 C CA . GLU A 1 204 ? -42.643 -23.685 3.930 1.00 81.12 204 GLU A CA 1
ATOM 1633 C C . GLU A 1 204 ? -41.380 -24.034 4.722 1.00 81.12 204 GLU A C 1
ATOM 1635 O O . GLU A 1 204 ? -41.437 -24.871 5.624 1.00 81.12 204 GLU A O 1
ATOM 1640 N N . GLY A 1 205 ? -40.271 -23.329 4.470 1.00 82.62 205 GLY A N 1
ATOM 1641 C CA . GLY A 1 205 ? -39.021 -23.513 5.212 1.00 82.62 205 GLY A CA 1
ATOM 1642 C C . GLY A 1 205 ? -39.190 -23.252 6.710 1.00 82.62 205 GLY A C 1
ATOM 1643 O O . GLY A 1 205 ? -38.686 -24.013 7.537 1.00 82.62 205 GLY A O 1
ATOM 1644 N N . LEU A 1 206 ? -39.981 -22.236 7.073 1.00 85.69 206 LEU A N 1
ATOM 1645 C CA . LEU A 1 206 ? -40.299 -21.944 8.471 1.00 85.69 206 LEU A CA 1
ATOM 1646 C C . LEU A 1 206 ? -41.173 -23.031 9.111 1.00 85.69 206 LEU A C 1
ATOM 1648 O O . LEU A 1 206 ? -40.912 -23.424 10.248 1.00 85.69 206 LEU A O 1
ATOM 1652 N N . ARG A 1 207 ? -42.191 -23.536 8.398 1.00 87.25 207 ARG A N 1
ATOM 1653 C CA . ARG A 1 207 ? -43.021 -24.652 8.887 1.00 87.25 207 ARG A CA 1
ATOM 1654 C C . ARG A 1 207 ? -42.172 -25.897 9.128 1.00 87.25 207 ARG A C 1
ATOM 1656 O O . ARG A 1 207 ? -42.251 -26.467 10.213 1.00 87.25 207 ARG A O 1
ATOM 1663 N N . GLY A 1 208 ? -41.334 -26.272 8.161 1.00 86.19 208 GLY A N 1
ATOM 1664 C CA . GLY A 1 208 ? -40.419 -27.408 8.284 1.00 86.19 208 GLY A CA 1
ATOM 1665 C C . GLY A 1 208 ? -39.449 -27.239 9.454 1.00 86.19 208 GLY A C 1
ATOM 1666 O O . GLY A 1 208 ? -39.304 -28.140 10.278 1.00 86.19 208 GLY A O 1
ATOM 1667 N N . SER A 1 209 ? -38.854 -26.050 9.599 1.00 88.44 209 SER A N 1
ATOM 1668 C CA . SER A 1 209 ? -37.975 -25.740 10.731 1.00 88.44 209 SER A CA 1
ATOM 1669 C C . SER A 1 209 ? -38.697 -25.770 12.081 1.00 88.44 209 SER A C 1
ATOM 1671 O O . SER A 1 209 ? -38.065 -26.120 13.072 1.00 88.44 209 SER A O 1
ATOM 1673 N N . PHE A 1 210 ? -39.976 -25.387 12.152 1.00 89.38 210 PHE A N 1
ATOM 1674 C CA . PHE A 1 210 ? -40.758 -25.418 13.391 1.00 89.38 210 PHE A CA 1
ATOM 1675 C C . PHE A 1 210 ? -41.111 -26.846 13.815 1.00 89.38 210 PHE A C 1
ATOM 1677 O O . PHE A 1 210 ? -40.978 -27.179 14.991 1.00 89.38 210 PHE A O 1
ATOM 1684 N N . VAL A 1 211 ? -41.534 -27.689 12.868 1.00 87.94 211 VAL A N 1
ATOM 1685 C CA . VAL A 1 211 ? -41.883 -29.094 13.135 1.00 87.94 211 VAL A CA 1
ATOM 1686 C C . VAL A 1 211 ? -40.662 -29.881 13.616 1.00 87.94 211 VAL A C 1
ATOM 1688 O O . VAL A 1 211 ? -40.773 -30.660 14.555 1.00 87.94 211 VAL A O 1
ATOM 1691 N N . ASN A 1 212 ? -39.491 -29.615 13.033 1.00 86.50 212 ASN A N 1
ATOM 1692 C CA . ASN A 1 212 ? -38.238 -30.294 13.374 1.00 86.50 212 ASN A CA 1
ATOM 1693 C C . ASN A 1 212 ? -37.446 -29.607 14.505 1.00 86.50 212 ASN A C 1
ATOM 1695 O O . ASN A 1 212 ? -36.305 -29.984 14.774 1.00 86.50 212 ASN A O 1
ATOM 1699 N N . ALA A 1 213 ? -37.995 -28.567 15.142 1.00 87.06 213 ALA A N 1
ATOM 1700 C CA . ALA A 1 213 ? -37.289 -27.838 16.191 1.00 87.06 213 ALA A CA 1
ATOM 1701 C C . ALA A 1 213 ? -37.158 -28.683 17.467 1.00 87.06 213 ALA A C 1
ATOM 1703 O O . ALA A 1 213 ? -38.143 -29.240 17.948 1.00 87.06 213 ALA A O 1
ATOM 1704 N N . LEU A 1 214 ? -35.951 -28.699 18.040 1.00 86.50 214 LEU A N 1
ATOM 1705 C CA . LEU A 1 214 ? -35.649 -29.323 19.337 1.00 86.50 214 LEU A CA 1
ATOM 1706 C C . LEU A 1 214 ? -35.570 -28.303 20.483 1.00 86.50 214 LEU A C 1
ATOM 1708 O O . LEU A 1 214 ? -35.628 -28.676 21.650 1.00 86.50 214 LEU A O 1
ATOM 1712 N N . GLU A 1 215 ? -35.463 -27.013 20.158 1.00 86.12 215 GLU A N 1
ATOM 1713 C CA . GLU A 1 215 ? -35.358 -25.922 21.127 1.00 86.12 215 GLU A CA 1
ATOM 1714 C C . GLU A 1 215 ? -36.525 -24.928 20.982 1.00 86.12 215 GLU A C 1
ATOM 1716 O O . GLU A 1 215 ? -36.948 -24.630 19.852 1.00 86.12 215 GLU A O 1
ATOM 1721 N N . PRO A 1 216 ? -37.041 -24.383 22.102 1.00 86.00 216 PRO A N 1
ATOM 1722 C CA . PRO A 1 216 ? -38.104 -23.387 22.081 1.00 86.00 216 PRO A CA 1
ATOM 1723 C C . PRO A 1 216 ? -37.592 -21.994 21.677 1.00 86.00 216 PRO A C 1
ATOM 1725 O O . PRO A 1 216 ? -36.528 -21.548 22.116 1.00 86.00 216 PRO A O 1
ATOM 1728 N N . ALA A 1 217 ? -38.386 -21.270 20.889 1.00 88.19 217 ALA A N 1
ATOM 1729 C CA . ALA A 1 217 ? -38.119 -19.906 20.446 1.00 88.19 217 ALA A CA 1
ATOM 1730 C C . ALA A 1 217 ? -39.413 -19.079 20.352 1.00 88.19 217 ALA A C 1
ATOM 1732 O O . ALA A 1 217 ? -40.393 -19.490 19.736 1.00 88.19 217 ALA A O 1
ATOM 1733 N N . ASN A 1 218 ? -39.378 -17.850 20.878 1.00 90.50 218 ASN A N 1
ATOM 1734 C CA . ASN A 1 218 ? -40.529 -16.944 20.899 1.00 90.50 218 ASN A CA 1
ATOM 1735 C C . ASN A 1 218 ? -40.348 -15.800 19.899 1.00 90.50 218 ASN A C 1
ATOM 1737 O O . ASN A 1 218 ? -39.411 -15.004 20.028 1.00 90.50 218 ASN A O 1
ATOM 1741 N N . PHE A 1 219 ? -41.274 -15.663 18.950 1.00 91.56 219 PHE A N 1
ATOM 1742 C CA . PHE A 1 219 ? -41.261 -14.545 18.009 1.00 91.56 219 PHE A CA 1
ATOM 1743 C C . PHE A 1 219 ? -42.645 -14.179 17.470 1.00 91.56 219 PHE A C 1
ATOM 1745 O O . PHE A 1 219 ? -43.576 -14.987 17.469 1.00 91.56 219 PHE A O 1
ATOM 1752 N N . ILE A 1 220 ? -42.751 -12.944 16.983 1.00 89.62 220 ILE A N 1
ATOM 1753 C CA . ILE A 1 220 ? -43.932 -12.350 16.363 1.00 89.62 220 ILE A CA 1
ATOM 1754 C C . ILE A 1 220 ? -43.510 -11.738 15.023 1.00 89.62 220 ILE A C 1
ATOM 1756 O O . ILE A 1 220 ? -42.607 -10.904 14.979 1.00 89.62 220 ILE A O 1
ATOM 1760 N N . PHE A 1 221 ? -44.186 -12.110 13.940 1.00 87.25 221 PHE A N 1
ATOM 1761 C CA . PHE A 1 221 ? -44.092 -11.408 12.667 1.00 87.25 221 PHE A CA 1
ATOM 1762 C C . PHE A 1 221 ? -45.319 -10.566 12.429 1.00 87.25 221 PHE A C 1
ATOM 1764 O O . PHE A 1 221 ? -46.445 -11.063 12.491 1.00 87.25 221 PHE A O 1
ATOM 1771 N N . HIS A 1 222 ? -45.065 -9.331 12.034 1.00 80.56 222 HIS A N 1
ATOM 1772 C CA . HIS A 1 222 ? -46.042 -8.481 11.394 1.00 80.56 222 HIS A CA 1
ATOM 1773 C C . HIS A 1 222 ? -45.798 -8.506 9.881 1.00 80.56 222 HIS A C 1
ATOM 1775 O O . HIS A 1 222 ? -44.748 -8.070 9.403 1.00 80.56 222 HIS A O 1
ATOM 1781 N N . LEU A 1 223 ? -46.768 -9.047 9.143 1.00 77.38 223 LEU A N 1
ATOM 1782 C CA . LEU A 1 223 ? -46.702 -9.249 7.698 1.00 77.38 223 LEU A CA 1
ATOM 1783 C C . LEU A 1 223 ? -47.769 -8.407 6.997 1.00 77.38 223 LEU A C 1
ATOM 1785 O O . LEU A 1 223 ? -48.940 -8.415 7.387 1.00 77.38 223 LEU A O 1
ATOM 1789 N N . ARG A 1 224 ? -47.395 -7.740 5.907 1.00 69.06 224 ARG A N 1
ATOM 1790 C CA . ARG A 1 224 ? -48.350 -7.257 4.900 1.00 69.06 224 ARG A CA 1
ATOM 1791 C C . ARG A 1 224 ? -48.422 -8.336 3.815 1.00 69.06 224 ARG A C 1
ATOM 1793 O O . ARG A 1 224 ? -47.405 -8.686 3.241 1.00 69.06 224 ARG A O 1
ATOM 1800 N N . SER A 1 225 ? -49.569 -8.979 3.601 1.00 60.41 225 SER A N 1
ATOM 1801 C CA . SER A 1 225 ? -49.640 -10.099 2.645 1.00 60.41 225 SER A CA 1
ATOM 1802 C C . SER A 1 225 ? -51.030 -10.267 2.043 1.00 60.41 225 SER A C 1
ATOM 1804 O O . SER A 1 225 ? -52.047 -10.064 2.714 1.00 60.41 225 SER A O 1
ATOM 1806 N N . PHE A 1 226 ? -51.050 -10.676 0.775 1.00 53.66 226 PHE A N 1
ATOM 1807 C CA . PHE A 1 226 ? -52.230 -11.037 0.003 1.00 53.66 226 PHE A CA 1
ATOM 1808 C C . PHE A 1 226 ? -52.127 -12.535 -0.339 1.00 53.66 226 PHE A C 1
ATOM 1810 O O . PHE A 1 226 ? -51.210 -12.929 -1.050 1.00 53.66 226 PHE A O 1
ATOM 1817 N N . GLY A 1 227 ? -53.037 -13.375 0.175 1.00 61.41 227 GLY A N 1
ATOM 1818 C CA . GLY A 1 227 ? -53.229 -14.745 -0.338 1.00 61.41 227 GLY A CA 1
ATOM 1819 C C . GLY A 1 227 ? -52.755 -15.938 0.510 1.00 61.41 227 GLY A C 1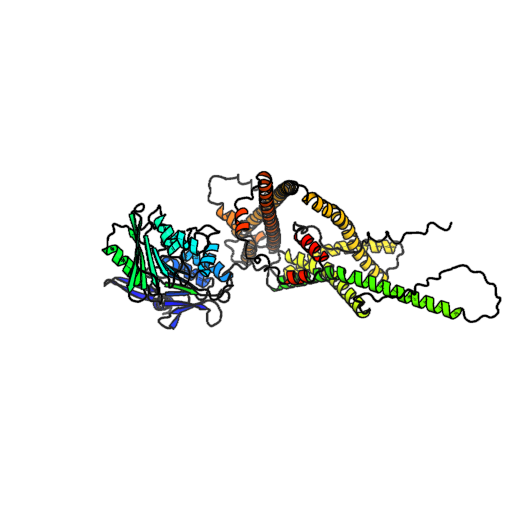
ATOM 1820 O O . GLY A 1 227 ? -52.887 -17.064 0.043 1.00 61.41 227 GLY A O 1
ATOM 1821 N N . ILE A 1 228 ? -52.256 -15.763 1.741 1.00 70.69 228 ILE A N 1
ATOM 1822 C CA . ILE A 1 228 ? -51.902 -16.903 2.620 1.00 70.69 228 ILE A CA 1
ATOM 1823 C C . ILE A 1 228 ? -53.102 -17.291 3.500 1.00 70.69 228 ILE A C 1
ATOM 1825 O O . ILE A 1 228 ? -53.721 -16.423 4.107 1.00 70.69 228 ILE A O 1
ATOM 1829 N N . ALA A 1 229 ? -53.434 -18.583 3.604 1.00 77.31 229 ALA A N 1
ATOM 1830 C CA . ALA A 1 229 ? -54.499 -19.062 4.492 1.00 77.31 229 ALA A CA 1
ATOM 1831 C C . ALA A 1 229 ? -54.048 -19.099 5.974 1.00 77.31 229 ALA A C 1
ATOM 1833 O O . ALA A 1 229 ? -52.906 -19.488 6.247 1.00 77.31 229 ALA A O 1
ATOM 1834 N N . PRO A 1 230 ? -54.920 -18.744 6.945 1.00 84.94 230 PRO A N 1
ATOM 1835 C CA . PRO A 1 230 ? -54.622 -18.890 8.370 1.00 84.94 230 PRO A CA 1
ATOM 1836 C C . PRO A 1 230 ? -54.324 -20.348 8.733 1.00 84.94 230 PRO A C 1
ATOM 1838 O O . PRO A 1 230 ? -54.900 -21.266 8.152 1.00 84.94 230 PRO A O 1
ATOM 1841 N N . PHE A 1 231 ? -53.454 -20.570 9.717 1.00 88.31 231 PHE A N 1
ATOM 1842 C CA . PHE A 1 231 ? -53.153 -21.918 10.202 1.00 88.31 231 PHE A CA 1
ATOM 1843 C C . PHE A 1 231 ? -52.668 -21.921 11.649 1.00 88.31 231 PHE A C 1
ATOM 1845 O O . PHE A 1 231 ? -52.179 -20.914 12.162 1.00 88.31 231 PHE A O 1
ATOM 1852 N N . GLU A 1 232 ? -52.720 -23.098 12.263 1.00 91.38 232 GLU A N 1
ATOM 1853 C CA . GLU A 1 232 ? -52.120 -23.393 13.559 1.00 91.38 232 GLU A CA 1
ATOM 1854 C C . GLU A 1 232 ? -51.340 -24.708 13.462 1.00 91.38 232 GLU A C 1
ATOM 1856 O O . GLU A 1 232 ? -51.857 -25.714 12.983 1.00 91.38 232 GLU A O 1
ATOM 1861 N N . LEU A 1 233 ? -50.083 -24.690 13.898 1.00 91.38 233 LEU A N 1
ATOM 1862 C CA . LEU A 1 233 ? -49.235 -25.868 14.058 1.00 91.38 233 LEU A CA 1
ATOM 1863 C C . LEU A 1 233 ? -48.828 -25.983 15.524 1.00 91.38 233 LEU A C 1
ATOM 1865 O O . LEU A 1 233 ? -48.539 -24.973 16.166 1.00 91.38 233 LEU A O 1
ATOM 1869 N N . LYS A 1 234 ? -48.756 -27.209 16.043 1.00 91.94 234 LYS A N 1
ATOM 1870 C CA . LYS A 1 234 ? -48.285 -27.497 17.402 1.00 91.94 234 LYS A CA 1
ATOM 1871 C C . LYS A 1 234 ? -47.051 -28.382 17.334 1.00 91.94 234 LYS A C 1
ATOM 1873 O O . LYS A 1 234 ? -47.043 -29.363 16.595 1.00 91.94 234 LYS A O 1
ATOM 1878 N N . ASN A 1 235 ? -46.031 -28.031 18.105 1.00 90.88 235 ASN A N 1
ATOM 1879 C CA . ASN A 1 235 ? -44.867 -28.871 18.336 1.00 90.88 235 ASN A CA 1
ATOM 1880 C C . ASN A 1 235 ? -44.912 -29.338 19.798 1.00 90.88 235 ASN A C 1
ATOM 1882 O O . ASN A 1 235 ? -44.656 -28.567 20.723 1.00 90.88 235 ASN A O 1
ATOM 1886 N N . ASN A 1 236 ? -45.263 -30.610 19.997 1.00 87.50 236 ASN A N 1
ATOM 1887 C CA . ASN A 1 236 ? -45.392 -31.202 21.330 1.00 87.50 236 ASN A CA 1
ATOM 1888 C C . ASN A 1 236 ? -44.036 -31.423 22.017 1.00 87.50 236 ASN A C 1
ATOM 1890 O O . ASN A 1 236 ? -44.003 -31.512 23.239 1.00 87.50 236 ASN A O 1
ATOM 1894 N N . TRP A 1 237 ? -42.934 -31.493 21.260 1.00 86.31 237 TRP A N 1
ATOM 1895 C CA . TRP A 1 237 ? -41.587 -31.668 21.811 1.00 86.31 237 TRP A CA 1
ATOM 1896 C C . TRP A 1 237 ? -41.085 -30.387 22.471 1.00 86.31 237 TRP A C 1
ATOM 1898 O O . TRP A 1 237 ? -40.546 -30.431 23.572 1.00 86.31 237 TRP A O 1
ATOM 1908 N N . THR A 1 238 ? -41.299 -29.236 21.829 1.00 87.56 238 THR A N 1
ATOM 1909 C CA . THR A 1 238 ? -40.923 -27.932 22.399 1.00 87.56 238 THR A CA 1
ATOM 1910 C C . THR A 1 238 ? -42.023 -27.312 23.264 1.00 87.56 238 THR A C 1
ATOM 1912 O O . THR A 1 238 ? -41.762 -26.348 23.981 1.00 87.56 238 THR A O 1
ATOM 1915 N N . GLY A 1 239 ? -43.251 -27.847 23.219 1.00 88.69 239 GLY A N 1
ATOM 1916 C CA . GLY A 1 239 ? -44.407 -27.302 23.937 1.00 88.69 239 GLY A CA 1
ATOM 1917 C C . GLY A 1 239 ? -44.907 -25.973 23.359 1.00 88.69 239 GLY A C 1
ATOM 1918 O O . GLY A 1 239 ? -45.461 -25.144 24.085 1.00 88.69 239 GLY A O 1
ATOM 1919 N N . GLU A 1 240 ? -44.704 -25.747 22.059 1.00 93.19 240 GLU A N 1
ATOM 1920 C CA . GLU A 1 240 ? -44.992 -24.483 21.376 1.00 93.19 240 GLU A CA 1
ATOM 1921 C C . GLU A 1 240 ? -46.071 -24.626 20.301 1.00 93.19 240 GLU A C 1
ATOM 1923 O O . GLU A 1 240 ? -46.314 -25.701 19.749 1.00 93.19 240 GLU A O 1
ATOM 1928 N N . ARG A 1 241 ? -46.699 -23.502 19.960 1.00 92.75 241 ARG A N 1
ATOM 1929 C CA . ARG A 1 241 ? -47.586 -23.362 18.807 1.00 92.75 241 ARG A CA 1
ATOM 1930 C C . ARG A 1 241 ? -47.092 -22.262 17.876 1.00 92.75 241 ARG A C 1
ATOM 1932 O O . ARG A 1 241 ? -46.617 -21.221 18.332 1.00 92.75 241 ARG A O 1
ATOM 1939 N N . LEU A 1 242 ? -47.254 -22.487 16.577 1.00 93.06 242 LEU A N 1
ATOM 1940 C CA . LEU A 1 242 ? -47.037 -21.516 15.512 1.00 93.06 242 LEU A CA 1
ATOM 1941 C C . LEU A 1 242 ? -48.387 -21.208 14.864 1.00 93.06 242 LEU A C 1
ATOM 1943 O O . LEU A 1 242 ? -49.013 -22.089 14.280 1.00 93.06 242 LEU A O 1
ATOM 1947 N N . THR A 1 243 ? -48.838 -19.962 14.972 1.00 91.31 243 THR A N 1
ATOM 1948 C CA . THR A 1 243 ? -50.159 -19.532 14.492 1.00 91.31 243 THR A CA 1
ATOM 1949 C C . THR A 1 243 ? -50.022 -18.391 13.503 1.00 91.31 243 THR A C 1
ATOM 1951 O O . THR A 1 243 ? -49.356 -17.406 13.804 1.00 91.31 243 THR A O 1
ATOM 1954 N N . LEU A 1 244 ? -50.656 -18.506 12.338 1.00 88.94 244 LEU A N 1
ATOM 1955 C CA . LEU A 1 244 ? -50.842 -17.403 11.401 1.00 88.94 244 LEU A CA 1
ATOM 1956 C C . LEU A 1 244 ? -52.311 -17.001 11.412 1.00 88.94 244 LEU A C 1
ATOM 1958 O O . LEU A 1 244 ? -53.177 -17.814 11.086 1.00 88.94 244 LEU A O 1
ATOM 1962 N N . ARG A 1 245 ? -52.592 -15.738 11.729 1.00 88.12 245 ARG A N 1
ATOM 1963 C CA . ARG A 1 245 ? -53.954 -15.200 11.726 1.00 88.12 245 ARG A CA 1
ATOM 1964 C C . ARG A 1 245 ? -54.024 -13.813 11.112 1.00 88.12 245 ARG A C 1
ATOM 1966 O O . ARG A 1 245 ? -53.082 -13.026 11.198 1.00 88.12 245 ARG A O 1
ATOM 1973 N N . ARG A 1 246 ? -55.171 -13.506 10.509 1.00 81.75 246 ARG A N 1
ATOM 1974 C CA . ARG A 1 246 ? -55.477 -12.159 10.028 1.00 81.75 246 ARG A CA 1
ATOM 1975 C C . ARG A 1 246 ? -55.821 -11.276 11.224 1.00 81.75 246 ARG A C 1
ATOM 1977 O O . ARG A 1 246 ? -56.631 -11.677 12.054 1.00 81.75 246 ARG A O 1
ATOM 1984 N N . PHE A 1 247 ? -55.211 -10.096 11.299 1.00 73.25 247 PHE A N 1
ATOM 1985 C CA . PHE A 1 247 ? -55.418 -9.173 12.416 1.00 73.25 247 PHE A CA 1
ATOM 1986 C C . PHE A 1 247 ? -56.315 -7.993 12.021 1.00 73.25 247 PHE A C 1
ATOM 1988 O O . PHE A 1 247 ? -57.348 -7.783 12.647 1.00 73.25 247 PHE A O 1
ATOM 1995 N N . ASN A 1 248 ? -55.967 -7.247 10.959 1.00 69.75 248 ASN A N 1
ATOM 1996 C CA . ASN A 1 248 ? -56.773 -6.119 10.469 1.00 69.75 248 ASN A CA 1
ATOM 1997 C C . ASN A 1 248 ? -56.471 -5.787 8.990 1.00 69.75 248 ASN A C 1
ATOM 1999 O O . ASN A 1 248 ? -55.320 -5.525 8.634 1.00 69.75 248 ASN A O 1
ATOM 2003 N N . GLY A 1 249 ? -57.491 -5.784 8.123 1.00 74.00 249 GLY A N 1
ATOM 2004 C CA . GLY A 1 249 ? -57.343 -5.529 6.683 1.00 74.00 249 GLY A CA 1
ATOM 2005 C C . GLY A 1 249 ? -56.363 -6.497 6.004 1.00 74.00 249 GLY A C 1
ATOM 2006 O O . GLY A 1 249 ? -56.516 -7.714 6.105 1.00 74.00 249 GLY A O 1
ATOM 2007 N N . CYS A 1 250 ? -55.333 -5.954 5.344 1.00 69.62 250 CYS A N 1
ATOM 2008 C CA . CYS A 1 250 ? -54.269 -6.713 4.664 1.00 69.62 250 CYS A CA 1
ATOM 2009 C C . CYS A 1 250 ? -53.091 -7.112 5.584 1.00 69.62 250 CYS A C 1
ATOM 2011 O O . CYS A 1 250 ? -52.024 -7.488 5.090 1.00 69.62 250 CYS A O 1
ATOM 2013 N N . ARG A 1 251 ? -53.239 -6.974 6.912 1.00 74.56 251 ARG A N 1
ATOM 2014 C CA . ARG A 1 251 ? -52.181 -7.253 7.899 1.00 74.56 251 ARG A CA 1
ATOM 2015 C C . ARG A 1 251 ? -52.382 -8.608 8.576 1.00 74.56 251 ARG A C 1
ATOM 2017 O O . ARG A 1 251 ? -53.461 -8.914 9.098 1.00 74.56 251 ARG A O 1
ATOM 2024 N N . TRP A 1 252 ? -51.307 -9.381 8.609 1.00 84.12 252 TRP A N 1
ATOM 2025 C CA . TRP A 1 252 ? -51.234 -10.736 9.138 1.00 84.12 252 TRP A CA 1
ATOM 2026 C C . TRP A 1 252 ? -50.238 -10.812 10.289 1.00 84.12 252 TRP A C 1
ATOM 2028 O O . TRP A 1 252 ? -49.213 -10.130 10.286 1.00 84.12 252 TRP A O 1
ATOM 2038 N N . LEU A 1 253 ? -50.547 -11.661 11.266 1.00 87.25 253 LEU A N 1
ATOM 2039 C CA . LEU A 1 253 ? -49.715 -11.894 12.437 1.00 87.25 253 LEU A CA 1
ATOM 2040 C C . LEU A 1 253 ? -49.317 -13.369 12.486 1.00 87.25 253 LEU A C 1
ATOM 2042 O O . LEU A 1 253 ? -50.193 -14.235 12.555 1.00 87.25 253 LEU A O 1
ATOM 2046 N N . LEU A 1 254 ? -48.013 -13.646 12.453 1.00 88.56 254 LEU A N 1
ATOM 2047 C CA . LEU A 1 254 ? -47.468 -14.984 12.684 1.00 88.56 254 LEU A CA 1
ATOM 2048 C C . LEU A 1 254 ? -46.812 -15.021 14.061 1.00 88.56 254 LEU A C 1
ATOM 2050 O O . LEU A 1 254 ? -45.890 -14.255 14.325 1.00 88.56 254 LEU A O 1
ATOM 2054 N N . VAL A 1 255 ? -47.259 -15.912 14.935 1.00 90.50 255 VAL A N 1
ATOM 2055 C CA . VAL A 1 255 ? -46.801 -15.971 16.325 1.00 90.50 255 VAL A CA 1
ATOM 2056 C C . VAL A 1 255 ? -46.318 -17.376 16.649 1.00 90.50 255 VAL A C 1
ATOM 2058 O O . VAL A 1 255 ? -47.105 -18.322 16.571 1.00 90.50 255 VAL A O 1
ATOM 2061 N N . ARG A 1 256 ? -45.045 -17.502 17.048 1.00 92.00 256 ARG A N 1
ATOM 2062 C CA . ARG A 1 256 ? -44.494 -18.697 17.704 1.00 92.00 256 ARG A CA 1
ATOM 2063 C C . ARG A 1 256 ? -44.419 -18.435 19.203 1.00 92.00 256 ARG A C 1
ATOM 2065 O O . ARG A 1 256 ? -43.752 -17.492 19.633 1.00 92.00 256 ARG A O 1
ATOM 2072 N N . CYS A 1 257 ? -45.144 -19.227 19.983 1.00 91.00 257 CYS A N 1
ATOM 2073 C CA . CYS A 1 257 ? -45.277 -19.030 21.424 1.00 91.00 257 CYS A CA 1
ATOM 2074 C C . CYS A 1 257 ? -45.504 -20.356 22.163 1.00 91.00 257 CYS A C 1
ATOM 2076 O O . CYS A 1 257 ? -45.920 -21.330 21.533 1.00 91.00 257 CYS A O 1
ATOM 2078 N N . PRO A 1 258 ? -45.306 -20.403 23.492 1.00 89.56 258 PRO A N 1
ATOM 2079 C CA . PRO A 1 258 ? -45.662 -21.566 24.295 1.00 89.56 258 PRO A CA 1
ATOM 2080 C C . PRO A 1 258 ? -47.165 -21.860 24.212 1.00 89.56 258 PRO A C 1
ATOM 2082 O O . PRO A 1 258 ? -47.981 -20.937 24.124 1.00 89.56 258 PRO A O 1
ATOM 2085 N N . ILE A 1 259 ? -47.536 -23.142 24.268 1.00 86.56 259 ILE A N 1
ATOM 2086 C CA . ILE A 1 259 ? -48.944 -23.575 24.287 1.00 86.56 259 ILE A CA 1
ATOM 2087 C C . ILE A 1 259 ? -49.641 -23.052 25.551 1.00 86.56 259 ILE A C 1
ATOM 2089 O O . ILE A 1 259 ? -50.759 -22.546 25.473 1.00 86.56 259 ILE A O 1
ATOM 2093 N N . VAL A 1 260 ? -48.959 -23.125 26.698 1.00 86.88 260 VAL A N 1
ATOM 2094 C CA . VAL A 1 260 ? -49.412 -22.539 27.966 1.00 86.88 260 VAL A CA 1
ATOM 2095 C C . VAL A 1 260 ? -48.754 -21.171 28.125 1.00 86.88 260 VAL A C 1
ATOM 2097 O O . VAL A 1 260 ? -47.542 -21.081 28.320 1.00 86.88 260 VAL A O 1
ATOM 2100 N N . ARG A 1 261 ? -49.540 -20.094 28.015 1.00 86.06 261 ARG A N 1
ATOM 2101 C CA . ARG A 1 261 ? -49.038 -18.715 28.082 1.00 86.06 261 ARG A CA 1
ATOM 2102 C C . ARG A 1 261 ? -50.009 -17.775 28.791 1.00 86.06 261 ARG A C 1
ATOM 2104 O O . ARG A 1 261 ? -51.218 -17.973 28.758 1.00 86.06 261 ARG A O 1
ATOM 2111 N N . GLU A 1 262 ? -49.476 -16.706 29.373 1.00 89.06 262 GLU A N 1
ATOM 2112 C CA . GLU A 1 262 ? -50.285 -15.614 29.919 1.00 89.06 262 GLU A CA 1
ATOM 2113 C C . GLU A 1 262 ? -50.836 -14.736 28.783 1.00 89.06 262 GLU A C 1
ATOM 2115 O O . GLU A 1 262 ? -50.114 -13.910 28.217 1.00 89.06 262 GLU A O 1
ATOM 2120 N N . GLU A 1 263 ? -52.117 -14.905 28.443 1.00 87.00 263 GLU A N 1
ATOM 2121 C CA . GLU A 1 263 ? -52.740 -14.213 27.302 1.00 87.00 263 GLU A CA 1
ATOM 2122 C C . GLU A 1 263 ? -52.712 -12.683 27.432 1.00 87.00 263 GLU A C 1
ATOM 2124 O O . GLU A 1 263 ? -52.490 -12.003 26.436 1.00 87.00 263 GLU A O 1
ATOM 2129 N N . ALA A 1 264 ? -52.826 -12.118 28.640 1.00 86.81 264 ALA A N 1
ATOM 2130 C CA . ALA A 1 264 ? -52.737 -10.666 28.835 1.00 86.81 264 ALA A CA 1
ATOM 2131 C C . ALA A 1 264 ? -51.353 -10.101 28.451 1.00 86.81 264 ALA A C 1
ATOM 2133 O O . ALA A 1 264 ? -51.262 -9.072 27.779 1.00 86.81 264 ALA A O 1
ATOM 2134 N N . LYS A 1 265 ? -50.268 -10.799 28.823 1.00 88.44 265 LYS A N 1
ATOM 2135 C CA . LYS A 1 265 ? -48.894 -10.398 28.471 1.00 88.44 265 LYS A CA 1
ATOM 2136 C C . LYS A 1 265 ? -48.647 -10.520 26.969 1.00 88.44 265 LYS A C 1
ATOM 2138 O O . LYS A 1 265 ? -48.090 -9.609 26.360 1.00 88.44 265 LYS A O 1
ATOM 2143 N N . TRP A 1 266 ? -49.087 -11.621 26.361 1.00 88.12 266 TRP A N 1
ATOM 2144 C CA . TRP A 1 266 ? -48.927 -11.834 24.922 1.00 88.12 266 TRP A CA 1
ATOM 2145 C C . TRP A 1 266 ? -49.773 -10.874 24.092 1.00 88.12 266 TRP A C 1
ATOM 2147 O O . TRP A 1 266 ? -49.264 -10.335 23.116 1.00 88.12 266 TRP A O 1
ATOM 2157 N N . ALA A 1 267 ? -51.004 -10.574 24.506 1.00 85.75 267 ALA A N 1
ATOM 2158 C CA . ALA A 1 267 ? -51.832 -9.565 23.854 1.00 85.75 267 ALA A CA 1
ATOM 2159 C C . ALA A 1 267 ? -51.159 -8.182 23.868 1.00 85.75 267 ALA A C 1
ATOM 2161 O O . ALA A 1 267 ? -51.178 -7.483 22.855 1.00 85.75 267 ALA A O 1
ATOM 2162 N N . ALA A 1 268 ? -50.499 -7.807 24.972 1.00 85.88 268 ALA A N 1
ATOM 2163 C CA . ALA A 1 268 ? -49.728 -6.567 25.043 1.00 85.88 268 ALA A CA 1
ATOM 2164 C C . ALA A 1 268 ? -48.535 -6.565 24.067 1.00 85.88 268 ALA A C 1
ATOM 2166 O O . ALA A 1 268 ? -48.317 -5.575 23.372 1.00 85.88 268 ALA A O 1
ATOM 2167 N N . TRP A 1 269 ? -47.792 -7.672 23.956 1.00 87.31 269 TRP A N 1
ATOM 2168 C CA . TRP A 1 269 ? -46.672 -7.783 23.009 1.00 87.31 269 TRP A CA 1
ATOM 2169 C C . TRP A 1 269 ? -47.113 -7.816 21.544 1.00 87.31 269 TRP A C 1
ATOM 2171 O O . TRP A 1 269 ? -46.446 -7.235 20.691 1.00 87.31 269 TRP A O 1
ATOM 2181 N N . GLU A 1 270 ? -48.231 -8.473 21.244 1.00 86.31 270 GLU A N 1
ATOM 2182 C CA . GLU A 1 270 ? -48.818 -8.494 19.903 1.00 86.31 270 GLU A CA 1
ATOM 2183 C C . GLU A 1 270 ? -49.322 -7.097 19.502 1.00 86.31 270 GLU A C 1
ATOM 2185 O O . GLU A 1 270 ? -49.115 -6.674 18.364 1.00 86.31 270 GLU A O 1
ATOM 2190 N N . LYS A 1 271 ? -49.893 -6.336 20.448 1.00 81.62 271 LYS A N 1
ATOM 2191 C CA . LYS A 1 271 ? -50.267 -4.931 20.238 1.00 81.62 271 LYS A CA 1
ATOM 2192 C C . LYS A 1 271 ? -49.041 -4.029 20.042 1.00 81.62 271 LYS A C 1
ATOM 2194 O O . LYS A 1 271 ? -49.043 -3.201 19.137 1.00 81.62 271 LYS A O 1
ATOM 2199 N N . GLU A 1 272 ? -47.976 -4.226 20.821 1.00 79.44 272 GLU A N 1
ATOM 2200 C CA . GLU A 1 272 ? -46.714 -3.483 20.667 1.00 79.44 272 GLU A CA 1
ATOM 2201 C C . GLU A 1 272 ? -46.092 -3.701 19.278 1.00 79.44 272 GLU A C 1
ATOM 2203 O O . GLU A 1 272 ? -45.623 -2.755 18.648 1.00 79.44 272 GLU A O 1
ATOM 2208 N N . ALA A 1 273 ? -46.115 -4.939 18.770 1.00 75.56 273 ALA A N 1
ATOM 2209 C CA . ALA A 1 273 ? -45.636 -5.248 17.423 1.00 75.56 273 ALA A CA 1
ATOM 2210 C C . ALA A 1 273 ? -46.452 -4.539 16.322 1.00 75.56 273 ALA A C 1
ATOM 2212 O O . ALA A 1 273 ? -45.936 -4.317 15.229 1.00 75.56 273 ALA A O 1
ATOM 2213 N N . PHE A 1 274 ? -47.709 -4.178 16.608 1.00 67.69 274 PHE A N 1
ATOM 2214 C CA . PHE A 1 274 ? -48.637 -3.532 15.679 1.00 67.69 274 PHE A CA 1
ATOM 2215 C C . PHE A 1 274 ? -48.574 -1.998 15.696 1.00 67.69 274 PHE A C 1
ATOM 2217 O O . PHE A 1 274 ? -48.697 -1.380 14.640 1.00 67.69 274 PHE A O 1
ATOM 2224 N N . GLU A 1 275 ? -48.373 -1.374 16.863 1.00 64.06 275 GLU A N 1
ATOM 2225 C CA . GLU A 1 275 ? -48.194 0.089 17.006 1.00 64.06 275 GLU A CA 1
ATOM 2226 C C . GLU A 1 275 ? -46.889 0.597 16.352 1.00 64.06 275 GLU A C 1
ATOM 2228 O O . GLU A 1 275 ? -46.601 1.794 16.326 1.00 64.06 275 GLU A O 1
ATOM 2233 N N . TRP A 1 276 ? -46.099 -0.312 15.783 1.00 59.25 276 TRP A N 1
ATOM 2234 C CA . TRP A 1 276 ? -44.941 -0.013 14.963 1.00 59.25 276 TRP A CA 1
ATOM 2235 C C . TRP A 1 276 ? -45.358 0.603 13.610 1.00 59.25 276 TRP A C 1
ATOM 2237 O O . TRP A 1 276 ? -45.785 -0.099 12.692 1.00 59.25 276 TRP A O 1
ATOM 2247 N N . ASP A 1 277 ? -45.215 1.927 13.477 1.00 55.09 277 ASP A N 1
ATOM 2248 C CA . ASP A 1 277 ? -45.277 2.642 12.196 1.00 55.09 277 ASP A CA 1
ATOM 2249 C C . ASP A 1 277 ? -43.858 3.027 11.740 1.00 55.09 277 ASP A C 1
ATOM 2251 O O . ASP A 1 277 ? -43.074 3.618 12.482 1.00 55.09 277 ASP A O 1
ATOM 2255 N N . TRP A 1 278 ? -43.531 2.698 10.491 1.00 55.72 278 TRP A N 1
ATOM 2256 C CA . TRP A 1 278 ? -42.260 3.008 9.827 1.00 55.72 278 TRP A CA 1
ATOM 2257 C C . TRP A 1 278 ? -42.087 4.514 9.566 1.00 55.72 278 TRP A C 1
ATOM 2259 O O . TRP A 1 278 ? -40.988 4.967 9.231 1.00 55.72 278 TRP A O 1
ATOM 2269 N N . ARG A 1 279 ? -43.164 5.296 9.718 1.00 47.28 279 ARG A N 1
ATOM 2270 C CA . ARG A 1 279 ? -43.193 6.756 9.592 1.00 47.28 279 ARG A CA 1
ATOM 2271 C C . ARG A 1 279 ? -43.071 7.420 10.968 1.00 47.28 279 ARG A C 1
ATOM 2273 O O . ARG A 1 279 ? -44.053 7.840 11.560 1.00 47.28 279 ARG A O 1
ATOM 2280 N N . CYS A 1 280 ? -41.835 7.502 11.454 1.00 49.66 280 CYS A N 1
ATOM 2281 C CA . CYS A 1 280 ? -41.314 8.547 12.344 1.00 49.66 280 CYS A CA 1
ATOM 2282 C C . CYS A 1 280 ? -42.308 9.183 13.340 1.00 49.66 280 CYS A C 1
ATOM 2284 O O . CYS A 1 280 ? -42.864 10.241 13.061 1.00 49.66 280 CYS A O 1
ATOM 2286 N N . ASN A 1 281 ? -42.446 8.609 14.539 1.00 48.78 281 ASN A N 1
ATOM 2287 C CA . ASN A 1 281 ? -42.960 9.341 15.711 1.00 48.78 281 ASN A CA 1
ATOM 2288 C C . ASN A 1 281 ? -42.434 8.798 17.055 1.00 48.78 281 ASN A C 1
ATOM 2290 O O . ASN A 1 281 ? -43.031 9.016 18.107 1.00 48.78 281 ASN A O 1
ATOM 2294 N N . GLN A 1 282 ? -41.305 8.088 17.031 1.00 58.34 282 GLN A N 1
ATOM 2295 C CA . GLN A 1 282 ? -40.742 7.434 18.211 1.00 58.34 282 GLN A CA 1
ATOM 2296 C C . GLN A 1 282 ? -39.527 8.202 18.732 1.00 58.34 282 GLN A C 1
ATOM 2298 O O . GLN A 1 282 ? -38.759 8.774 17.961 1.00 58.34 282 GLN A O 1
ATOM 2303 N N . TRP A 1 283 ? -39.407 8.251 20.056 1.00 63.12 283 TRP A N 1
ATOM 2304 C CA . TRP A 1 283 ? -38.288 8.861 20.766 1.00 63.12 283 TRP A CA 1
ATOM 2305 C C . TRP A 1 283 ? -37.033 7.981 20.617 1.00 63.12 283 TRP A C 1
ATOM 2307 O O . TRP A 1 283 ? -37.151 6.782 20.377 1.00 63.12 283 TRP A O 1
ATOM 2317 N N . ASN A 1 284 ? -35.837 8.562 20.762 1.00 73.12 284 ASN A N 1
ATOM 2318 C CA . ASN A 1 284 ? -34.534 7.889 20.651 1.00 73.12 284 ASN A CA 1
ATOM 2319 C C . ASN A 1 284 ? -34.237 7.274 19.264 1.00 73.12 284 ASN A C 1
ATOM 2321 O O . ASN A 1 284 ? -33.691 6.171 19.156 1.00 73.12 284 ASN A O 1
ATOM 2325 N N . TYR A 1 285 ? -34.585 7.987 18.188 1.00 79.56 285 TYR A N 1
ATOM 2326 C CA . TYR A 1 285 ? -34.373 7.533 16.808 1.00 79.56 285 TYR A CA 1
ATOM 2327 C C . TYR A 1 285 ? -33.094 8.101 16.173 1.00 79.56 285 TYR A C 1
ATOM 2329 O O . TYR A 1 285 ? -32.934 9.316 16.072 1.00 79.56 285 TYR A O 1
ATOM 2337 N N . ILE A 1 286 ? -32.197 7.226 15.713 1.00 84.56 286 ILE A N 1
ATOM 2338 C CA . ILE A 1 286 ? -30.950 7.575 15.019 1.00 84.56 286 ILE A CA 1
ATOM 2339 C C . ILE A 1 286 ? -31.069 7.176 13.548 1.00 84.56 286 ILE A C 1
ATOM 2341 O O . ILE A 1 286 ? -31.256 6.002 13.219 1.00 84.56 286 ILE A O 1
ATOM 2345 N N . PHE A 1 287 ? -30.917 8.151 12.659 1.00 84.94 287 PHE A N 1
ATOM 2346 C CA . PHE A 1 287 ? -30.904 7.951 11.217 1.00 84.94 287 PHE A CA 1
ATOM 2347 C C . PHE A 1 287 ? -29.545 8.330 10.642 1.00 84.94 287 PHE A C 1
ATOM 2349 O O . PHE A 1 287 ? -29.110 9.467 10.791 1.00 84.94 287 PHE A O 1
ATOM 2356 N N . ILE A 1 288 ? -28.883 7.384 9.983 1.00 86.94 288 ILE A N 1
ATOM 2357 C CA . ILE A 1 288 ? -27.558 7.565 9.389 1.00 86.94 288 ILE A CA 1
ATOM 2358 C C . ILE A 1 288 ? -27.712 7.498 7.874 1.00 86.94 288 ILE A C 1
ATOM 2360 O O . ILE A 1 288 ? -28.056 6.438 7.353 1.00 86.94 288 ILE A O 1
ATOM 2364 N N . ALA A 1 289 ? -27.477 8.612 7.181 1.00 85.88 289 ALA A N 1
ATOM 2365 C CA . ALA A 1 289 ? -27.572 8.691 5.728 1.00 85.88 289 ALA A CA 1
ATOM 2366 C C . ALA A 1 289 ? -26.612 9.727 5.143 1.00 85.88 289 ALA A C 1
ATOM 2368 O O . ALA A 1 289 ? -26.983 10.881 4.931 1.00 85.88 289 ALA A O 1
ATOM 2369 N N . PHE A 1 290 ? -25.393 9.286 4.857 1.00 84.62 290 PHE A N 1
ATOM 2370 C CA . PHE A 1 290 ? -24.340 10.073 4.223 1.00 84.62 290 PHE A CA 1
ATOM 2371 C C . PHE A 1 290 ? -23.602 9.196 3.199 1.00 84.62 290 PHE A C 1
ATOM 2373 O O . PHE A 1 290 ? -23.689 7.968 3.276 1.00 84.62 290 PHE A O 1
ATOM 2380 N N . ASN A 1 291 ? -22.940 9.810 2.219 1.00 81.38 291 ASN A N 1
ATOM 2381 C CA . ASN A 1 291 ? -22.121 9.112 1.219 1.00 81.38 291 ASN A CA 1
ATOM 2382 C C . ASN A 1 291 ? -20.641 9.518 1.331 1.00 81.38 291 ASN A C 1
ATOM 2384 O O . ASN A 1 291 ? -20.263 10.322 2.181 1.00 81.38 291 ASN A O 1
ATOM 2388 N N . ASP A 1 292 ? -19.798 9.005 0.433 1.00 79.69 292 ASP A N 1
ATOM 2389 C CA . ASP A 1 292 ? -18.354 9.254 0.476 1.00 79.69 292 ASP A CA 1
ATOM 2390 C C . ASP A 1 292 ? -17.954 10.744 0.331 1.00 79.69 292 ASP A C 1
ATOM 2392 O O . ASP A 1 292 ? -16.867 11.126 0.760 1.00 79.69 292 ASP A O 1
ATOM 2396 N N . ARG A 1 293 ? -18.814 11.607 -0.236 1.00 79.19 293 ARG A N 1
ATOM 2397 C CA . ARG A 1 293 ? -18.597 13.070 -0.348 1.00 79.19 293 ARG A CA 1
ATOM 2398 C C . ARG A 1 293 ? -18.949 13.826 0.937 1.00 79.19 293 ARG A C 1
ATOM 2400 O O . ARG A 1 293 ? -18.538 14.975 1.131 1.00 79.19 293 ARG A O 1
ATOM 2407 N N . ASP A 1 294 ? -19.705 13.177 1.811 1.00 79.00 294 ASP A N 1
ATOM 2408 C CA . ASP A 1 294 ? -20.200 13.716 3.072 1.00 79.00 294 ASP A CA 1
ATOM 2409 C C . ASP A 1 294 ? -19.295 13.323 4.261 1.00 79.00 294 ASP A C 1
ATOM 2411 O O . ASP A 1 294 ? -19.696 13.399 5.424 1.00 79.00 294 ASP A O 1
ATOM 2415 N N . ILE A 1 295 ? -18.066 12.897 3.962 1.00 81.75 295 ILE A N 1
ATOM 2416 C CA . ILE A 1 295 ? -17.010 12.583 4.924 1.00 81.75 295 ILE A CA 1
ATOM 2417 C C . ILE A 1 295 ? -16.018 13.751 4.937 1.00 81.75 295 ILE A C 1
ATOM 2419 O O . ILE A 1 295 ? -15.490 14.128 3.891 1.00 81.75 295 ILE A O 1
ATOM 2423 N N . GLY A 1 296 ? -15.773 14.323 6.114 1.00 76.75 296 GLY A N 1
ATOM 2424 C CA . GLY A 1 296 ? -14.784 15.376 6.324 1.00 76.75 296 GLY A CA 1
ATOM 2425 C C . GLY A 1 296 ? -13.347 14.858 6.353 1.00 76.75 296 GLY A C 1
ATOM 2426 O O . GLY A 1 296 ? -13.091 13.703 6.704 1.00 76.75 296 GLY A O 1
ATOM 2427 N N . ASP A 1 297 ? -12.406 15.736 6.010 1.00 65.56 297 ASP A N 1
ATOM 2428 C CA . ASP A 1 297 ? -10.974 15.434 6.009 1.00 65.56 297 ASP A CA 1
ATOM 2429 C C . ASP A 1 297 ? -10.501 14.981 7.406 1.00 65.56 297 ASP A C 1
ATOM 2431 O O . ASP A 1 297 ? -10.900 15.540 8.430 1.00 65.56 297 ASP A O 1
ATOM 2435 N N . GLY A 1 298 ? -9.673 13.930 7.454 1.00 64.19 298 GLY A N 1
ATOM 2436 C CA . GLY A 1 298 ? -9.118 13.368 8.694 1.00 64.19 298 GLY A CA 1
ATOM 2437 C C . GLY A 1 298 ? -9.959 12.300 9.416 1.00 64.19 298 GLY A C 1
ATOM 2438 O 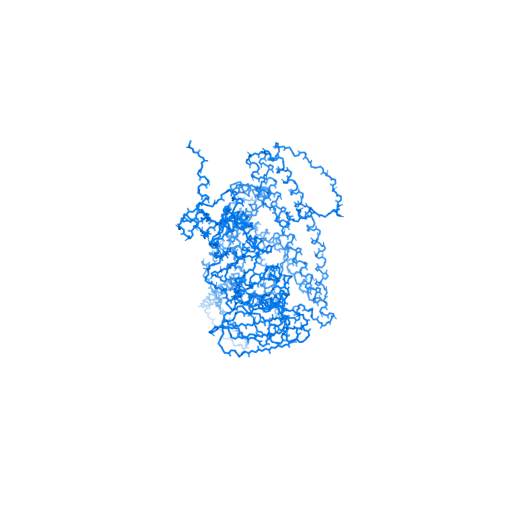O . GLY A 1 298 ? -9.512 11.789 10.437 1.00 64.19 298 GLY A O 1
ATOM 2439 N N . MET A 1 299 ? -11.147 11.928 8.914 1.00 64.12 299 MET A N 1
ATOM 2440 C CA . MET A 1 299 ? -12.003 10.873 9.509 1.00 64.12 299 MET A CA 1
ATOM 2441 C C . MET A 1 299 ? -11.525 9.434 9.260 1.00 64.12 299 MET A C 1
ATOM 2443 O O . MET A 1 299 ? -11.829 8.528 10.034 1.00 64.12 299 MET A O 1
ATOM 2447 N N . LEU A 1 300 ? -10.814 9.222 8.157 1.00 54.12 300 LEU A N 1
ATOM 2448 C CA . LEU A 1 300 ? -10.020 8.028 7.910 1.00 54.12 300 LEU A CA 1
ATOM 2449 C C . LEU A 1 300 ? -8.585 8.510 7.944 1.00 54.12 300 LEU A C 1
ATOM 2451 O O . LEU A 1 300 ? -8.286 9.530 7.315 1.00 54.12 300 LEU A O 1
ATOM 2455 N N . ASP A 1 301 ? -7.721 7.806 8.670 1.00 41.97 301 ASP A N 1
ATOM 2456 C CA . ASP A 1 301 ? -6.301 8.085 8.589 1.00 41.97 301 ASP A CA 1
ATOM 2457 C C . ASP A 1 301 ? -5.922 8.175 7.106 1.00 41.97 301 ASP A C 1
ATOM 2459 O O . ASP A 1 301 ? -6.131 7.239 6.329 1.00 41.97 301 ASP A O 1
ATOM 2463 N N . GLU A 1 302 ? -5.278 9.274 6.734 1.00 39.75 302 GLU A N 1
ATOM 2464 C CA . GLU A 1 302 ? -4.473 9.435 5.521 1.00 39.75 302 GLU A CA 1
ATOM 2465 C C . GLU A 1 302 ? -3.302 8.418 5.469 1.00 39.75 302 GLU A C 1
ATOM 2467 O O . GLU A 1 302 ? -2.255 8.655 4.875 1.00 39.75 302 GLU A O 1
ATOM 2472 N N . ASN A 1 303 ? -3.448 7.243 6.081 1.00 39.44 303 ASN A N 1
ATOM 2473 C CA . ASN A 1 303 ? -2.501 6.143 6.054 1.00 39.44 303 ASN A CA 1
ATOM 2474 C C . ASN A 1 303 ? -2.544 5.369 4.722 1.00 39.44 303 ASN A C 1
ATOM 2476 O O . ASN A 1 303 ? -1.593 4.636 4.443 1.00 39.44 303 ASN A O 1
ATOM 2480 N N . ASP A 1 304 ? -3.543 5.621 3.861 1.00 34.44 304 ASP A N 1
ATOM 2481 C CA . ASP A 1 304 ? -3.514 5.284 2.424 1.00 34.44 304 ASP A CA 1
ATOM 2482 C C . ASP A 1 304 ? -3.131 6.472 1.511 1.00 34.44 304 ASP A C 1
ATOM 2484 O O . ASP A 1 304 ? -2.842 6.309 0.309 1.00 34.44 304 ASP A O 1
ATOM 2488 N N . GLU A 1 305 ? -2.953 7.670 2.077 1.00 33.00 305 GLU A N 1
ATOM 2489 C CA . GLU A 1 305 ? -2.131 8.692 1.440 1.00 33.00 305 GLU A CA 1
ATOM 2490 C C . GLU A 1 305 ? -0.647 8.379 1.651 1.00 33.00 305 GLU A C 1
ATOM 2492 O O . GLU A 1 305 ? 0.116 9.014 2.382 1.00 33.00 305 GLU A O 1
ATOM 2497 N N . GLY A 1 306 ? -0.179 7.428 0.836 1.00 33.75 306 GLY A N 1
ATOM 2498 C CA . GLY A 1 306 ? 1.137 7.574 0.225 1.00 33.75 306 GLY A CA 1
ATOM 2499 C C . GLY A 1 306 ? 1.358 9.046 -0.168 1.00 33.75 306 GLY A C 1
ATOM 2500 O O . GLY A 1 306 ? 0.428 9.730 -0.591 1.00 33.75 306 GLY A O 1
ATOM 2501 N N . PRO A 1 307 ? 2.581 9.546 0.002 1.00 31.22 307 PRO A N 1
ATOM 2502 C CA . PRO A 1 307 ? 2.845 10.946 0.302 1.00 31.22 307 PRO A CA 1
ATOM 2503 C C . PRO A 1 307 ? 2.245 11.860 -0.777 1.00 31.22 307 PRO A C 1
ATOM 2505 O O . PRO A 1 307 ? 2.570 11.622 -1.926 1.00 31.22 307 PRO A O 1
ATOM 2508 N N . SER A 1 308 ? 1.438 12.873 -0.417 1.00 36.62 308 SER A N 1
ATOM 2509 C CA . SER A 1 308 ? 0.902 13.974 -1.259 1.00 36.62 308 SER A CA 1
ATOM 2510 C C . SER A 1 308 ? 0.682 13.642 -2.749 1.00 36.62 308 SER A C 1
ATOM 2512 O O . SER A 1 308 ? 1.673 13.514 -3.471 1.00 36.62 308 SER A O 1
ATOM 2514 N N . GLU A 1 309 ? -0.563 13.632 -3.242 1.00 41.97 309 GLU A N 1
ATOM 2515 C CA . GLU A 1 309 ? -0.964 13.420 -4.657 1.00 41.97 309 GLU A CA 1
ATOM 2516 C C . GLU A 1 309 ? 0.081 13.734 -5.765 1.00 41.97 309 GLU A C 1
ATOM 2518 O O . GLU A 1 309 ? 0.313 12.859 -6.608 1.00 41.97 309 GLU A O 1
ATOM 2523 N N . PRO A 1 310 ? 0.810 14.877 -5.777 1.00 48.31 310 PRO A N 1
ATOM 2524 C CA . PRO A 1 310 ? 1.863 15.136 -6.769 1.00 48.31 310 PRO A CA 1
ATOM 2525 C C . PRO A 1 310 ? 3.008 14.102 -6.811 1.00 48.31 310 PRO A C 1
ATOM 2527 O O . PRO A 1 310 ? 3.564 13.847 -7.878 1.00 48.31 310 PRO A O 1
ATOM 2530 N N . LYS A 1 311 ? 3.383 13.467 -5.691 1.00 53.94 311 LYS A N 1
ATOM 2531 C CA . LYS A 1 311 ? 4.486 12.480 -5.661 1.00 53.94 311 LYS A CA 1
ATOM 2532 C C . LYS A 1 311 ? 4.069 11.148 -6.277 1.00 53.94 311 LYS A C 1
ATOM 2534 O O . LYS A 1 311 ? 4.878 10.531 -6.968 1.00 53.94 311 LYS A O 1
ATOM 2539 N N . LYS A 1 312 ? 2.820 10.717 -6.055 1.00 64.88 312 LYS A N 1
ATOM 2540 C CA . LYS A 1 312 ? 2.263 9.508 -6.683 1.00 64.88 312 LYS A CA 1
ATOM 2541 C C . LYS A 1 312 ? 2.224 9.677 -8.200 1.00 64.88 312 LYS A C 1
ATOM 2543 O O . LYS A 1 312 ? 2.639 8.764 -8.905 1.00 64.88 312 LYS A O 1
ATOM 2548 N N . LEU A 1 313 ? 1.826 10.854 -8.691 1.00 79.38 313 LEU A N 1
ATOM 2549 C CA . LEU A 1 313 ? 1.775 11.137 -10.125 1.00 79.38 313 LEU A CA 1
ATOM 2550 C C . LEU A 1 313 ? 3.159 11.082 -10.781 1.00 79.38 313 LEU A C 1
ATOM 2552 O O . LEU A 1 313 ? 3.326 10.384 -11.775 1.00 79.38 313 LEU A O 1
ATOM 2556 N N . VAL A 1 314 ? 4.167 11.758 -10.216 1.00 82.00 314 VAL A N 1
ATOM 2557 C CA . VAL A 1 314 ? 5.523 11.758 -10.798 1.00 82.00 314 VAL A CA 1
ATOM 2558 C C . VAL A 1 314 ? 6.108 10.348 -10.825 1.00 82.00 314 VAL A C 1
ATOM 2560 O O . VAL A 1 314 ? 6.651 9.937 -11.850 1.00 82.00 314 VAL A O 1
ATOM 2563 N N . VAL A 1 315 ? 5.974 9.584 -9.736 1.00 81.75 315 VAL A N 1
ATOM 2564 C CA . VAL A 1 315 ? 6.454 8.194 -9.689 1.00 81.75 315 VAL A CA 1
ATOM 2565 C C . VAL A 1 315 ? 5.696 7.325 -10.691 1.00 81.75 315 VAL A C 1
ATOM 2567 O O . VAL A 1 315 ? 6.329 6.568 -11.424 1.00 81.75 315 VAL A O 1
ATOM 2570 N N . LEU A 1 316 ? 4.370 7.456 -10.770 1.00 84.12 316 LEU A N 1
ATOM 2571 C CA . LEU A 1 316 ? 3.531 6.700 -11.700 1.00 84.12 316 LEU A CA 1
ATOM 2572 C C . LEU A 1 316 ? 3.917 6.978 -13.153 1.00 84.12 316 LEU A C 1
ATOM 2574 O O . LEU A 1 316 ? 4.154 6.037 -13.902 1.00 84.12 316 LEU A O 1
ATOM 2578 N N . VAL A 1 317 ? 4.024 8.251 -13.534 1.00 86.25 317 VAL A N 1
ATOM 2579 C CA . VAL A 1 317 ? 4.384 8.680 -14.891 1.00 86.25 317 VAL A CA 1
ATOM 2580 C C . VAL A 1 317 ? 5.794 8.213 -15.248 1.00 86.25 317 VAL A C 1
ATOM 2582 O O . VAL A 1 317 ? 5.990 7.601 -16.294 1.00 86.25 317 VAL A O 1
ATOM 2585 N N . SER A 1 318 ? 6.767 8.428 -14.358 1.00 83.44 318 SER A N 1
ATOM 2586 C CA . SER A 1 318 ? 8.160 8.008 -14.576 1.00 83.44 318 SER A CA 1
ATOM 2587 C C . SER A 1 318 ? 8.268 6.495 -14.752 1.00 83.44 318 SER A C 1
ATOM 2589 O O . SER A 1 318 ? 8.947 6.012 -15.654 1.00 83.44 318 SER A O 1
ATOM 2591 N N . THR A 1 319 ? 7.554 5.742 -13.913 1.00 83.69 319 THR A N 1
ATOM 2592 C CA . THR A 1 319 ? 7.514 4.280 -13.987 1.00 83.69 319 THR A CA 1
ATOM 2593 C C . THR A 1 319 ? 6.835 3.839 -15.281 1.00 83.69 319 THR A C 1
ATOM 2595 O O . THR A 1 319 ? 7.404 3.041 -16.016 1.00 83.69 319 THR A O 1
ATOM 2598 N N . PHE A 1 320 ? 5.668 4.399 -15.612 1.00 86.50 320 PHE A N 1
ATOM 2599 C CA . PHE A 1 320 ? 4.937 4.091 -16.840 1.00 86.50 320 PHE A CA 1
ATOM 2600 C C . PHE A 1 320 ? 5.808 4.268 -18.085 1.00 86.50 320 PHE A C 1
ATOM 2602 O O . PHE A 1 320 ? 5.907 3.338 -18.880 1.00 86.50 320 PHE A O 1
ATOM 2609 N N . PHE A 1 321 ? 6.486 5.410 -18.227 1.00 84.69 321 PHE A N 1
ATOM 2610 C CA . PHE A 1 321 ? 7.370 5.650 -19.368 1.00 84.69 321 PHE A CA 1
ATOM 2611 C C . PHE A 1 321 ? 8.592 4.726 -19.371 1.00 84.69 321 PHE A C 1
ATOM 2613 O O . PHE A 1 321 ? 8.958 4.222 -20.430 1.00 84.69 321 PHE A O 1
ATOM 2620 N N . GLY A 1 322 ? 9.179 4.428 -18.207 1.00 83.50 322 GLY A N 1
ATOM 2621 C CA . GLY A 1 322 ? 10.270 3.452 -18.109 1.00 83.50 322 GLY A CA 1
ATOM 2622 C C . GLY A 1 322 ? 9.877 2.067 -18.616 1.00 83.50 322 GLY A C 1
ATOM 2623 O O . GLY A 1 322 ? 10.600 1.462 -19.410 1.00 83.50 322 GLY A O 1
ATOM 2624 N N . TRP A 1 323 ? 8.695 1.592 -18.227 1.00 83.56 323 TRP A N 1
ATOM 2625 C CA . TRP A 1 323 ? 8.155 0.325 -18.718 1.00 83.56 323 TRP A CA 1
ATOM 2626 C C . TRP A 1 323 ? 7.754 0.392 -20.192 1.00 83.56 323 TRP A C 1
ATOM 2628 O O . TRP A 1 323 ? 8.065 -0.531 -20.941 1.00 83.56 323 TRP A O 1
ATOM 2638 N N . LEU A 1 324 ? 7.102 1.476 -20.625 1.00 85.69 324 LEU A N 1
ATOM 2639 C CA . LEU A 1 324 ? 6.679 1.673 -22.011 1.00 85.69 324 LEU A CA 1
ATOM 2640 C C . LEU A 1 324 ? 7.869 1.580 -22.967 1.00 85.69 324 LEU A C 1
ATOM 2642 O O . LEU A 1 324 ? 7.813 0.821 -23.931 1.00 85.69 324 LEU A O 1
ATOM 2646 N N . PHE A 1 325 ? 8.953 2.306 -22.687 1.00 83.75 325 PHE A N 1
ATOM 2647 C CA . PHE A 1 325 ? 10.140 2.289 -23.539 1.00 83.75 325 PHE A CA 1
ATOM 2648 C C . PHE A 1 325 ? 10.816 0.919 -23.538 1.00 83.75 325 PHE A C 1
ATOM 2650 O O . PHE A 1 325 ? 11.126 0.400 -24.609 1.00 83.75 325 PHE A O 1
ATOM 2657 N N . SER A 1 326 ? 10.933 0.280 -22.372 1.00 80.50 326 SER A N 1
ATOM 2658 C CA . SER A 1 326 ? 11.515 -1.064 -22.263 1.00 80.50 326 SER A CA 1
ATOM 2659 C C . SER A 1 326 ? 10.739 -2.100 -23.087 1.00 80.50 326 SER A C 1
ATOM 2661 O O . SER A 1 326 ? 11.333 -2.880 -23.827 1.00 80.50 326 SER A O 1
ATOM 2663 N N . PHE A 1 327 ? 9.403 -2.089 -23.020 1.00 80.75 327 PHE A N 1
ATOM 2664 C CA . PHE A 1 327 ? 8.577 -3.022 -23.791 1.00 80.75 327 PHE A CA 1
ATOM 2665 C C . PHE A 1 327 ? 8.461 -2.655 -25.270 1.00 80.75 327 PHE A C 1
ATOM 2667 O O . PHE A 1 327 ? 8.309 -3.551 -26.098 1.00 80.75 327 PHE A O 1
ATOM 2674 N N . SER A 1 328 ? 8.562 -1.371 -25.621 1.00 81.88 328 SER A N 1
ATOM 2675 C CA . SER A 1 328 ? 8.504 -0.937 -27.020 1.00 81.88 328 SER A CA 1
ATOM 2676 C C . SER A 1 328 ? 9.629 -1.548 -27.860 1.00 81.88 328 SER A C 1
ATOM 2678 O O . SER A 1 328 ? 9.386 -1.938 -28.998 1.00 81.88 328 SER A O 1
ATOM 2680 N N . ILE A 1 329 ? 10.819 -1.746 -27.279 1.00 81.44 329 ILE A N 1
ATOM 2681 C CA . ILE A 1 329 ? 11.980 -2.333 -27.965 1.00 81.44 329 ILE A CA 1
ATOM 2682 C C . ILE A 1 329 ? 11.682 -3.751 -28.475 1.00 81.44 329 ILE A C 1
ATOM 2684 O O . ILE A 1 329 ? 12.124 -4.102 -29.564 1.00 81.44 329 ILE A O 1
ATOM 2688 N N . ILE A 1 330 ? 10.878 -4.543 -27.752 1.00 81.88 330 ILE A N 1
ATOM 2689 C CA . ILE A 1 330 ? 10.497 -5.910 -28.163 1.00 81.88 330 ILE A CA 1
ATOM 2690 C C . ILE A 1 330 ? 9.761 -5.906 -29.509 1.00 81.88 330 ILE A C 1
ATOM 2692 O O . ILE A 1 330 ? 9.860 -6.862 -30.272 1.00 81.88 330 ILE A O 1
ATOM 2696 N N . ILE A 1 331 ? 9.015 -4.838 -29.791 1.00 83.12 331 ILE A N 1
ATOM 2697 C CA . ILE A 1 331 ? 8.236 -4.689 -31.022 1.00 83.12 331 ILE A CA 1
ATOM 2698 C C . ILE A 1 331 ? 9.056 -3.956 -32.086 1.00 83.12 331 ILE A C 1
ATOM 2700 O O . ILE A 1 331 ? 9.050 -4.349 -33.248 1.00 83.12 331 ILE A O 1
ATOM 2704 N N . VAL A 1 332 ? 9.773 -2.902 -31.695 1.00 85.19 332 VAL A N 1
ATOM 2705 C CA . VAL A 1 332 ? 10.495 -2.022 -32.622 1.00 85.19 332 VAL A CA 1
ATOM 2706 C C . VAL A 1 332 ? 11.734 -2.701 -33.200 1.00 85.19 332 VAL A C 1
ATOM 2708 O O . VAL A 1 332 ? 11.982 -2.567 -34.392 1.00 85.19 332 VAL A O 1
ATOM 2711 N N . LEU A 1 333 ? 12.488 -3.458 -32.396 1.00 85.62 333 LEU A N 1
ATOM 2712 C CA . LEU A 1 333 ? 13.749 -4.057 -32.839 1.00 85.62 333 LEU A CA 1
ATOM 2713 C C . LEU A 1 333 ? 13.558 -5.077 -33.981 1.00 85.62 333 LEU A C 1
ATOM 2715 O O . LEU A 1 333 ? 14.262 -4.954 -34.980 1.00 85.62 333 LEU A O 1
ATOM 2719 N N . PRO A 1 334 ? 12.608 -6.036 -33.925 1.00 88.06 334 PRO A N 1
ATOM 2720 C CA . PRO A 1 334 ? 12.373 -6.939 -35.054 1.00 88.06 334 PRO A CA 1
ATOM 2721 C C . PRO A 1 334 ? 11.924 -6.214 -36.329 1.00 88.06 334 PRO A C 1
ATOM 2723 O O . PRO A 1 334 ? 12.329 -6.599 -37.422 1.00 88.06 334 PRO A O 1
ATOM 2726 N N . ILE A 1 335 ? 11.113 -5.156 -36.195 1.00 86.56 335 ILE A N 1
ATOM 2727 C CA . ILE A 1 335 ? 10.663 -4.339 -37.331 1.00 86.56 335 ILE A CA 1
ATOM 2728 C C . ILE A 1 335 ? 11.855 -3.617 -37.968 1.00 86.56 335 ILE A C 1
ATOM 2730 O O . ILE A 1 335 ? 12.002 -3.642 -39.186 1.00 86.56 335 ILE A O 1
ATOM 2734 N N . ASP A 1 336 ? 12.728 -3.022 -37.157 1.00 88.88 336 ASP A N 1
ATOM 2735 C CA . ASP A 1 336 ? 13.940 -2.338 -37.618 1.00 88.88 336 ASP A CA 1
ATOM 2736 C C . ASP A 1 336 ? 14.895 -3.298 -38.348 1.00 88.88 336 ASP A C 1
ATOM 2738 O O . ASP A 1 336 ? 15.354 -3.023 -39.458 1.00 88.88 336 ASP A O 1
ATOM 2742 N N . VAL A 1 337 ? 15.109 -4.490 -37.783 1.00 89.50 337 VAL A N 1
ATOM 2743 C CA . VAL A 1 337 ? 15.918 -5.545 -38.410 1.00 89.50 337 VAL A CA 1
ATOM 2744 C C . VAL A 1 337 ? 15.314 -5.983 -39.749 1.00 89.50 337 VAL A C 1
ATOM 2746 O O . VAL A 1 337 ? 16.033 -6.066 -40.744 1.00 89.50 337 VAL A O 1
ATOM 2749 N N . ALA A 1 338 ? 13.997 -6.199 -39.817 1.00 88.81 338 ALA A N 1
ATOM 2750 C CA . ALA A 1 338 ? 13.317 -6.569 -41.058 1.00 88.81 338 ALA A CA 1
ATOM 2751 C C . ALA A 1 338 ? 13.412 -5.467 -42.130 1.00 88.81 338 ALA A C 1
ATOM 2753 O O . ALA A 1 338 ? 13.687 -5.759 -43.294 1.00 88.81 338 ALA A O 1
ATOM 2754 N N . ILE A 1 339 ? 13.245 -4.196 -41.745 1.00 89.19 339 ILE A N 1
ATOM 2755 C CA . ILE A 1 339 ? 13.423 -3.044 -42.643 1.00 89.19 339 ILE A CA 1
ATOM 2756 C C . ILE A 1 339 ? 14.875 -2.959 -43.129 1.00 89.19 339 ILE A C 1
ATOM 2758 O O . ILE A 1 339 ? 15.117 -2.669 -44.300 1.00 89.19 339 ILE A O 1
ATOM 2762 N N . THR A 1 340 ? 15.843 -3.235 -42.256 1.00 89.56 340 THR A N 1
ATOM 2763 C CA . THR A 1 340 ? 17.268 -3.230 -42.603 1.00 89.56 340 THR A CA 1
ATOM 2764 C C . THR A 1 340 ? 17.599 -4.319 -43.623 1.00 89.56 340 THR A C 1
ATOM 2766 O O . THR A 1 340 ? 18.256 -4.029 -44.622 1.00 89.56 340 THR A O 1
ATOM 2769 N N . PHE A 1 341 ? 17.098 -5.546 -43.437 1.00 89.50 341 PHE A N 1
ATOM 2770 C CA . PHE A 1 341 ? 17.260 -6.622 -44.421 1.00 89.50 341 PHE A CA 1
ATOM 2771 C C . PHE A 1 341 ? 16.598 -6.293 -45.760 1.00 89.50 341 PHE A C 1
ATOM 2773 O O . PHE A 1 341 ? 17.211 -6.494 -46.805 1.00 89.50 341 PHE A O 1
ATOM 2780 N N . TYR A 1 342 ? 15.394 -5.719 -45.734 1.00 88.19 342 TYR A N 1
ATOM 2781 C CA . TYR A 1 342 ? 14.707 -5.269 -46.943 1.00 88.19 342 TYR A CA 1
ATOM 2782 C C . TYR A 1 342 ? 15.519 -4.218 -47.713 1.00 88.19 342 TYR A C 1
ATOM 2784 O O . TYR A 1 342 ? 15.714 -4.343 -48.917 1.00 88.19 342 TYR A O 1
ATOM 2792 N N . LYS A 1 343 ? 16.073 -3.211 -47.028 1.00 87.62 343 LYS A N 1
ATOM 2793 C CA . LYS A 1 343 ? 16.928 -2.202 -47.674 1.00 87.62 343 LYS A CA 1
ATOM 2794 C C . LYS A 1 343 ? 18.223 -2.785 -48.217 1.00 87.62 343 LYS A C 1
ATOM 2796 O O . LYS A 1 343 ? 18.659 -2.377 -49.287 1.00 87.62 343 LYS A O 1
ATOM 2801 N N . LYS A 1 344 ? 18.837 -3.719 -47.488 1.00 89.25 344 LYS A N 1
ATOM 2802 C CA . LYS A 1 344 ? 20.032 -4.420 -47.961 1.00 89.25 344 LYS A CA 1
ATOM 2803 C C . LYS A 1 344 ? 19.737 -5.172 -49.263 1.00 89.25 344 LYS A C 1
ATOM 2805 O O . LYS A 1 344 ? 20.500 -5.028 -50.209 1.00 89.25 344 LYS A O 1
ATOM 2810 N N . CYS A 1 345 ? 18.598 -5.862 -49.327 1.00 88.44 345 CYS A N 1
ATOM 2811 C CA . CYS A 1 345 ? 18.117 -6.524 -50.539 1.00 88.44 345 CYS A CA 1
ATOM 2812 C C . CYS A 1 345 ? 17.969 -5.531 -51.709 1.00 88.44 345 CYS A C 1
ATOM 2814 O O . CYS A 1 345 ? 18.527 -5.768 -52.775 1.00 88.44 345 CYS A O 1
ATOM 2816 N N . LEU A 1 346 ? 17.320 -4.376 -51.494 1.00 87.94 346 LEU A N 1
ATOM 2817 C CA . LEU A 1 346 ? 17.159 -3.348 -52.539 1.00 87.94 346 LEU A CA 1
ATOM 2818 C C . LEU A 1 346 ? 18.498 -2.809 -53.069 1.00 87.94 346 LEU A C 1
ATOM 2820 O O . LEU A 1 346 ? 18.644 -2.541 -54.260 1.00 87.94 346 LEU A O 1
ATOM 2824 N N . VAL A 1 347 ? 19.479 -2.621 -52.182 1.00 87.31 347 VAL A N 1
ATOM 2825 C CA . VAL A 1 347 ? 20.820 -2.165 -52.573 1.00 87.31 347 VAL A CA 1
ATOM 2826 C C . VAL A 1 347 ? 21.521 -3.234 -53.413 1.00 87.31 347 VAL A C 1
ATOM 2828 O O . VAL A 1 347 ? 22.066 -2.914 -54.468 1.00 87.31 347 VAL A O 1
ATOM 2831 N N . GLU A 1 348 ? 21.466 -4.501 -53.001 1.00 84.19 348 GLU A N 1
ATOM 2832 C CA . GLU A 1 348 ? 22.049 -5.625 -53.746 1.00 84.19 348 GLU A CA 1
ATOM 2833 C C . GLU A 1 348 ? 21.395 -5.815 -55.128 1.00 84.19 348 GLU A C 1
ATOM 2835 O O . GLU A 1 348 ? 22.103 -6.049 -56.108 1.00 84.19 348 GLU A O 1
ATOM 2840 N N . GLU A 1 349 ? 20.077 -5.618 -55.238 1.00 80.94 349 GLU A N 1
ATOM 2841 C CA . GLU A 1 349 ? 19.345 -5.614 -56.512 1.00 80.94 349 GLU A CA 1
ATOM 2842 C C . GLU A 1 349 ? 19.832 -4.490 -57.445 1.00 80.94 349 GLU A C 1
ATOM 2844 O O . GLU A 1 349 ? 20.127 -4.734 -58.616 1.00 80.94 349 GLU A O 1
ATOM 2849 N N . SER A 1 350 ? 20.009 -3.272 -56.916 1.00 77.06 350 SER A N 1
ATOM 2850 C CA . SER A 1 350 ? 20.485 -2.117 -57.695 1.00 77.06 350 SER A CA 1
ATOM 2851 C C . SER A 1 350 ? 21.928 -2.248 -58.195 1.00 77.06 350 SER A C 1
ATOM 2853 O O . SER A 1 350 ? 22.269 -1.719 -59.248 1.00 77.06 350 SER A O 1
ATOM 2855 N N . HIS A 1 351 ? 22.791 -2.965 -57.469 1.00 75.62 351 HIS A N 1
ATOM 2856 C CA . HIS A 1 351 ? 24.158 -3.227 -57.919 1.00 75.62 351 HIS A CA 1
ATOM 2857 C C . HIS A 1 351 ? 24.215 -4.288 -59.022 1.00 75.62 351 HIS A C 1
ATOM 2859 O O . HIS A 1 351 ? 25.103 -4.223 -59.869 1.00 75.62 351 HIS A O 1
ATOM 2865 N N . ARG A 1 352 ? 23.281 -5.248 -59.038 1.00 65.38 352 ARG A N 1
ATOM 2866 C CA . ARG A 1 352 ? 23.218 -6.294 -60.070 1.00 65.38 352 ARG A CA 1
ATOM 2867 C C . ARG A 1 352 ? 22.695 -5.764 -61.402 1.00 65.38 352 ARG A C 1
ATOM 2869 O O . ARG A 1 352 ? 23.270 -6.084 -62.434 1.00 65.38 352 ARG A O 1
ATOM 2876 N N . SER A 1 353 ? 21.686 -4.894 -61.372 1.00 60.47 353 SER A N 1
ATOM 2877 C CA . SER A 1 353 ? 21.126 -4.289 -62.588 1.00 60.47 353 SER A CA 1
ATOM 2878 C C . SER A 1 353 ? 22.105 -3.375 -63.336 1.00 60.47 353 SER A C 1
ATOM 2880 O O . SER A 1 353 ? 21.985 -3.230 -64.546 1.00 60.47 353 SER A O 1
ATOM 2882 N N . VAL A 1 354 ? 23.102 -2.799 -62.654 1.00 60.69 354 VAL A N 1
ATOM 2883 C CA . VAL A 1 354 ? 24.160 -1.983 -63.284 1.00 60.69 354 VAL A CA 1
ATOM 2884 C C . VAL A 1 354 ? 25.241 -2.842 -63.957 1.00 60.69 354 VAL A C 1
ATOM 2886 O O . VAL A 1 354 ? 25.826 -2.416 -64.947 1.00 60.69 354 VAL A O 1
ATOM 2889 N N . VAL A 1 355 ? 25.511 -4.051 -63.451 1.00 57.84 355 VAL A N 1
ATOM 2890 C CA . VAL A 1 355 ? 26.524 -4.957 -64.029 1.00 57.84 355 VAL A CA 1
ATOM 2891 C C . VAL A 1 355 ? 26.021 -5.616 -65.318 1.00 57.84 355 VAL A C 1
ATOM 2893 O O . VAL A 1 355 ? 26.811 -5.830 -66.235 1.00 57.84 355 VAL A O 1
ATOM 2896 N N . ASP A 1 356 ? 24.716 -5.877 -65.429 1.00 55.09 356 ASP A N 1
ATOM 2897 C CA . ASP A 1 356 ? 24.135 -6.429 -66.659 1.00 55.09 356 ASP A CA 1
ATOM 2898 C C . ASP A 1 356 ? 24.080 -5.411 -67.817 1.00 55.09 356 ASP A C 1
ATOM 2900 O O . ASP A 1 356 ? 24.094 -5.818 -68.977 1.00 55.09 356 ASP A O 1
ATOM 2904 N N . ASP A 1 357 ? 24.092 -4.100 -67.538 1.00 51.66 357 ASP A N 1
ATOM 2905 C CA . ASP A 1 357 ? 23.997 -3.054 -68.575 1.00 51.66 357 ASP A CA 1
ATOM 2906 C C . ASP A 1 357 ? 25.358 -2.752 -69.253 1.00 51.66 357 ASP A C 1
ATOM 2908 O O . ASP A 1 357 ? 25.413 -2.397 -70.433 1.00 51.66 357 ASP A O 1
ATOM 2912 N N . ASP A 1 358 ? 26.483 -2.980 -68.557 1.00 48.66 358 ASP A N 1
ATOM 2913 C CA . ASP A 1 358 ? 27.842 -2.669 -69.052 1.00 48.66 358 ASP A CA 1
ATOM 2914 C C . ASP A 1 358 ? 28.480 -3.807 -69.885 1.00 48.66 358 ASP A C 1
ATOM 2916 O O . ASP A 1 358 ? 29.605 -3.690 -70.374 1.00 48.66 358 ASP A O 1
ATOM 2920 N N . THR A 1 359 ? 27.757 -4.915 -70.114 1.00 51.56 359 THR A N 1
ATOM 2921 C CA . THR A 1 359 ? 28.234 -6.036 -70.957 1.00 51.56 359 THR A CA 1
ATOM 2922 C C . THR A 1 359 ? 27.760 -5.947 -72.416 1.00 51.56 359 THR A C 1
ATOM 2924 O O . THR A 1 359 ? 27.962 -6.874 -73.202 1.00 51.56 359 THR A O 1
ATOM 2927 N N . THR A 1 360 ? 27.164 -4.822 -72.827 1.00 49.44 360 THR A N 1
ATOM 2928 C CA . THR A 1 360 ? 26.531 -4.674 -74.151 1.00 49.44 360 THR A CA 1
ATOM 2929 C C . THR A 1 360 ? 27.223 -3.689 -75.094 1.00 49.44 360 THR A C 1
ATOM 2931 O O . THR A 1 360 ? 26.558 -3.021 -75.872 1.00 49.44 360 THR A O 1
ATOM 2934 N N . THR A 1 361 ? 28.557 -3.639 -75.129 1.00 47.09 361 THR A N 1
ATOM 2935 C CA . THR A 1 361 ? 29.277 -3.102 -76.305 1.00 47.09 361 THR A CA 1
ATOM 2936 C C . THR A 1 361 ? 30.654 -3.748 -76.474 1.00 47.09 361 THR A C 1
ATOM 2938 O O . THR A 1 361 ? 31.602 -3.369 -75.793 1.00 47.09 361 THR A O 1
ATOM 2941 N N . GLY A 1 362 ? 30.783 -4.692 -77.416 1.00 41.81 362 GLY A N 1
ATOM 2942 C CA . GLY A 1 362 ? 32.080 -5.275 -77.788 1.00 41.81 362 GLY A CA 1
ATOM 2943 C C . GLY A 1 362 ? 32.010 -6.537 -78.656 1.00 41.81 362 GLY A C 1
ATOM 2944 O O . GLY A 1 362 ? 32.314 -7.612 -78.171 1.00 41.81 362 GLY A O 1
ATOM 2945 N N . ASP A 1 363 ? 31.558 -6.364 -79.901 1.00 42.25 363 ASP A N 1
ATOM 2946 C CA . ASP A 1 363 ? 31.862 -7.080 -81.163 1.00 42.25 363 ASP A CA 1
ATOM 2947 C C . ASP A 1 363 ? 32.448 -8.524 -81.200 1.00 42.25 363 ASP A C 1
ATOM 2949 O O . ASP A 1 363 ? 33.412 -8.862 -80.521 1.00 42.25 363 ASP A O 1
ATOM 2953 N N . GLY A 1 364 ? 31.965 -9.306 -82.182 1.00 45.12 364 GLY A N 1
ATOM 2954 C CA . GLY A 1 364 ? 32.714 -10.399 -82.828 1.00 45.12 364 GLY A CA 1
ATOM 2955 C C . GLY A 1 364 ? 32.475 -11.826 -82.319 1.00 45.12 364 GLY A C 1
ATOM 2956 O O . GLY A 1 364 ? 32.947 -12.220 -81.262 1.00 45.12 364 GLY A O 1
ATOM 2957 N N . GLY A 1 365 ? 31.764 -12.639 -83.109 1.00 44.72 365 GLY A N 1
ATOM 2958 C CA . GLY A 1 365 ? 31.244 -13.946 -82.697 1.00 44.72 365 GLY A CA 1
ATOM 2959 C C . GLY A 1 365 ? 32.140 -15.174 -82.882 1.00 44.72 365 GLY A C 1
ATOM 2960 O O . GLY A 1 365 ? 33.167 -15.125 -83.542 1.00 44.72 365 GLY A O 1
ATOM 2961 N N . LEU A 1 366 ? 31.650 -16.318 -82.394 1.00 36.44 366 LEU A N 1
ATOM 2962 C CA . LEU A 1 366 ? 31.752 -17.631 -83.040 1.00 36.44 366 LEU A CA 1
ATOM 2963 C C . LEU A 1 366 ? 30.759 -18.595 -82.372 1.00 36.44 366 LEU A C 1
ATOM 2965 O O . LEU A 1 366 ? 30.682 -18.686 -81.151 1.00 36.44 366 LEU A O 1
ATOM 2969 N N . ARG A 1 367 ? 29.988 -19.315 -83.190 1.00 49.56 367 ARG A N 1
ATOM 2970 C CA . ARG A 1 367 ? 29.138 -20.433 -82.767 1.00 49.56 367 ARG A CA 1
ATOM 2971 C C . ARG A 1 367 ? 30.012 -21.584 -82.269 1.00 49.56 367 ARG A C 1
ATOM 2973 O O . ARG A 1 367 ? 30.826 -22.065 -83.050 1.00 49.56 367 ARG A O 1
ATOM 2980 N N . MET A 1 368 ? 29.732 -22.117 -81.084 1.00 36.22 368 MET A N 1
ATOM 2981 C CA . MET A 1 368 ? 29.782 -23.560 -80.845 1.00 36.22 368 MET A CA 1
ATOM 2982 C C . MET A 1 368 ? 28.694 -23.959 -79.855 1.00 36.22 368 MET A C 1
ATOM 2984 O O . MET A 1 368 ? 28.465 -23.299 -78.846 1.00 36.22 368 MET A O 1
ATOM 2988 N N . ALA A 1 369 ? 27.974 -25.001 -80.251 1.00 47.38 369 ALA A N 1
ATOM 2989 C CA . ALA A 1 369 ? 26.991 -25.693 -79.455 1.00 47.38 369 ALA A CA 1
ATOM 2990 C C . ALA A 1 369 ? 27.727 -26.609 -78.483 1.00 47.38 369 ALA A C 1
ATOM 2992 O O . ALA A 1 369 ? 28.567 -27.374 -78.938 1.00 47.38 369 ALA A O 1
ATOM 2993 N N . ASP A 1 370 ? 27.351 -26.557 -77.211 1.00 38.03 370 ASP A N 1
ATOM 2994 C CA . ASP A 1 370 ? 27.290 -27.737 -76.362 1.00 38.03 370 ASP A CA 1
ATOM 2995 C C . ASP A 1 370 ? 26.132 -27.564 -75.376 1.00 38.03 370 ASP A C 1
ATOM 2997 O O . ASP A 1 370 ? 25.960 -26.528 -74.733 1.00 38.03 370 ASP A O 1
ATOM 3001 N N . ASN A 1 371 ? 25.281 -28.588 -75.358 1.00 46.38 371 ASN A N 1
ATOM 3002 C CA . ASN A 1 371 ? 24.213 -28.776 -74.396 1.00 46.38 371 ASN A CA 1
ATOM 3003 C C . ASN A 1 371 ? 24.842 -29.127 -73.050 1.00 46.38 371 ASN A C 1
ATOM 3005 O O . ASN A 1 371 ? 25.303 -30.252 -72.869 1.00 46.38 371 ASN A O 1
ATOM 3009 N N . GLU A 1 372 ? 24.740 -28.227 -72.086 1.00 37.84 372 GLU A N 1
ATOM 3010 C CA . GLU A 1 372 ? 24.727 -28.611 -70.684 1.00 37.84 372 GLU A CA 1
ATOM 3011 C C . GLU A 1 372 ? 23.643 -27.791 -69.990 1.00 37.84 372 GLU A C 1
ATOM 3013 O O . GLU A 1 372 ? 23.594 -26.565 -70.096 1.00 37.84 372 GLU A O 1
ATOM 3018 N N . TYR A 1 373 ? 22.704 -28.498 -69.361 1.00 39.06 373 TYR A N 1
ATOM 3019 C CA . TYR A 1 373 ? 21.631 -27.931 -68.557 1.00 39.06 373 TYR A CA 1
ATOM 3020 C C . TYR A 1 373 ? 22.244 -27.195 -67.361 1.00 39.06 373 TYR A C 1
ATOM 3022 O O . TYR A 1 373 ? 22.350 -27.744 -66.270 1.00 39.06 373 TYR A O 1
ATOM 3030 N N . PHE A 1 374 ? 22.644 -25.943 -67.556 1.00 38.28 374 PHE A N 1
ATOM 3031 C CA . PHE A 1 374 ? 22.788 -25.004 -66.459 1.00 38.28 374 PHE A CA 1
ATOM 3032 C C . PHE A 1 374 ? 21.441 -24.302 -66.328 1.00 38.28 374 PHE A C 1
ATOM 3034 O O . PHE A 1 374 ? 21.179 -23.294 -66.987 1.00 38.28 374 PHE A O 1
ATOM 3041 N N . GLU A 1 375 ? 20.549 -24.886 -65.520 1.00 39.94 375 GLU A N 1
ATOM 3042 C CA . GLU A 1 375 ? 19.428 -24.151 -64.943 1.00 39.94 375 GLU A CA 1
ATOM 3043 C C . GLU A 1 375 ? 20.020 -22.958 -64.195 1.00 39.94 375 GLU A C 1
ATOM 3045 O O . GLU A 1 375 ? 20.346 -23.021 -63.010 1.00 39.94 375 GLU A O 1
ATOM 3050 N N . ARG A 1 376 ? 20.169 -21.837 -64.898 1.00 41.19 376 ARG A N 1
ATOM 3051 C CA . ARG A 1 376 ? 20.284 -20.549 -64.249 1.00 41.19 376 ARG A CA 1
ATOM 3052 C C . ARG A 1 376 ? 18.895 -20.248 -63.696 1.00 41.19 376 ARG A C 1
ATOM 3054 O O . ARG A 1 376 ? 18.131 -19.489 -64.283 1.00 41.19 376 ARG A O 1
ATOM 3061 N N . ASN A 1 377 ? 18.562 -20.871 -62.567 1.00 36.31 377 ASN A N 1
ATOM 3062 C CA . ASN A 1 377 ? 17.582 -20.327 -61.642 1.00 36.31 377 ASN A CA 1
ATOM 3063 C C . ASN A 1 377 ? 18.179 -19.018 -61.109 1.00 36.31 377 ASN A C 1
ATOM 3065 O O . ASN A 1 377 ? 18.628 -18.927 -59.970 1.00 36.31 377 ASN A O 1
ATOM 3069 N N . GLU A 1 378 ? 18.201 -17.984 -61.953 1.00 48.75 378 GLU A N 1
ATOM 3070 C CA . GLU A 1 378 ? 18.096 -16.612 -61.487 1.00 48.75 378 GLU A CA 1
ATOM 3071 C C . GLU A 1 378 ? 16.703 -16.514 -60.868 1.00 48.75 378 GLU A C 1
ATOM 3073 O O . GLU A 1 378 ? 15.729 -16.080 -61.482 1.00 48.75 378 GLU A O 1
ATOM 3078 N N . SER A 1 379 ? 16.585 -17.000 -59.632 1.00 48.09 379 SER A N 1
ATOM 3079 C CA . SER A 1 379 ? 15.525 -16.561 -58.750 1.00 48.09 379 SER A CA 1
ATOM 3080 C C . SER A 1 379 ? 15.716 -15.054 -58.642 1.00 48.09 379 SER A C 1
ATOM 3082 O O . SER A 1 379 ? 16.591 -14.601 -57.900 1.00 48.09 379 SER A O 1
ATOM 3084 N N . PHE A 1 380 ? 14.965 -14.292 -59.442 1.00 50.75 380 PHE A N 1
ATOM 3085 C CA . PHE A 1 380 ? 14.788 -12.863 -59.242 1.00 50.75 380 PHE A CA 1
ATOM 3086 C C . PHE A 1 380 ? 14.525 -12.687 -57.754 1.00 50.75 380 PHE A C 1
ATOM 3088 O O . PHE A 1 380 ? 13.514 -13.165 -57.233 1.00 50.75 380 PHE A O 1
ATOM 3095 N N . MET A 1 381 ? 15.504 -12.123 -57.051 1.00 57.91 381 MET A N 1
ATOM 3096 C CA . MET A 1 381 ? 15.446 -11.973 -55.610 1.00 57.91 381 MET A CA 1
ATOM 3097 C C . MET A 1 381 ? 14.503 -10.803 -55.353 1.00 57.91 381 MET A C 1
ATOM 3099 O O . MET A 1 381 ? 14.925 -9.667 -55.190 1.00 57.91 381 MET A O 1
ATOM 3103 N N . GLN A 1 382 ? 13.203 -11.065 -55.457 1.00 71.00 382 GLN A N 1
ATOM 3104 C CA . GLN A 1 382 ? 12.192 -10.034 -55.351 1.00 71.00 382 GLN A CA 1
ATOM 3105 C C . GLN A 1 382 ? 12.126 -9.605 -53.888 1.00 71.00 382 GLN A C 1
ATOM 3107 O O . GLN A 1 382 ? 11.675 -10.360 -53.024 1.00 71.00 382 GLN A O 1
ATOM 3112 N N . CYS A 1 383 ? 12.630 -8.408 -53.599 1.00 81.81 383 CYS A N 1
ATOM 3113 C CA . CYS A 1 383 ? 12.635 -7.874 -52.247 1.00 81.81 383 CYS A CA 1
ATOM 3114 C C . CYS A 1 383 ? 11.189 -7.610 -51.804 1.00 81.81 383 CYS A C 1
ATOM 3116 O O . CYS A 1 383 ? 10.556 -6.646 -52.232 1.00 81.81 383 CYS A O 1
ATOM 3118 N N . GLU A 1 384 ? 10.644 -8.471 -50.944 1.00 82.06 384 GLU A N 1
ATOM 3119 C CA . GLU A 1 384 ? 9.299 -8.285 -50.402 1.00 82.06 384 GLU A CA 1
ATOM 3120 C C . GLU A 1 384 ? 9.331 -7.293 -49.233 1.00 82.06 384 GLU A C 1
ATOM 3122 O O . GLU A 1 384 ? 10.115 -7.423 -48.288 1.00 82.06 384 GLU A O 1
ATOM 3127 N N . GLN A 1 385 ? 8.464 -6.281 -49.287 1.00 85.12 385 GLN A N 1
ATOM 3128 C CA . GLN A 1 385 ? 8.364 -5.286 -48.228 1.00 85.12 385 GLN A CA 1
ATOM 3129 C C . GLN A 1 385 ? 7.843 -5.935 -46.931 1.00 85.12 385 GLN A C 1
ATOM 3131 O O . GLN A 1 385 ? 6.787 -6.577 -46.942 1.00 85.12 385 GLN A O 1
ATOM 3136 N N . PRO A 1 386 ? 8.518 -5.740 -45.782 1.00 85.69 386 PRO A N 1
ATOM 3137 C CA . PRO A 1 386 ? 8.098 -6.357 -44.536 1.00 85.69 386 PRO A CA 1
ATOM 3138 C C . PRO A 1 386 ? 6.750 -5.797 -44.073 1.00 85.69 386 PRO A C 1
ATOM 3140 O O . PRO A 1 386 ? 6.473 -4.594 -44.160 1.00 85.69 386 PRO A O 1
ATOM 3143 N N . LYS A 1 387 ? 5.910 -6.673 -43.513 1.00 75.69 387 LYS A N 1
ATOM 3144 C CA . LYS A 1 387 ? 4.637 -6.275 -42.899 1.00 75.69 387 LYS A CA 1
ATOM 3145 C C . LYS A 1 387 ? 4.911 -5.315 -41.739 1.00 75.69 387 LYS A C 1
ATOM 3147 O O . LYS A 1 387 ? 5.559 -5.688 -40.767 1.00 75.69 387 LYS A O 1
ATOM 3152 N N . GLY A 1 388 ? 4.393 -4.090 -41.843 1.00 79.12 388 GLY A N 1
ATOM 3153 C CA . GLY A 1 388 ? 4.642 -3.027 -40.865 1.00 79.12 388 GLY A CA 1
ATOM 3154 C C . GLY A 1 388 ? 5.851 -2.146 -41.185 1.00 79.12 388 GLY A C 1
ATOM 3155 O O . GLY A 1 388 ? 6.440 -1.600 -40.261 1.00 79.12 388 GLY A O 1
ATOM 3156 N N . PHE A 1 389 ? 6.226 -2.008 -42.461 1.00 84.25 389 PHE A N 1
ATOM 3157 C CA . PHE A 1 389 ? 7.229 -1.040 -42.909 1.00 84.25 389 PHE A CA 1
ATOM 3158 C C . PHE A 1 389 ? 6.927 0.378 -42.401 1.00 84.25 389 PHE A C 1
ATOM 3160 O O . PHE A 1 389 ? 5.797 0.865 -42.491 1.00 84.25 389 PHE A O 1
ATOM 3167 N N . VAL A 1 390 ? 7.960 1.045 -41.893 1.00 86.31 390 VAL A N 1
ATOM 3168 C CA . VAL A 1 390 ? 7.886 2.376 -41.286 1.00 86.31 390 VAL A CA 1
ATOM 3169 C C . VAL A 1 390 ? 8.887 3.296 -41.976 1.00 86.31 390 VAL A C 1
ATOM 3171 O O . VAL A 1 390 ? 9.992 2.869 -42.300 1.00 86.31 390 VAL A O 1
ATOM 3174 N N . GLU A 1 391 ? 8.519 4.562 -42.188 1.00 88.12 391 GLU A N 1
ATOM 3175 C CA . GLU A 1 391 ? 9.413 5.555 -42.794 1.00 88.12 391 GLU A CA 1
ATOM 3176 C C . GLU A 1 391 ? 10.644 5.830 -41.909 1.00 88.12 391 GLU A C 1
ATOM 3178 O O . GLU A 1 391 ? 10.542 5.998 -40.691 1.00 88.12 391 GLU A O 1
ATOM 3183 N N . ASP A 1 392 ? 11.808 5.969 -42.542 1.00 85.88 392 ASP A N 1
ATOM 3184 C CA . ASP A 1 392 ? 13.112 6.186 -41.901 1.00 85.88 392 ASP A CA 1
ATOM 3185 C C . ASP A 1 392 ? 13.130 7.360 -40.929 1.00 85.88 392 ASP A C 1
ATOM 3187 O O . ASP A 1 392 ? 13.704 7.279 -39.842 1.00 85.88 392 ASP A O 1
ATOM 3191 N N . LYS A 1 393 ? 12.470 8.459 -41.304 1.00 89.25 393 LYS A N 1
ATOM 3192 C CA . LYS A 1 393 ? 12.380 9.654 -40.461 1.00 89.25 393 LYS A CA 1
ATOM 3193 C C . LYS A 1 393 ? 11.657 9.356 -39.155 1.00 89.25 393 LYS A C 1
ATOM 3195 O O . LYS A 1 393 ? 12.080 9.830 -38.101 1.00 89.25 393 LYS A O 1
ATOM 3200 N N . PHE A 1 394 ? 10.589 8.565 -39.222 1.00 90.06 394 PHE A N 1
ATOM 3201 C CA . PHE A 1 394 ? 9.834 8.171 -38.043 1.00 90.06 394 PHE A CA 1
ATOM 3202 C C . PHE A 1 394 ? 10.641 7.201 -37.182 1.00 90.06 394 PHE A C 1
ATOM 3204 O O . PHE A 1 394 ? 10.738 7.410 -35.975 1.00 90.06 394 PHE A O 1
ATOM 3211 N N . LEU A 1 395 ? 11.264 6.187 -37.787 1.00 87.44 395 LEU A N 1
ATOM 3212 C CA . LEU A 1 395 ? 12.074 5.203 -37.067 1.00 87.44 395 LEU A CA 1
ATOM 3213 C C . LEU A 1 395 ? 13.256 5.865 -36.338 1.00 87.44 395 LEU A C 1
ATOM 3215 O O . LEU A 1 395 ? 13.493 5.602 -35.158 1.00 87.44 395 LEU A O 1
ATOM 3219 N N . LEU A 1 396 ? 13.937 6.807 -36.997 1.00 88.25 396 LEU A N 1
ATOM 3220 C CA . LEU A 1 396 ? 15.014 7.593 -36.397 1.00 88.25 396 LEU A CA 1
ATOM 3221 C C . LEU A 1 396 ? 14.514 8.474 -35.242 1.00 88.25 396 LEU A C 1
ATOM 3223 O O . LEU A 1 396 ? 15.167 8.560 -34.199 1.00 88.25 396 LEU A O 1
ATOM 3227 N N . ALA A 1 397 ? 13.369 9.141 -35.412 1.00 91.12 397 ALA A N 1
ATOM 3228 C CA . ALA A 1 397 ? 12.769 9.955 -34.358 1.00 91.12 397 ALA A CA 1
ATOM 3229 C C . ALA A 1 397 ? 12.365 9.098 -33.149 1.00 91.12 397 ALA A C 1
ATOM 3231 O O . ALA A 1 397 ? 12.670 9.460 -32.012 1.00 91.12 397 ALA A O 1
ATOM 3232 N N . LEU A 1 398 ? 11.750 7.939 -33.394 1.00 89.06 398 LEU A N 1
ATOM 3233 C CA . LEU A 1 398 ? 11.345 6.977 -32.375 1.00 89.06 398 LEU A CA 1
ATOM 3234 C C . LEU A 1 398 ? 12.548 6.505 -31.554 1.00 89.06 398 LEU A C 1
ATOM 3236 O O . LEU A 1 398 ? 12.538 6.637 -30.330 1.00 89.06 398 LEU A O 1
ATOM 3240 N N . TRP A 1 399 ? 13.613 6.034 -32.211 1.00 88.38 399 TRP A N 1
ATOM 3241 C CA . TRP A 1 399 ? 14.829 5.594 -31.525 1.00 88.38 399 TRP A CA 1
ATOM 3242 C C . TRP A 1 399 ? 15.499 6.717 -30.738 1.00 88.38 399 TRP A C 1
ATOM 3244 O O . TRP A 1 399 ? 15.940 6.493 -29.613 1.00 88.38 399 TRP A O 1
ATOM 3254 N N . ARG A 1 400 ? 15.523 7.947 -31.268 1.00 88.75 400 ARG A N 1
ATOM 3255 C CA . ARG A 1 400 ? 16.033 9.113 -30.529 1.00 88.75 400 ARG A CA 1
ATOM 3256 C C . ARG A 1 400 ? 15.218 9.396 -29.270 1.00 88.75 400 ARG A C 1
ATOM 3258 O O . ARG A 1 400 ? 15.812 9.640 -28.222 1.00 88.75 400 ARG A O 1
ATOM 3265 N N . ILE A 1 401 ? 13.888 9.349 -29.353 1.00 89.69 401 ILE A N 1
ATOM 3266 C CA . ILE A 1 401 ? 13.003 9.553 -28.198 1.00 89.69 401 ILE A CA 1
ATOM 3267 C C . ILE A 1 401 ? 13.240 8.460 -27.155 1.00 89.69 401 ILE A C 1
ATOM 3269 O O . ILE A 1 401 ? 13.469 8.786 -25.989 1.00 89.69 401 ILE A O 1
ATOM 3273 N N . VAL A 1 402 ? 13.232 7.187 -27.564 1.00 87.19 402 VAL A N 1
ATOM 3274 C CA . VAL A 1 402 ? 13.450 6.040 -26.668 1.00 87.19 402 VAL A CA 1
ATOM 3275 C C . VAL A 1 402 ? 14.819 6.134 -26.002 1.00 87.19 402 VAL A C 1
ATOM 3277 O O . VAL A 1 402 ? 14.906 6.015 -24.781 1.00 87.19 402 VAL A O 1
ATOM 3280 N N . TYR A 1 403 ? 15.871 6.419 -26.773 1.00 85.00 403 TYR A N 1
ATOM 3281 C CA . TYR A 1 403 ? 17.239 6.525 -26.276 1.00 85.00 403 TYR A CA 1
ATOM 3282 C C . TYR A 1 403 ? 17.373 7.649 -25.247 1.00 85.00 403 TYR A C 1
ATOM 3284 O O . TYR A 1 403 ? 17.703 7.391 -24.090 1.00 85.00 403 TYR A O 1
ATOM 3292 N N . TRP A 1 404 ? 17.067 8.894 -25.622 1.00 85.56 404 TRP A N 1
ATOM 3293 C CA . TRP A 1 404 ? 17.300 10.040 -24.738 1.00 85.56 404 TRP A CA 1
ATOM 3294 C C . TRP A 1 404 ? 16.391 10.031 -23.511 1.00 85.56 404 TRP A C 1
ATOM 3296 O O . TRP A 1 404 ? 16.846 10.357 -22.413 1.00 85.56 404 TRP A O 1
ATOM 3306 N N . SER A 1 405 ? 15.138 9.597 -23.664 1.00 87.50 405 SER A N 1
ATOM 3307 C CA . SER A 1 405 ? 14.224 9.469 -22.526 1.00 87.50 405 SER A CA 1
ATOM 3308 C C . SER A 1 405 ? 14.690 8.382 -21.561 1.00 87.50 405 SER A C 1
ATOM 3310 O O . SER A 1 405 ? 14.681 8.606 -20.353 1.00 87.50 405 SER A O 1
ATOM 3312 N N . SER A 1 406 ? 15.169 7.241 -22.070 1.00 85.69 406 SER A N 1
ATOM 3313 C CA . SER A 1 406 ? 15.734 6.173 -21.234 1.00 85.69 406 SER A CA 1
ATOM 3314 C C . SER A 1 406 ? 16.980 6.641 -20.481 1.00 85.69 406 SER A C 1
ATOM 3316 O O . SER A 1 406 ? 17.099 6.370 -19.285 1.00 85.69 406 SER A O 1
ATOM 3318 N N . GLN A 1 407 ? 17.874 7.399 -21.130 1.00 84.38 407 GLN A N 1
ATOM 3319 C CA . GLN A 1 407 ? 19.066 7.958 -20.479 1.00 84.38 407 GLN A CA 1
ATOM 3320 C C . GLN A 1 407 ? 18.692 8.938 -19.355 1.00 84.38 407 GLN A C 1
ATOM 3322 O O . GLN A 1 407 ? 19.193 8.812 -18.236 1.00 84.38 407 GLN A O 1
ATOM 3327 N N . LEU A 1 408 ? 17.763 9.866 -19.615 1.00 87.06 408 LEU A N 1
ATOM 3328 C CA . LEU A 1 408 ? 17.256 10.806 -18.609 1.00 87.06 408 LEU A CA 1
ATOM 3329 C C . LEU A 1 408 ? 16.627 10.073 -17.417 1.00 87.06 408 LEU A C 1
ATOM 3331 O O . LEU A 1 408 ? 16.867 10.417 -16.256 1.00 87.06 408 LEU A O 1
ATOM 3335 N N . LEU A 1 409 ? 15.819 9.056 -17.705 1.00 85.56 409 LEU A N 1
ATOM 3336 C CA . LEU A 1 409 ? 15.098 8.308 -16.691 1.00 85.56 409 LEU A CA 1
ATOM 3337 C C . LEU A 1 409 ? 16.049 7.504 -15.793 1.00 85.56 409 LEU A C 1
ATOM 3339 O O . LEU A 1 409 ? 15.888 7.505 -14.571 1.00 85.56 409 LEU A O 1
ATOM 3343 N N . THR A 1 410 ? 17.052 6.872 -16.405 1.00 84.19 410 THR A N 1
ATOM 3344 C CA . THR A 1 410 ? 18.011 5.978 -15.743 1.00 84.19 410 THR A CA 1
ATOM 3345 C C . THR A 1 410 ? 19.010 6.746 -14.890 1.00 84.19 410 THR A C 1
ATOM 3347 O O . THR A 1 410 ? 19.213 6.402 -13.731 1.00 84.19 410 THR A O 1
ATOM 3350 N N . TRP A 1 411 ? 19.617 7.801 -15.436 1.00 83.75 411 TRP A N 1
ATOM 3351 C CA . TRP A 1 411 ? 20.727 8.486 -14.771 1.00 83.75 411 TRP A CA 1
ATOM 3352 C C . TRP A 1 411 ? 20.290 9.661 -13.897 1.00 83.75 411 TRP A C 1
ATOM 3354 O O . TRP A 1 411 ? 21.025 10.062 -12.996 1.00 83.75 411 TRP A O 1
ATOM 3364 N N . ILE A 1 412 ? 19.099 10.222 -14.120 1.00 86.50 412 ILE A N 1
ATOM 3365 C CA . ILE A 1 412 ? 18.653 11.415 -13.391 1.00 86.50 412 ILE A CA 1
ATOM 3366 C C . ILE A 1 412 ? 17.377 11.121 -12.612 1.00 86.50 412 ILE A C 1
ATOM 3368 O O . ILE A 1 412 ? 17.391 11.138 -11.381 1.00 86.50 412 ILE A O 1
ATOM 3372 N N . LEU A 1 413 ? 16.269 10.840 -13.301 1.00 88.00 413 LEU A N 1
ATOM 3373 C CA . LEU A 1 413 ? 14.953 10.900 -12.665 1.00 88.00 413 LEU A CA 1
ATOM 3374 C C . LEU A 1 413 ? 14.760 9.821 -11.591 1.00 88.00 413 LEU A C 1
ATOM 3376 O O . LEU A 1 413 ? 14.395 10.145 -10.461 1.00 88.00 413 LEU A O 1
ATOM 3380 N N . LEU A 1 414 ? 15.027 8.550 -11.903 1.00 85.88 414 LEU A N 1
ATOM 3381 C CA . LEU A 1 414 ? 14.777 7.451 -10.965 1.00 85.88 414 LEU A CA 1
ATOM 3382 C C . LEU A 1 414 ? 15.736 7.450 -9.756 1.00 85.88 414 LEU A C 1
ATOM 3384 O O . LEU A 1 414 ? 15.237 7.352 -8.629 1.00 85.88 414 LEU A O 1
ATOM 3388 N N . PRO A 1 415 ? 17.060 7.663 -9.911 1.00 87.25 415 PRO A N 1
ATOM 3389 C CA . PRO A 1 415 ? 17.965 7.824 -8.769 1.00 87.25 415 PRO A CA 1
ATOM 3390 C C . PRO A 1 415 ? 17.605 9.022 -7.877 1.00 87.25 415 PRO A C 1
ATOM 3392 O O . PRO A 1 415 ? 17.693 8.948 -6.645 1.00 87.25 415 PRO A O 1
ATOM 3395 N N . MET A 1 416 ? 17.142 10.134 -8.464 1.00 87.00 416 MET A N 1
ATOM 3396 C CA . MET A 1 416 ? 16.652 11.276 -7.688 1.00 87.00 416 MET A CA 1
ATOM 3397 C C . MET A 1 416 ? 15.377 10.939 -6.912 1.00 87.00 416 MET A C 1
ATOM 3399 O O . MET A 1 416 ? 15.297 11.260 -5.725 1.00 87.00 416 MET A O 1
ATOM 3403 N N . LEU A 1 417 ? 14.404 10.265 -7.534 1.00 86.69 417 LEU A N 1
ATOM 3404 C CA . LEU A 1 417 ? 13.166 9.841 -6.871 1.00 86.69 417 LEU A CA 1
ATOM 3405 C C . LEU A 1 417 ? 13.440 8.868 -5.717 1.00 86.69 417 LEU A C 1
ATOM 3407 O O . LEU A 1 417 ? 12.862 9.019 -4.639 1.00 86.69 417 LEU A O 1
ATOM 3411 N N . GLN A 1 418 ? 14.365 7.923 -5.902 1.00 86.19 418 GLN A N 1
ATOM 3412 C CA . GLN A 1 418 ? 14.775 6.986 -4.858 1.00 86.19 418 GLN A CA 1
ATOM 3413 C C . GLN A 1 418 ? 15.391 7.711 -3.653 1.00 86.19 418 GLN A C 1
ATOM 3415 O O . GLN A 1 418 ? 14.974 7.488 -2.512 1.00 86.19 418 GLN A O 1
ATOM 3420 N N . SER A 1 419 ? 16.357 8.604 -3.885 1.00 87.12 419 SER A N 1
ATOM 3421 C CA . SER A 1 419 ? 17.001 9.368 -2.808 1.00 87.12 419 SER A CA 1
ATOM 3422 C C . SER A 1 419 ? 16.039 10.352 -2.135 1.00 87.12 419 SER A C 1
ATOM 3424 O O . SER A 1 419 ? 16.136 10.577 -0.930 1.00 87.12 419 SER A O 1
ATOM 3426 N N . TYR A 1 420 ? 15.070 10.896 -2.879 1.00 88.81 420 TYR A N 1
ATOM 3427 C CA . TYR A 1 420 ? 14.006 11.746 -2.343 1.00 88.81 420 TYR A CA 1
ATOM 3428 C C . TYR A 1 420 ? 13.054 10.964 -1.426 1.00 88.81 420 TYR A C 1
ATOM 3430 O O . TYR A 1 420 ? 12.680 11.458 -0.362 1.00 88.81 420 TYR A O 1
ATOM 3438 N N . ALA A 1 421 ? 12.681 9.737 -1.804 1.00 86.25 421 ALA A N 1
ATOM 3439 C CA . ALA A 1 421 ? 11.805 8.878 -1.007 1.00 86.25 421 ALA A CA 1
ATOM 3440 C C . ALA A 1 421 ? 12.455 8.424 0.312 1.00 86.25 421 ALA A C 1
ATOM 3442 O O . ALA A 1 421 ? 11.757 8.262 1.312 1.00 86.25 421 ALA A O 1
ATOM 3443 N N . LYS A 1 422 ? 13.786 8.265 0.322 1.00 85.00 422 LYS A N 1
ATOM 3444 C CA . LYS A 1 422 ? 14.587 7.898 1.504 1.00 85.00 422 LYS A CA 1
ATOM 3445 C C . LYS A 1 422 ? 15.073 9.105 2.324 1.00 85.00 422 LYS A C 1
ATOM 3447 O O . LYS A 1 422 ? 15.804 8.930 3.297 1.00 85.00 422 LYS A O 1
ATOM 3452 N N . ALA A 1 423 ? 14.727 10.336 1.946 1.00 89.19 423 ALA A N 1
ATOM 3453 C CA . ALA A 1 423 ? 15.183 11.536 2.645 1.00 89.19 423 ALA A CA 1
ATOM 3454 C C . ALA A 1 423 ? 14.428 11.746 3.975 1.00 89.19 423 ALA A C 1
ATOM 3456 O O . ALA A 1 423 ? 13.199 11.758 4.000 1.00 89.19 423 ALA A O 1
ATOM 3457 N N . GLY A 1 424 ? 15.159 12.000 5.068 1.00 88.06 424 GLY A N 1
ATOM 3458 C CA . GLY A 1 424 ? 14.592 12.336 6.389 1.00 88.06 424 GLY A CA 1
ATOM 3459 C C . GLY A 1 424 ? 14.212 13.811 6.569 1.00 88.06 424 GLY A C 1
ATOM 3460 O O . GLY A 1 424 ? 13.797 14.229 7.646 1.00 88.06 424 GLY A O 1
ATOM 3461 N N . GLU A 1 425 ? 14.374 14.624 5.529 1.00 90.25 425 GLU A N 1
ATOM 3462 C CA . GLU A 1 425 ? 14.089 16.058 5.560 1.00 90.25 425 GLU A CA 1
ATOM 3463 C C . GLU A 1 425 ? 12.583 16.331 5.696 1.00 90.25 425 GLU A C 1
ATOM 3465 O O . GLU A 1 425 ? 11.747 15.672 5.070 1.00 90.25 425 GLU A O 1
ATOM 3470 N N . PHE A 1 426 ? 12.209 17.329 6.497 1.00 86.81 426 PHE A N 1
ATOM 3471 C CA . PHE A 1 426 ? 10.797 17.661 6.741 1.00 86.81 426 PHE A CA 1
ATOM 3472 C C . PHE A 1 426 ? 10.184 18.513 5.621 1.00 86.81 426 PHE A C 1
ATOM 3474 O O . PHE A 1 426 ? 8.977 18.475 5.406 1.00 86.81 426 PHE A O 1
ATOM 3481 N N . THR A 1 427 ? 11.008 19.243 4.862 1.00 86.75 427 THR A N 1
ATOM 3482 C CA . THR A 1 427 ? 10.555 20.150 3.795 1.00 86.75 427 THR A CA 1
ATOM 3483 C C . THR A 1 427 ? 10.817 19.579 2.401 1.00 86.75 427 THR A C 1
ATOM 3485 O O . THR A 1 427 ? 11.784 18.848 2.186 1.00 86.75 427 THR A O 1
ATOM 3488 N N . VAL A 1 428 ? 9.993 19.950 1.412 1.00 85.88 428 VAL A N 1
ATOM 3489 C CA . VAL A 1 428 ? 10.168 19.518 0.007 1.00 85.88 428 VAL A CA 1
ATOM 3490 C C . VAL A 1 428 ? 11.520 19.971 -0.553 1.00 85.88 428 VAL A C 1
ATOM 3492 O O . VAL A 1 428 ? 12.232 19.171 -1.160 1.00 85.88 428 VAL A O 1
ATOM 3495 N N . LYS A 1 429 ? 11.906 21.228 -0.292 1.00 86.94 429 LYS A N 1
ATOM 3496 C CA . LYS A 1 429 ? 13.203 21.787 -0.700 1.00 86.94 429 LYS A CA 1
ATOM 3497 C C . LYS A 1 429 ? 14.372 21.040 -0.049 1.00 86.94 429 LYS A C 1
ATOM 3499 O O . LYS A 1 429 ? 15.345 20.737 -0.734 1.00 86.94 429 LYS A O 1
ATOM 3504 N N . GLY A 1 430 ? 14.259 20.706 1.240 1.00 88.50 430 GLY A N 1
ATOM 3505 C CA . GLY A 1 430 ? 15.258 19.909 1.956 1.00 88.50 430 GLY A CA 1
ATOM 3506 C C . GLY A 1 430 ? 15.429 18.523 1.339 1.00 88.50 430 GLY A C 1
ATOM 3507 O O . GLY A 1 430 ? 16.545 18.130 1.008 1.00 88.50 430 GLY A O 1
ATOM 3508 N N . ARG A 1 431 ? 14.323 17.817 1.072 1.00 87.31 431 ARG A N 1
ATOM 3509 C CA . ARG A 1 431 ? 14.355 16.490 0.433 1.00 87.31 431 ARG A CA 1
ATOM 3510 C C . ARG A 1 431 ? 14.984 16.520 -0.955 1.00 87.31 431 ARG A C 1
ATOM 3512 O O . ARG A 1 431 ? 15.775 15.638 -1.272 1.00 87.31 431 ARG A O 1
ATOM 3519 N N . LEU A 1 432 ? 14.673 17.534 -1.767 1.00 89.31 432 LEU A N 1
ATOM 3520 C CA . LEU A 1 432 ? 15.263 17.685 -3.099 1.00 89.31 432 LEU A CA 1
ATOM 3521 C C . LEU A 1 432 ? 16.768 17.977 -3.021 1.00 89.31 432 LEU A C 1
ATOM 3523 O O . LEU A 1 432 ? 17.546 17.364 -3.747 1.00 89.31 432 LEU A O 1
ATOM 3527 N N . LYS A 1 433 ? 17.191 18.851 -2.097 1.00 91.75 433 LYS A N 1
ATOM 3528 C CA . LYS A 1 433 ? 18.612 19.135 -1.847 1.00 91.75 433 LYS A CA 1
ATOM 3529 C C . LYS A 1 433 ? 19.362 17.879 -1.402 1.00 91.75 433 LYS A C 1
ATOM 3531 O O . LYS A 1 433 ? 20.442 17.608 -1.917 1.00 91.75 433 LYS A O 1
ATOM 3536 N N . TYR A 1 434 ? 18.783 17.104 -0.485 1.00 91.12 434 TYR A N 1
ATOM 3537 C CA . TYR A 1 434 ? 19.352 15.833 -0.043 1.00 91.12 434 TYR A CA 1
ATOM 3538 C C . TYR A 1 434 ? 19.459 14.835 -1.201 1.00 91.12 434 TYR A C 1
ATOM 3540 O O . TYR A 1 434 ? 20.513 14.233 -1.391 1.00 91.12 434 TYR A O 1
ATOM 3548 N N . ALA A 1 435 ? 18.399 14.689 -2.002 1.00 90.69 435 ALA A N 1
ATOM 3549 C CA . ALA A 1 435 ? 18.393 13.791 -3.150 1.00 90.69 435 ALA A CA 1
ATOM 3550 C C . ALA A 1 435 ? 19.468 14.165 -4.176 1.00 90.69 435 ALA A C 1
ATOM 3552 O O . ALA A 1 435 ? 20.173 13.285 -4.667 1.00 90.69 435 ALA A O 1
ATOM 3553 N N . PHE A 1 436 ? 19.634 15.459 -4.455 1.00 92.75 436 PHE A N 1
ATOM 3554 C CA . PHE A 1 436 ? 20.693 15.952 -5.327 1.00 92.75 436 PHE A CA 1
ATOM 3555 C C . PHE A 1 436 ? 22.080 15.677 -4.738 1.00 92.75 436 PHE A C 1
ATOM 3557 O O . PHE A 1 436 ? 22.904 15.066 -5.405 1.00 92.75 436 PHE A O 1
ATOM 3564 N N . TYR A 1 437 ? 22.325 16.050 -3.478 1.00 91.94 437 TYR A N 1
ATOM 3565 C CA . TYR A 1 437 ? 23.626 15.860 -2.83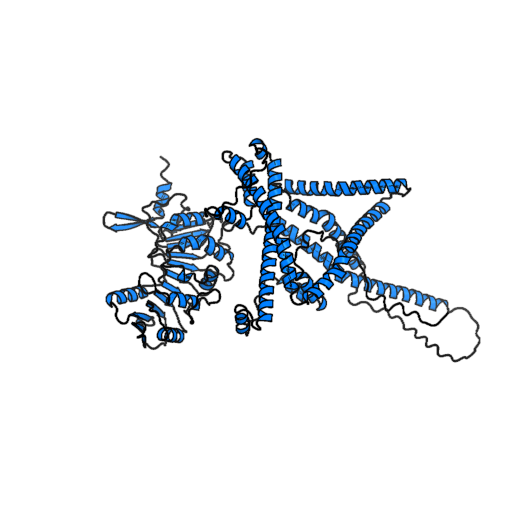0 1.00 91.94 437 TYR A CA 1
ATOM 3566 C C . TYR A 1 437 ? 24.023 14.380 -2.741 1.00 91.94 437 TYR A C 1
ATOM 3568 O O . TYR A 1 437 ? 25.139 14.020 -3.096 1.00 91.94 437 TYR A O 1
ATOM 3576 N N . SER A 1 438 ? 23.100 13.507 -2.328 1.00 88.56 438 SER A N 1
ATOM 3577 C CA . SER A 1 438 ? 23.361 12.069 -2.212 1.00 88.56 438 SER A CA 1
ATOM 3578 C C . SER A 1 438 ? 23.744 11.443 -3.555 1.00 88.56 438 SER A C 1
ATOM 3580 O O . SER A 1 438 ? 24.651 10.617 -3.601 1.00 88.56 438 SER A O 1
ATOM 3582 N N . ASN A 1 439 ? 23.075 11.837 -4.643 1.00 90.06 439 ASN A N 1
ATOM 3583 C CA . ASN A 1 439 ? 23.417 11.368 -5.986 1.00 90.06 439 ASN A CA 1
ATOM 3584 C C . ASN A 1 439 ? 24.705 12.028 -6.509 1.00 90.06 439 ASN A C 1
ATOM 3586 O O . ASN A 1 439 ? 25.519 11.357 -7.129 1.00 90.06 439 ASN A O 1
ATOM 3590 N N . ALA A 1 440 ? 24.939 13.309 -6.212 1.00 91.75 440 ALA A N 1
ATOM 3591 C CA . ALA A 1 440 ? 26.150 14.023 -6.612 1.00 91.75 440 ALA A CA 1
ATOM 3592 C C . ALA A 1 440 ? 27.417 13.434 -5.976 1.00 91.75 440 ALA A C 1
ATOM 3594 O O . ALA A 1 440 ? 28.443 13.371 -6.641 1.00 91.75 440 ALA A O 1
ATOM 3595 N N . VAL A 1 441 ? 27.355 12.960 -4.726 1.00 90.19 441 VAL A N 1
ATOM 3596 C CA . VAL A 1 441 ? 28.479 12.249 -4.088 1.00 90.19 441 VAL A CA 1
ATOM 3597 C C . VAL A 1 441 ? 28.783 10.944 -4.826 1.00 90.19 441 VAL A C 1
ATOM 3599 O O . VAL A 1 441 ? 29.937 10.685 -5.160 1.00 90.19 441 VAL A O 1
ATOM 3602 N N . TYR A 1 442 ? 27.753 10.147 -5.124 1.00 84.50 442 TYR A N 1
ATOM 3603 C CA . TYR A 1 442 ? 27.902 8.894 -5.868 1.00 84.50 442 TYR A CA 1
ATOM 3604 C C . TYR A 1 442 ? 28.489 9.146 -7.263 1.00 84.50 442 TYR A C 1
ATOM 3606 O O . TYR A 1 442 ? 29.533 8.593 -7.599 1.00 84.50 442 TYR A O 1
ATOM 3614 N N . TYR A 1 443 ? 27.896 10.054 -8.041 1.00 89.44 443 TYR A N 1
ATOM 3615 C CA . TYR A 1 443 ? 28.393 10.410 -9.372 1.00 89.44 443 TYR A CA 1
ATOM 3616 C C . TYR A 1 443 ? 29.754 11.101 -9.351 1.00 89.44 443 TYR A C 1
ATOM 3618 O O . TYR A 1 443 ? 30.539 10.899 -10.270 1.00 89.44 443 TYR A O 1
ATOM 3626 N N . GLY A 1 444 ? 30.073 11.857 -8.301 1.00 91.88 444 GLY A N 1
ATOM 3627 C CA . GLY A 1 444 ? 31.386 12.466 -8.113 1.00 91.88 444 GLY A CA 1
ATOM 3628 C C . GLY A 1 444 ? 32.499 11.424 -8.003 1.00 91.88 444 GLY A C 1
ATOM 3629 O O . GLY A 1 444 ? 33.562 11.612 -8.588 1.00 91.88 444 GLY A O 1
ATOM 3630 N N . LEU A 1 445 ? 32.244 10.295 -7.332 1.00 91.00 445 LEU A N 1
ATOM 3631 C CA . LEU A 1 445 ? 33.195 9.180 -7.265 1.00 91.00 445 LEU A CA 1
ATOM 3632 C C . LEU A 1 445 ? 33.389 8.504 -8.631 1.00 91.00 445 LEU A C 1
ATOM 3634 O O . LEU A 1 445 ? 34.530 8.273 -9.030 1.00 91.00 445 LEU A O 1
ATOM 3638 N N . TYR A 1 446 ? 32.309 8.247 -9.383 1.00 87.12 446 TYR A N 1
ATOM 3639 C CA . TYR A 1 446 ? 32.426 7.730 -10.758 1.00 87.12 446 TYR A CA 1
ATOM 3640 C C . TYR A 1 446 ? 33.168 8.695 -11.669 1.00 87.12 446 TYR A C 1
ATOM 3642 O O . TYR A 1 446 ? 34.017 8.276 -12.450 1.00 87.12 446 TYR A O 1
ATOM 3650 N N . PHE A 1 447 ? 32.869 9.986 -11.551 1.00 89.56 447 PHE A N 1
ATOM 3651 C CA . PHE A 1 447 ? 33.528 11.020 -12.325 1.00 89.56 447 PHE A CA 1
ATOM 3652 C C . PHE A 1 447 ? 35.021 11.092 -11.995 1.00 89.56 447 PHE A C 1
ATOM 3654 O O . PHE A 1 447 ? 35.833 11.161 -12.908 1.00 89.56 447 PHE A O 1
ATOM 3661 N N . ALA A 1 448 ? 35.411 10.987 -10.721 1.00 93.44 448 ALA A N 1
ATOM 3662 C CA . ALA A 1 448 ? 36.819 10.932 -10.332 1.00 93.44 448 ALA A CA 1
ATOM 3663 C C . ALA A 1 448 ? 37.539 9.716 -10.944 1.00 93.44 448 ALA A C 1
ATOM 3665 O O . ALA A 1 448 ? 38.616 9.869 -11.520 1.00 93.44 448 ALA A O 1
ATOM 3666 N N . ALA A 1 449 ? 36.928 8.528 -10.889 1.00 89.69 449 ALA A N 1
ATOM 3667 C CA . ALA A 1 449 ? 37.473 7.329 -11.528 1.00 89.69 449 ALA A CA 1
ATOM 3668 C C . ALA A 1 449 ? 37.588 7.488 -13.056 1.00 89.69 449 ALA A C 1
ATOM 3670 O O . ALA A 1 449 ? 38.612 7.148 -13.645 1.00 89.69 449 ALA A O 1
ATOM 3671 N N . PHE A 1 450 ? 36.570 8.068 -13.695 1.00 88.38 450 PHE A N 1
ATOM 3672 C CA . PHE A 1 450 ? 36.571 8.370 -15.124 1.00 88.38 450 PHE A CA 1
ATOM 3673 C C . PHE A 1 450 ? 37.678 9.364 -15.505 1.00 88.38 450 PHE A C 1
ATOM 3675 O O . PHE A 1 450 ? 38.387 9.145 -16.483 1.00 88.38 450 PHE A O 1
ATOM 3682 N N . MET A 1 451 ? 37.897 10.411 -14.704 1.00 90.75 451 MET A N 1
ATOM 3683 C CA . MET A 1 451 ? 38.972 11.382 -14.933 1.00 90.75 451 MET A CA 1
ATOM 3684 C C . MET A 1 451 ? 40.361 10.752 -14.786 1.00 90.75 451 MET A C 1
ATOM 3686 O O . MET A 1 451 ? 41.245 11.064 -15.578 1.00 90.75 451 MET A O 1
ATOM 3690 N N . LEU A 1 452 ? 40.562 9.826 -13.841 1.00 93.06 452 LEU A N 1
ATOM 3691 C CA . LEU A 1 452 ? 41.818 9.069 -13.737 1.00 93.06 452 LEU A CA 1
ATOM 3692 C C . LEU A 1 452 ? 42.082 8.226 -14.994 1.00 93.06 452 LEU A C 1
ATOM 3694 O O . LEU A 1 452 ? 43.205 8.210 -15.497 1.00 93.06 452 LEU A O 1
ATOM 3698 N N . LEU A 1 453 ? 41.048 7.575 -15.535 1.00 88.00 453 LEU A N 1
ATOM 3699 C CA . LEU A 1 453 ? 41.149 6.822 -16.789 1.00 88.00 453 LEU A CA 1
ATOM 3700 C C . LEU A 1 453 ? 41.427 7.733 -17.991 1.00 88.00 453 LEU A C 1
ATOM 3702 O O . LEU A 1 453 ? 42.222 7.368 -18.854 1.00 88.00 453 LEU A O 1
ATOM 3706 N N . LEU A 1 454 ? 40.829 8.927 -18.037 1.00 88.00 454 LEU A N 1
ATOM 3707 C CA . LEU A 1 454 ? 41.120 9.919 -19.074 1.00 88.00 454 LEU A CA 1
ATOM 3708 C C . LEU A 1 454 ? 42.562 10.427 -18.998 1.00 88.00 454 LEU A C 1
ATOM 3710 O O . LEU A 1 454 ? 43.233 10.479 -20.024 1.00 88.00 454 LEU A O 1
ATOM 3714 N N . ILE A 1 455 ? 43.064 10.748 -17.802 1.00 90.75 455 ILE A N 1
ATOM 3715 C CA . ILE A 1 455 ? 44.467 11.146 -17.603 1.00 90.75 455 ILE A CA 1
ATOM 3716 C C . ILE A 1 455 ? 45.400 10.024 -18.073 1.00 90.75 455 ILE A C 1
ATOM 3718 O O . ILE A 1 455 ? 46.369 10.285 -18.786 1.00 90.75 455 ILE A O 1
ATOM 3722 N N . TYR A 1 456 ? 45.080 8.771 -17.740 1.00 90.06 456 TYR A N 1
ATOM 3723 C CA . TYR A 1 456 ? 45.824 7.615 -18.231 1.00 90.06 456 TYR A CA 1
ATOM 3724 C C . TYR A 1 456 ? 45.785 7.516 -19.766 1.00 90.06 456 TYR A C 1
ATOM 3726 O O . TYR A 1 456 ? 46.833 7.364 -20.391 1.00 90.06 456 TYR A O 1
ATOM 3734 N N . ALA A 1 457 ? 44.621 7.669 -20.399 1.00 87.38 457 ALA A N 1
ATOM 3735 C CA . ALA A 1 457 ? 44.492 7.620 -21.856 1.00 87.38 457 ALA A CA 1
ATOM 3736 C C . ALA A 1 457 ? 45.303 8.727 -22.556 1.00 87.38 457 ALA A C 1
ATOM 3738 O O . ALA A 1 457 ? 46.026 8.452 -23.515 1.00 87.38 457 ALA A O 1
ATOM 3739 N N . VAL A 1 458 ? 45.267 9.955 -22.031 1.00 90.50 458 VAL A N 1
ATOM 3740 C CA . VAL A 1 458 ? 46.082 11.076 -22.533 1.00 90.50 458 VAL A CA 1
ATOM 3741 C C . VAL A 1 458 ? 47.569 10.790 -22.361 1.00 90.50 458 VAL A C 1
ATOM 3743 O O . VAL A 1 458 ? 48.346 11.020 -23.283 1.00 90.50 458 VAL A O 1
ATOM 3746 N N . SER A 1 459 ? 47.976 10.216 -21.221 1.00 90.94 459 SER A N 1
ATOM 3747 C CA . SER A 1 459 ? 49.379 9.842 -20.977 1.00 90.94 459 SER A CA 1
ATOM 3748 C C . SER A 1 459 ? 49.901 8.789 -21.964 1.00 90.94 459 SER A C 1
ATOM 3750 O O . SER A 1 459 ? 51.104 8.687 -22.191 1.00 90.94 459 SER A O 1
ATOM 3752 N N . ARG A 1 460 ? 48.993 8.022 -22.582 1.00 89.50 460 ARG A N 1
ATOM 3753 C CA . ARG A 1 460 ? 49.278 7.028 -23.624 1.00 89.50 460 ARG A CA 1
ATOM 3754 C C . ARG A 1 460 ? 49.167 7.593 -25.046 1.00 89.50 460 ARG A C 1
ATOM 3756 O O . ARG A 1 460 ? 49.311 6.829 -25.994 1.00 89.50 460 ARG A O 1
ATOM 3763 N N . GLY A 1 461 ? 48.947 8.902 -25.200 1.00 86.56 461 GLY A N 1
ATOM 3764 C CA . GLY A 1 461 ? 48.938 9.586 -26.496 1.00 86.56 461 GLY A CA 1
ATOM 3765 C C . GLY A 1 461 ? 47.578 9.658 -27.198 1.00 86.56 461 GLY A C 1
ATOM 3766 O O . GLY A 1 461 ? 47.544 9.926 -28.395 1.00 86.56 461 GLY A O 1
ATOM 3767 N N . VAL A 1 462 ? 46.459 9.424 -26.502 1.00 84.94 462 VAL A N 1
ATOM 3768 C CA . VAL A 1 462 ? 45.111 9.549 -27.092 1.00 84.94 462 VAL A CA 1
ATOM 3769 C C . VAL A 1 462 ? 44.697 11.024 -27.182 1.00 84.94 462 VAL A C 1
ATOM 3771 O O . VAL A 1 462 ? 44.686 11.724 -26.168 1.00 84.94 462 VAL A O 1
ATOM 3774 N N . SER A 1 463 ? 44.316 11.499 -28.374 1.00 83.31 463 SER A N 1
ATOM 3775 C CA . SER A 1 463 ? 43.775 12.851 -28.568 1.00 83.31 463 SER A CA 1
ATOM 3776 C C . SER A 1 463 ? 42.326 12.954 -28.072 1.00 83.31 463 SER A C 1
ATOM 3778 O O . SER A 1 463 ? 41.427 12.232 -28.515 1.00 83.31 463 SER A O 1
ATOM 3780 N N . LEU A 1 464 ? 42.091 13.867 -27.127 1.00 79.00 464 LEU A N 1
ATOM 3781 C CA . LEU A 1 464 ? 40.770 14.120 -26.555 1.00 79.00 464 LEU A CA 1
ATOM 3782 C C . LEU A 1 464 ? 40.061 15.260 -27.289 1.00 79.00 464 LEU A C 1
ATOM 3784 O O . LEU A 1 464 ? 40.106 16.410 -26.860 1.00 79.00 464 LEU A O 1
ATOM 3788 N N . ASP A 1 465 ? 39.357 14.913 -28.360 1.00 86.06 465 ASP A N 1
ATOM 3789 C CA . ASP A 1 465 ? 38.392 15.808 -28.999 1.00 86.06 465 ASP A CA 1
ATOM 3790 C C . ASP A 1 465 ? 36.998 15.639 -28.381 1.00 86.06 465 ASP A C 1
ATOM 3792 O O . ASP A 1 465 ? 36.670 14.589 -27.823 1.00 86.06 465 ASP A O 1
ATOM 3796 N N . PHE A 1 466 ? 36.140 16.657 -28.505 1.00 85.12 466 PHE A N 1
ATOM 3797 C CA . PHE A 1 466 ? 34.766 16.605 -27.982 1.00 85.12 466 PHE A CA 1
ATOM 3798 C C . PHE A 1 466 ? 33.958 15.435 -28.569 1.00 85.12 466 PHE A C 1
ATOM 3800 O O . PHE A 1 466 ? 33.220 14.770 -27.841 1.00 85.12 466 PHE A O 1
ATOM 3807 N N . GLU A 1 467 ? 34.137 15.132 -29.859 1.00 84.69 467 GLU A N 1
ATOM 3808 C CA . GLU A 1 467 ? 33.495 13.969 -30.485 1.00 84.69 467 GLU A CA 1
ATOM 3809 C C . GLU A 1 467 ? 34.040 12.647 -29.922 1.00 84.69 467 GLU A C 1
ATOM 3811 O O . GLU A 1 467 ? 33.252 11.762 -29.591 1.00 84.69 467 GLU A O 1
ATOM 3816 N N . ASN A 1 468 ? 35.355 12.535 -29.696 1.00 82.75 468 ASN A N 1
ATOM 3817 C CA . ASN A 1 468 ? 35.958 11.340 -29.092 1.00 82.75 468 ASN A CA 1
ATOM 3818 C C . ASN A 1 468 ? 35.475 11.140 -27.648 1.00 82.75 468 ASN A C 1
ATOM 3820 O O . ASN A 1 468 ? 35.145 10.023 -27.249 1.00 82.75 468 ASN A O 1
ATOM 3824 N N . LEU A 1 469 ? 35.366 12.223 -26.872 1.00 85.31 469 LEU A N 1
ATOM 3825 C CA . LEU A 1 469 ? 34.852 12.185 -25.504 1.00 85.31 469 LEU A CA 1
ATOM 3826 C C . LEU A 1 469 ? 33.376 11.766 -25.464 1.00 85.31 469 LEU A C 1
ATOM 3828 O O . LEU A 1 469 ? 32.981 10.948 -24.633 1.00 85.31 469 LEU A O 1
ATOM 3832 N N . LYS A 1 470 ? 32.556 12.293 -26.375 1.00 84.94 470 LYS A N 1
ATOM 3833 C CA . LYS A 1 470 ? 31.145 11.918 -26.509 1.00 84.94 470 LYS A CA 1
ATOM 3834 C C . LYS A 1 470 ? 30.988 10.442 -26.870 1.00 84.94 470 LYS A C 1
ATOM 3836 O O . LYS A 1 470 ? 30.187 9.756 -26.238 1.00 84.94 470 LYS A O 1
ATOM 3841 N N . VAL A 1 471 ? 31.756 9.942 -27.840 1.00 83.19 471 VAL A N 1
ATOM 3842 C CA . VAL A 1 471 ? 31.751 8.517 -28.212 1.00 83.19 471 VAL A CA 1
ATOM 3843 C C . VAL A 1 471 ? 32.180 7.649 -27.030 1.00 83.19 471 VAL A C 1
ATOM 3845 O O . VAL A 1 471 ? 31.518 6.654 -26.742 1.00 83.19 471 VAL A O 1
ATOM 3848 N N . LEU A 1 472 ? 33.213 8.055 -26.287 1.00 84.12 472 LEU A N 1
ATOM 3849 C CA . LEU A 1 472 ? 33.672 7.346 -25.092 1.00 84.12 472 LEU A CA 1
ATOM 3850 C C . LEU A 1 472 ? 32.588 7.268 -24.005 1.00 84.12 472 LEU A C 1
ATOM 3852 O O . LEU A 1 472 ? 32.403 6.210 -23.408 1.00 84.12 472 LEU A O 1
ATOM 3856 N N . LEU A 1 473 ? 31.847 8.353 -23.757 1.00 82.44 473 LEU A N 1
ATOM 3857 C CA . LEU A 1 473 ? 30.754 8.372 -22.776 1.00 82.44 473 LEU A CA 1
ATOM 3858 C C . LEU A 1 473 ? 29.585 7.469 -23.191 1.00 82.44 473 LEU A C 1
ATOM 3860 O O . LEU A 1 473 ? 29.030 6.755 -22.354 1.00 82.44 473 LEU A O 1
ATOM 3864 N N . ILE A 1 474 ? 29.232 7.465 -24.480 1.00 82.25 474 ILE A N 1
ATOM 3865 C CA . ILE A 1 474 ? 28.208 6.561 -25.024 1.00 82.25 474 ILE A CA 1
ATOM 3866 C C . ILE A 1 474 ? 28.669 5.106 -24.882 1.00 82.25 474 ILE A C 1
ATOM 3868 O O . ILE A 1 474 ? 27.914 4.266 -24.392 1.00 82.25 474 ILE A O 1
ATOM 3872 N N . ALA A 1 475 ? 29.921 4.816 -25.243 1.00 83.12 475 ALA A N 1
ATOM 3873 C CA . ALA A 1 475 ? 30.505 3.488 -25.112 1.00 83.12 475 ALA A CA 1
ATOM 3874 C C . ALA A 1 475 ? 30.530 3.024 -23.648 1.00 83.12 475 ALA A C 1
ATOM 3876 O O . ALA A 1 475 ? 30.090 1.918 -23.362 1.00 83.12 475 ALA A O 1
ATOM 3877 N N . ALA A 1 476 ? 30.950 3.874 -22.707 1.00 82.44 476 ALA A N 1
ATOM 3878 C CA . ALA A 1 476 ? 30.973 3.549 -21.281 1.00 82.44 476 ALA A CA 1
ATOM 3879 C C . ALA A 1 476 ? 29.572 3.237 -20.721 1.00 82.44 476 ALA A C 1
ATOM 3881 O O . ALA A 1 476 ? 29.408 2.264 -19.982 1.00 82.44 476 ALA A O 1
ATOM 3882 N N . SER A 1 477 ? 28.557 4.021 -21.107 1.00 81.56 477 SER A N 1
ATOM 3883 C CA . SER A 1 477 ? 27.156 3.778 -20.730 1.00 81.56 477 SER A CA 1
ATOM 3884 C C . SER A 1 477 ? 26.654 2.429 -21.262 1.00 81.56 477 SER A C 1
ATOM 3886 O O . SER A 1 477 ? 26.069 1.639 -20.518 1.00 81.56 477 SER A O 1
ATOM 3888 N N . ASN A 1 478 ? 26.962 2.111 -22.523 1.00 81.88 478 ASN A N 1
ATOM 3889 C CA . ASN A 1 478 ? 26.600 0.829 -23.127 1.00 81.88 478 ASN A CA 1
ATOM 3890 C C . ASN A 1 478 ? 27.344 -0.348 -22.480 1.00 81.88 478 ASN A C 1
ATOM 3892 O O . ASN A 1 478 ? 26.729 -1.380 -22.223 1.00 81.88 478 ASN A O 1
ATOM 3896 N N . THR A 1 479 ? 28.629 -0.192 -22.150 1.00 82.88 479 THR A N 1
ATOM 3897 C CA . THR A 1 479 ? 29.416 -1.215 -21.445 1.00 82.88 479 THR A CA 1
ATOM 3898 C C . THR A 1 479 ? 28.821 -1.537 -20.078 1.00 82.88 479 THR A C 1
ATOM 3900 O O . THR A 1 479 ? 28.767 -2.705 -19.705 1.00 82.88 479 THR A O 1
ATOM 3903 N N . TRP A 1 480 ? 28.321 -0.537 -19.342 1.00 81.56 480 TRP A N 1
ATOM 3904 C CA . TRP A 1 480 ? 27.609 -0.781 -18.085 1.00 81.56 480 TRP A CA 1
ATOM 3905 C C . TRP A 1 480 ? 26.344 -1.623 -18.298 1.00 81.56 480 TRP A C 1
ATOM 3907 O O . TRP A 1 480 ? 26.123 -2.594 -17.575 1.00 81.56 480 TRP A O 1
ATOM 3917 N N . GLY A 1 481 ? 25.546 -1.293 -19.318 1.00 78.88 481 GLY A N 1
ATOM 3918 C CA . GLY A 1 481 ? 24.356 -2.067 -19.679 1.00 78.88 481 GLY A CA 1
ATOM 3919 C C . GLY A 1 481 ? 24.679 -3.510 -20.083 1.00 78.88 481 GLY A C 1
ATOM 3920 O O . GLY A 1 481 ? 24.026 -4.437 -19.608 1.00 78.88 481 GLY A O 1
ATOM 3921 N N . LEU A 1 482 ? 25.716 -3.711 -20.902 1.00 80.88 482 LEU A N 1
ATOM 3922 C CA . LEU A 1 482 ? 26.184 -5.037 -21.317 1.00 80.88 482 LEU A CA 1
ATOM 3923 C C . LEU A 1 482 ? 26.734 -5.843 -20.140 1.00 80.88 482 LEU A C 1
ATOM 3925 O O . LEU A 1 482 ? 26.429 -7.022 -20.013 1.00 80.88 482 LEU A O 1
ATOM 3929 N N . PHE A 1 483 ? 27.491 -5.214 -19.240 1.00 84.81 483 PHE A N 1
ATOM 3930 C CA . PHE A 1 483 ? 27.980 -5.867 -18.029 1.00 84.81 483 PHE A CA 1
ATOM 3931 C C . PHE A 1 483 ? 26.824 -6.371 -17.153 1.00 84.81 483 PHE A C 1
ATOM 3933 O O . PHE A 1 483 ? 26.828 -7.531 -16.741 1.00 84.81 483 PHE A O 1
ATOM 3940 N N . GLN A 1 484 ? 25.810 -5.529 -16.910 1.00 80.44 484 GLN A N 1
ATOM 3941 C CA . GLN A 1 484 ? 24.605 -5.935 -16.176 1.00 80.44 484 GLN A CA 1
ATOM 3942 C C . GLN A 1 484 ? 23.891 -7.094 -16.874 1.00 80.44 484 GLN A C 1
ATOM 3944 O O . GLN A 1 484 ? 23.498 -8.061 -16.219 1.00 80.44 484 GLN A O 1
ATOM 3949 N N . LEU A 1 485 ? 23.782 -7.035 -18.203 1.00 77.31 485 LEU A N 1
ATOM 3950 C CA . LEU A 1 485 ? 23.179 -8.103 -18.984 1.00 77.31 485 LEU A CA 1
ATOM 3951 C C . LEU A 1 485 ? 23.934 -9.413 -18.817 1.00 77.31 485 LEU A C 1
ATOM 3953 O O . LEU A 1 485 ? 23.303 -10.404 -18.486 1.00 77.31 485 LEU A O 1
ATOM 3957 N N . VAL A 1 486 ? 25.255 -9.430 -18.979 1.00 84.69 486 VAL A N 1
ATOM 3958 C CA . VAL A 1 486 ? 26.061 -10.653 -18.834 1.00 84.69 486 VAL A CA 1
ATOM 3959 C C . VAL A 1 486 ? 25.872 -11.274 -17.446 1.00 84.69 486 VAL A C 1
ATOM 3961 O O . VAL A 1 486 ? 25.659 -12.481 -17.332 1.00 84.69 486 VAL A O 1
ATOM 3964 N N . VAL A 1 487 ? 25.874 -10.455 -16.387 1.00 83.19 487 VAL A N 1
ATOM 3965 C CA . VAL A 1 487 ? 25.680 -10.929 -15.005 1.00 83.19 487 VAL A CA 1
ATOM 3966 C C . VAL A 1 487 ? 24.288 -11.533 -14.800 1.00 83.19 487 VAL A C 1
ATOM 3968 O O . VAL A 1 487 ? 24.148 -12.582 -14.168 1.00 83.19 487 VAL A O 1
ATOM 3971 N N . LEU A 1 488 ? 23.245 -10.887 -15.318 1.00 79.56 488 LEU A N 1
ATOM 3972 C CA . LEU A 1 488 ? 21.864 -11.284 -15.052 1.00 79.56 488 LEU A CA 1
ATOM 3973 C C . LEU A 1 488 ? 21.328 -12.320 -16.064 1.00 79.56 488 LEU A C 1
ATOM 3975 O O . LEU A 1 488 ? 20.432 -13.100 -15.729 1.00 79.56 488 LEU A O 1
ATOM 3979 N N . LEU A 1 489 ? 21.881 -12.378 -17.279 1.00 81.25 489 LEU A N 1
ATOM 3980 C CA . LEU A 1 489 ? 21.517 -13.328 -18.335 1.00 81.25 489 LEU A CA 1
ATOM 3981 C C . LEU A 1 489 ? 21.774 -14.763 -17.882 1.00 81.25 489 LEU A C 1
ATOM 3983 O O . LEU A 1 489 ? 20.914 -15.619 -18.075 1.00 81.25 489 LEU A O 1
ATOM 3987 N N . GLY A 1 490 ? 22.894 -15.014 -17.195 1.00 82.38 490 GLY A N 1
ATOM 3988 C CA . GLY A 1 490 ? 23.190 -16.329 -16.624 1.00 82.38 490 GLY A CA 1
ATOM 3989 C C . GLY A 1 490 ? 22.094 -16.812 -15.669 1.00 82.38 490 GLY A C 1
ATOM 3990 O O . GLY A 1 490 ? 21.658 -17.960 -15.747 1.00 82.38 490 GLY A O 1
ATOM 3991 N N . TYR A 1 491 ? 21.566 -15.927 -14.819 1.00 81.38 491 TYR A N 1
ATOM 3992 C CA . TYR A 1 491 ? 20.431 -16.257 -13.954 1.00 81.38 491 TYR A CA 1
ATOM 3993 C C . TYR A 1 491 ? 19.157 -16.530 -14.770 1.00 81.38 491 TYR A C 1
ATOM 3995 O O . TYR A 1 491 ? 18.459 -17.516 -14.525 1.00 81.38 491 TYR A O 1
ATOM 4003 N N . GLY A 1 492 ? 18.867 -15.685 -15.764 1.00 80.50 492 GLY A N 1
ATOM 4004 C CA . GLY A 1 492 ? 17.685 -15.806 -16.619 1.00 80.50 492 GLY A CA 1
ATOM 4005 C C . GLY A 1 492 ? 17.653 -17.082 -17.467 1.00 80.50 492 GLY A C 1
ATOM 4006 O O . GLY A 1 492 ? 16.616 -17.735 -17.533 1.00 80.50 492 GLY A O 1
ATOM 4007 N N . LEU A 1 493 ? 18.772 -17.464 -18.086 1.00 82.88 493 LEU A N 1
ATOM 4008 C CA . LEU A 1 493 ? 18.861 -18.646 -18.951 1.00 82.88 493 LEU A CA 1
ATOM 4009 C C . LEU A 1 493 ? 18.972 -19.956 -18.167 1.00 82.88 493 LEU A C 1
ATOM 4011 O O . LEU A 1 493 ? 18.552 -20.999 -18.661 1.00 82.88 493 LEU A O 1
ATOM 4015 N N . ILE A 1 494 ? 19.520 -19.925 -16.949 1.00 88.25 494 ILE A N 1
ATOM 4016 C CA . ILE A 1 494 ? 19.799 -21.143 -16.180 1.00 88.25 494 ILE A CA 1
ATOM 4017 C C . ILE A 1 494 ? 18.806 -21.324 -15.032 1.00 88.25 494 ILE A C 1
ATOM 4019 O O . ILE A 1 494 ? 18.132 -22.353 -14.945 1.00 88.25 494 ILE A O 1
ATOM 4023 N N . GLU A 1 495 ? 18.713 -20.353 -14.124 1.00 85.00 495 GLU A N 1
ATOM 4024 C CA . GLU A 1 495 ? 17.958 -20.523 -12.881 1.00 85.00 495 GLU A CA 1
ATOM 4025 C C . GLU A 1 495 ? 16.448 -20.511 -13.127 1.00 85.00 495 GLU A C 1
ATOM 4027 O O . GLU A 1 495 ? 15.730 -21.287 -12.497 1.00 85.00 495 GLU A O 1
ATOM 4032 N N . VAL A 1 496 ? 15.960 -19.711 -14.082 1.00 84.50 496 VAL A N 1
ATOM 4033 C CA . VAL A 1 496 ? 14.525 -19.647 -14.404 1.00 84.50 496 VAL A CA 1
ATOM 4034 C C . VAL A 1 496 ? 14.013 -20.968 -15.007 1.00 84.50 496 VAL A C 1
ATOM 4036 O O . VAL A 1 496 ? 13.058 -21.518 -14.450 1.00 84.50 496 VAL A O 1
ATOM 4039 N N . PRO A 1 497 ? 14.625 -21.569 -16.052 1.00 89.00 497 PRO A N 1
ATOM 4040 C CA . PRO A 1 497 ? 14.208 -22.894 -16.521 1.00 89.00 497 PRO A CA 1
ATOM 4041 C C . PRO A 1 497 ? 14.361 -23.984 -15.456 1.00 89.00 497 PRO A C 1
ATOM 4043 O O . PRO A 1 497 ? 13.452 -24.795 -15.273 1.00 89.00 497 PRO A O 1
ATOM 4046 N N . ARG A 1 498 ? 15.461 -23.977 -14.685 1.00 86.94 498 ARG A N 1
ATOM 4047 C CA . ARG A 1 498 ? 15.645 -24.911 -13.557 1.00 86.94 498 ARG A CA 1
ATOM 4048 C C . ARG A 1 498 ? 14.565 -24.753 -12.497 1.00 86.94 498 ARG A C 1
ATOM 4050 O O . ARG A 1 498 ? 14.179 -25.738 -11.871 1.00 86.94 498 ARG A O 1
ATOM 4057 N N . LEU A 1 499 ? 14.112 -23.530 -12.233 1.00 85.44 499 LEU A N 1
ATOM 4058 C CA . LEU A 1 499 ? 13.004 -23.272 -11.325 1.00 85.44 499 LEU A CA 1
ATOM 4059 C C . LEU A 1 499 ? 11.732 -23.923 -11.869 1.00 85.44 499 LEU A C 1
ATOM 4061 O O . LEU A 1 499 ? 11.131 -24.705 -11.144 1.00 85.44 499 LEU A O 1
ATOM 4065 N N . PHE A 1 500 ? 11.367 -23.696 -13.134 1.00 85.50 500 PHE A N 1
ATOM 4066 C CA . PHE A 1 500 ? 10.183 -24.324 -13.737 1.00 85.50 500 PHE A CA 1
ATOM 4067 C C . PHE A 1 500 ? 10.233 -25.848 -13.706 1.00 85.50 500 PHE A C 1
ATOM 4069 O O . PHE A 1 500 ? 9.255 -26.479 -13.310 1.00 85.50 500 PHE A O 1
ATOM 4076 N N . TRP A 1 501 ? 11.385 -26.429 -14.038 1.00 88.38 501 TRP A N 1
ATOM 4077 C CA . TRP A 1 501 ? 11.587 -27.870 -13.939 1.00 88.38 501 TRP A CA 1
ATOM 4078 C C . TRP A 1 501 ? 11.348 -28.373 -12.509 1.00 88.38 501 TRP A C 1
ATOM 4080 O O . TRP A 1 501 ? 10.583 -29.308 -12.288 1.00 88.38 501 TRP A O 1
ATOM 4090 N N . ARG A 1 502 ? 11.940 -27.703 -11.510 1.00 86.06 502 ARG A N 1
ATOM 4091 C CA . ARG A 1 502 ? 11.791 -28.067 -10.092 1.00 86.06 502 ARG A CA 1
ATOM 4092 C C . ARG A 1 502 ? 10.385 -27.822 -9.544 1.00 86.06 502 ARG A C 1
ATOM 4094 O O . ARG A 1 502 ? 9.947 -28.567 -8.675 1.00 86.06 502 ARG A O 1
ATOM 4101 N N . LEU A 1 503 ? 9.656 -26.828 -10.053 1.00 83.12 503 LEU A N 1
ATOM 4102 C CA . LEU A 1 503 ? 8.252 -26.596 -9.699 1.00 83.12 503 LEU A CA 1
ATOM 4103 C C . LEU A 1 503 ? 7.342 -27.752 -10.148 1.00 83.12 503 LEU A C 1
ATOM 4105 O O . LEU A 1 503 ? 6.295 -27.951 -9.536 1.00 83.12 503 LEU A O 1
ATOM 4109 N N . GLY A 1 504 ? 7.738 -28.515 -11.172 1.00 83.00 504 GLY A N 1
ATOM 4110 C CA . GLY A 1 504 ? 7.041 -29.731 -11.601 1.00 83.00 504 GLY A CA 1
ATOM 4111 C C . GLY A 1 504 ? 7.316 -30.965 -10.731 1.00 83.00 504 GLY A C 1
ATOM 4112 O O . GLY A 1 504 ? 6.607 -31.961 -10.849 1.00 83.00 504 GLY A O 1
ATOM 4113 N N . ILE A 1 505 ? 8.319 -30.921 -9.846 1.00 85.50 505 ILE A N 1
ATOM 4114 C CA . ILE A 1 505 ? 8.671 -32.041 -8.966 1.00 85.50 505 ILE A CA 1
ATOM 4115 C C . ILE A 1 505 ? 7.737 -32.048 -7.748 1.00 85.50 505 ILE A C 1
ATOM 4117 O O . ILE A 1 505 ? 7.633 -31.054 -7.021 1.00 85.50 505 ILE A O 1
ATOM 4121 N N . LYS A 1 506 ? 7.084 -33.191 -7.497 1.00 79.50 506 LYS A N 1
ATOM 4122 C CA . LYS A 1 506 ? 6.199 -33.389 -6.336 1.00 79.50 506 LYS A CA 1
ATOM 4123 C C . LYS A 1 506 ? 6.947 -33.167 -5.017 1.00 79.50 506 LYS A C 1
ATOM 4125 O O . LYS A 1 506 ? 8.113 -33.539 -4.894 1.00 79.50 506 LYS A O 1
ATOM 4130 N N . GLY A 1 507 ? 6.305 -32.513 -4.049 1.00 82.69 507 GLY A N 1
ATOM 4131 C CA . GLY A 1 507 ? 6.875 -32.197 -2.727 1.00 82.69 507 GLY A CA 1
ATOM 4132 C C . GLY A 1 507 ? 8.011 -31.155 -2.711 1.00 82.69 507 GLY A C 1
ATOM 4133 O O . GLY A 1 507 ? 8.247 -30.516 -1.685 1.00 82.69 507 GLY A O 1
ATOM 4134 N N . TYR A 1 508 ? 8.696 -30.892 -3.836 1.00 87.94 508 TYR A N 1
ATOM 4135 C CA . TYR A 1 508 ? 9.787 -29.905 -3.886 1.00 87.94 508 TYR A CA 1
ATOM 4136 C C . TYR A 1 508 ? 9.300 -28.499 -3.527 1.00 87.94 508 TYR A C 1
ATOM 4138 O O . TYR A 1 508 ? 9.968 -27.780 -2.786 1.00 87.94 508 TYR A O 1
ATOM 4146 N N . ARG A 1 509 ? 8.123 -28.108 -4.032 1.00 86.88 509 ARG A N 1
ATOM 4147 C CA . ARG A 1 509 ? 7.534 -26.781 -3.792 1.00 86.88 509 ARG A CA 1
ATOM 4148 C C . ARG A 1 509 ? 7.308 -26.514 -2.307 1.00 86.88 509 ARG A C 1
ATOM 4150 O O . ARG A 1 509 ? 7.634 -25.420 -1.846 1.00 86.88 509 ARG A O 1
ATOM 4157 N N . LEU A 1 510 ? 6.790 -27.500 -1.575 1.00 88.50 510 LEU A N 1
ATOM 4158 C CA . LEU A 1 510 ? 6.542 -27.372 -0.143 1.00 88.50 510 LEU A CA 1
ATOM 4159 C C . LEU A 1 510 ? 7.866 -27.281 0.622 1.00 88.50 510 LEU A C 1
ATOM 4161 O O . LEU A 1 510 ? 8.107 -26.296 1.318 1.00 88.50 510 LEU A O 1
ATOM 4165 N N . LYS A 1 511 ? 8.789 -28.222 0.381 1.00 90.88 511 LYS A N 1
ATOM 4166 C CA . LYS A 1 511 ? 10.117 -28.230 1.017 1.00 90.88 511 LYS A CA 1
ATOM 4167 C C . LYS A 1 511 ? 10.899 -26.939 0.763 1.00 90.88 511 LYS A C 1
ATOM 4169 O O . LYS A 1 511 ? 11.542 -26.408 1.666 1.00 90.88 511 LYS A O 1
ATOM 4174 N N . ARG A 1 512 ? 10.838 -26.416 -0.464 1.00 89.12 512 ARG A N 1
ATOM 4175 C CA . ARG A 1 512 ? 11.470 -25.144 -0.818 1.00 89.12 512 ARG A CA 1
ATOM 4176 C C . ARG A 1 512 ? 10.816 -23.971 -0.095 1.00 89.12 512 ARG A C 1
ATOM 4178 O O . ARG A 1 512 ? 11.529 -23.099 0.387 1.00 89.12 512 ARG A O 1
ATOM 4185 N N . THR A 1 513 ? 9.489 -23.964 -0.001 1.00 87.75 513 THR A N 1
ATOM 4186 C CA . THR A 1 513 ? 8.757 -22.910 0.709 1.00 87.75 513 THR A CA 1
ATOM 4187 C C . THR A 1 513 ? 9.096 -22.910 2.197 1.00 87.75 513 THR A C 1
ATOM 4189 O O . THR A 1 513 ? 9.338 -21.836 2.731 1.00 87.75 513 THR A O 1
ATOM 4192 N N . TYR A 1 514 ? 9.232 -24.072 2.846 1.00 91.56 514 TYR A N 1
ATOM 4193 C CA . TYR A 1 514 ? 9.708 -24.144 4.233 1.00 91.56 514 TYR A CA 1
ATOM 4194 C C . TYR A 1 514 ? 11.125 -23.604 4.413 1.00 91.56 514 TYR A C 1
ATOM 4196 O O . TYR A 1 514 ? 11.370 -22.840 5.341 1.00 91.56 514 TYR A O 1
ATOM 4204 N N . PHE A 1 515 ? 12.045 -23.940 3.505 1.00 91.38 515 PHE A N 1
ATOM 4205 C CA . PHE A 1 515 ? 13.391 -23.366 3.529 1.00 91.38 515 PHE A CA 1
ATOM 4206 C C . PHE A 1 515 ? 13.365 -21.836 3.378 1.00 91.38 515 PHE A C 1
ATOM 4208 O O . PHE A 1 515 ? 14.066 -21.121 4.088 1.00 91.38 515 PHE A O 1
ATOM 4215 N N . ASP A 1 516 ? 12.536 -21.318 2.468 1.00 88.12 516 ASP A N 1
ATOM 4216 C CA . ASP A 1 516 ? 12.400 -19.874 2.279 1.00 88.12 516 ASP A CA 1
ATOM 4217 C C . ASP A 1 516 ? 11.714 -19.196 3.487 1.00 88.12 516 ASP A C 1
ATOM 4219 O O . ASP A 1 516 ? 12.043 -18.051 3.790 1.00 88.12 516 ASP A O 1
ATOM 4223 N N . ILE A 1 517 ? 10.796 -19.879 4.188 1.00 90.69 517 ILE A N 1
ATOM 4224 C CA . ILE A 1 517 ? 10.181 -19.400 5.441 1.00 90.69 517 ILE A CA 1
ATOM 4225 C C . ILE A 1 517 ? 11.232 -19.281 6.539 1.00 90.69 517 ILE A C 1
ATOM 4227 O O . ILE A 1 517 ? 11.280 -18.247 7.198 1.00 90.69 517 ILE A O 1
ATOM 4231 N N . ASP A 1 518 ? 12.084 -20.290 6.714 1.00 91.06 518 ASP A N 1
ATOM 4232 C CA . ASP A 1 518 ? 13.164 -20.256 7.705 1.00 91.06 518 ASP A CA 1
ATOM 4233 C C . ASP A 1 518 ? 14.111 -19.073 7.451 1.00 91.06 518 ASP A C 1
ATOM 4235 O O . ASP A 1 518 ? 14.328 -18.234 8.327 1.00 91.06 518 ASP A O 1
ATOM 4239 N N . LYS A 1 519 ? 14.552 -18.905 6.196 1.00 88.56 519 LYS A N 1
ATOM 4240 C CA . LYS A 1 519 ? 15.363 -17.749 5.793 1.00 88.56 519 LYS A CA 1
ATOM 4241 C C . LYS A 1 519 ? 14.651 -16.415 6.062 1.00 88.56 519 LYS A C 1
ATOM 4243 O O . LYS A 1 519 ? 15.243 -15.502 6.634 1.00 88.56 519 LYS A O 1
ATOM 4248 N N . MET A 1 520 ? 13.384 -16.297 5.661 1.00 90.62 520 MET A N 1
ATOM 4249 C CA . MET A 1 520 ? 12.596 -15.074 5.856 1.00 90.62 520 MET A CA 1
ATOM 4250 C C . MET A 1 520 ? 12.313 -14.794 7.337 1.00 90.62 520 MET A C 1
ATOM 4252 O O . MET A 1 520 ? 12.159 -13.636 7.712 1.00 90.62 520 MET A O 1
ATOM 4256 N N . SER A 1 521 ? 12.266 -15.820 8.191 1.00 90.94 521 SER A N 1
ATOM 4257 C CA . SER A 1 521 ? 12.085 -15.672 9.640 1.00 90.94 521 SER A CA 1
ATOM 4258 C C . SER A 1 521 ? 13.213 -14.844 10.256 1.00 90.94 521 SER A C 1
ATOM 4260 O O . SER A 1 521 ? 12.947 -13.917 11.021 1.00 90.94 521 SER A O 1
ATOM 4262 N N . SER A 1 522 ? 14.463 -15.108 9.855 1.00 90.50 522 SER A N 1
ATOM 4263 C CA . SER A 1 522 ? 15.629 -14.339 10.309 1.00 90.50 522 SER A CA 1
ATOM 4264 C C . SER A 1 522 ? 15.549 -12.870 9.881 1.00 90.50 522 SER A C 1
ATOM 4266 O O . SER A 1 522 ? 15.685 -11.980 10.719 1.00 90.50 522 SER A O 1
ATOM 4268 N N . GLU A 1 523 ? 15.278 -12.605 8.597 1.00 89.00 523 GLU A N 1
ATOM 4269 C CA . GLU A 1 523 ? 15.163 -11.237 8.054 1.00 89.00 523 GLU A CA 1
ATOM 4270 C C . GLU A 1 523 ? 13.988 -10.471 8.684 1.00 89.00 523 GLU A C 1
ATOM 4272 O O . GLU A 1 523 ? 14.077 -9.274 8.975 1.00 89.00 523 GLU A O 1
ATOM 4277 N N . LYS A 1 524 ? 12.872 -11.166 8.932 1.00 90.88 524 LYS A N 1
ATOM 4278 C CA . LYS A 1 524 ? 11.728 -10.609 9.649 1.00 90.88 524 LYS A CA 1
ATOM 4279 C C . LYS A 1 524 ? 12.128 -10.225 11.065 1.00 90.88 524 LYS A C 1
ATOM 4281 O O . LYS A 1 524 ? 11.875 -9.082 11.431 1.00 90.88 524 LYS A O 1
ATOM 4286 N N . ASN A 1 525 ? 12.753 -11.127 11.822 1.00 90.38 525 ASN A N 1
ATOM 4287 C CA . ASN A 1 525 ? 13.143 -10.878 13.208 1.00 90.38 525 ASN A CA 1
ATOM 4288 C C . ASN A 1 525 ? 14.103 -9.682 13.330 1.00 90.38 525 ASN A C 1
ATOM 4290 O O . ASN A 1 525 ? 13.881 -8.809 14.164 1.00 90.38 525 ASN A O 1
ATOM 4294 N N . GLU A 1 526 ? 15.090 -9.578 12.436 1.00 91.06 526 GLU A N 1
ATOM 4295 C CA . GLU A 1 526 ? 15.999 -8.425 12.362 1.00 91.06 526 GLU A CA 1
ATOM 4296 C C . GLU A 1 526 ? 15.244 -7.115 12.071 1.00 91.06 526 GLU A C 1
ATOM 4298 O O . GLU A 1 526 ? 15.469 -6.091 12.720 1.00 91.06 526 GLU A O 1
ATOM 4303 N N . SER A 1 527 ? 14.289 -7.132 11.131 1.00 91.19 527 SER A N 1
ATOM 4304 C CA . SER A 1 527 ? 13.471 -5.947 10.830 1.00 91.19 527 SER A CA 1
ATOM 4305 C C . SER A 1 527 ? 12.573 -5.534 12.004 1.00 91.19 527 SER A C 1
ATOM 4307 O O . SER A 1 527 ? 12.364 -4.341 12.242 1.00 91.19 527 SER A O 1
ATOM 4309 N N . ASP A 1 528 ? 12.080 -6.524 12.746 1.00 89.25 528 ASP A N 1
ATOM 4310 C CA . ASP A 1 528 ? 11.245 -6.406 13.936 1.00 89.25 528 ASP A CA 1
ATOM 4311 C C . ASP A 1 528 ? 12.028 -5.796 15.111 1.00 89.25 528 ASP A C 1
ATOM 4313 O O . ASP A 1 528 ? 11.495 -4.980 15.865 1.00 89.25 528 ASP A O 1
ATOM 4317 N N . GLU A 1 529 ? 13.290 -6.179 15.282 1.00 90.44 529 GLU A N 1
ATOM 4318 C CA . GLU A 1 529 ? 14.201 -5.605 16.273 1.00 90.44 529 GLU A CA 1
ATOM 4319 C C . GLU A 1 529 ? 14.590 -4.173 15.892 1.00 90.44 529 GLU A C 1
ATOM 4321 O O . GLU A 1 529 ? 14.384 -3.245 16.677 1.00 90.44 529 GLU A O 1
ATOM 4326 N N . SER A 1 530 ? 15.007 -3.954 14.642 1.00 91.81 530 SER A N 1
ATOM 4327 C CA . SER A 1 530 ? 15.409 -2.635 14.143 1.00 91.81 530 SER A CA 1
ATOM 4328 C C . SER A 1 530 ? 14.305 -1.579 14.291 1.00 91.81 530 SER A C 1
ATOM 4330 O O . SER A 1 530 ? 14.558 -0.451 14.726 1.00 91.81 530 SER A O 1
ATOM 4332 N N . ILE A 1 531 ? 13.045 -1.920 13.984 1.00 91.81 531 ILE A N 1
ATOM 4333 C CA . ILE A 1 531 ? 11.932 -0.979 14.171 1.00 91.81 531 ILE A CA 1
ATOM 4334 C C . ILE A 1 531 ? 11.620 -0.731 15.657 1.00 91.81 531 ILE A C 1
ATOM 4336 O O . ILE A 1 531 ? 11.240 0.389 16.007 1.00 91.81 531 ILE A O 1
ATOM 4340 N N . ARG A 1 532 ? 11.818 -1.723 16.543 1.00 91.25 532 ARG A N 1
ATOM 4341 C CA . ARG A 1 532 ? 11.672 -1.560 18.003 1.00 91.25 532 ARG A CA 1
ATOM 4342 C C . ARG A 1 532 ? 12.737 -0.628 18.569 1.00 91.25 532 ARG A C 1
ATOM 4344 O O . ARG A 1 532 ? 12.381 0.278 19.320 1.00 91.25 532 ARG A O 1
ATOM 4351 N N . GLU A 1 533 ? 13.999 -0.786 18.182 1.00 91.25 533 GLU A N 1
ATOM 4352 C CA . GLU A 1 533 ? 15.092 0.109 18.588 1.00 91.25 533 GLU A CA 1
ATOM 4353 C C . GLU A 1 533 ? 14.817 1.562 18.189 1.00 91.25 533 GLU A C 1
ATOM 4355 O O . GLU A 1 533 ? 14.908 2.492 18.990 1.00 91.25 533 GLU A O 1
ATOM 4360 N N . VAL A 1 534 ? 14.403 1.777 16.942 1.00 92.50 534 VAL A N 1
ATOM 4361 C CA . VAL A 1 534 ? 14.124 3.124 16.440 1.00 92.50 534 VAL A CA 1
ATOM 4362 C C . VAL A 1 534 ? 12.848 3.709 17.076 1.00 92.50 534 VAL A C 1
ATOM 4364 O O . VAL A 1 534 ? 12.749 4.924 17.296 1.00 92.50 534 VAL A O 1
ATOM 4367 N N . TYR A 1 535 ? 11.872 2.865 17.425 1.00 91.38 535 TYR A N 1
ATOM 4368 C CA . TYR A 1 535 ? 10.683 3.268 18.178 1.00 91.38 535 TYR A CA 1
ATOM 4369 C C . TYR A 1 535 ? 11.025 3.708 19.606 1.00 91.38 535 TYR A C 1
ATOM 4371 O O . TYR A 1 535 ? 10.521 4.740 20.055 1.00 91.38 535 TYR A O 1
ATOM 4379 N N . THR A 1 536 ? 11.903 2.988 20.314 1.00 88.50 536 THR A N 1
ATOM 4380 C CA . THR A 1 536 ? 12.346 3.391 21.658 1.00 88.50 536 THR A CA 1
ATOM 4381 C C . THR A 1 536 ? 13.160 4.686 21.614 1.00 88.50 536 THR A C 1
ATOM 4383 O O . THR A 1 536 ? 12.881 5.584 22.409 1.00 88.50 536 THR A O 1
ATOM 4386 N N . GLU A 1 537 ? 14.061 4.856 20.635 1.00 88.62 537 GLU A N 1
ATOM 4387 C CA . GLU A 1 537 ? 14.792 6.115 20.382 1.00 88.62 537 GLU A CA 1
ATOM 4388 C C . GLU A 1 537 ? 13.810 7.289 20.176 1.00 88.62 537 GLU A C 1
ATOM 4390 O O . GLU A 1 537 ? 13.945 8.349 20.796 1.00 88.62 537 GLU A O 1
ATOM 4395 N N . THR A 1 538 ? 12.749 7.078 19.388 1.00 89.56 538 THR A N 1
ATOM 4396 C CA . THR A 1 538 ? 11.712 8.094 19.131 1.00 89.56 538 THR A CA 1
ATOM 4397 C C . THR A 1 538 ? 10.863 8.394 20.371 1.00 89.56 538 THR A C 1
ATOM 4399 O O . THR A 1 538 ? 10.587 9.558 20.670 1.00 89.56 538 THR A O 1
ATOM 4402 N N . LYS A 1 539 ? 10.462 7.369 21.131 1.00 88.06 539 LYS A N 1
ATOM 4403 C CA . LYS A 1 539 ? 9.677 7.525 22.366 1.00 88.06 539 LYS A CA 1
ATOM 4404 C C . LYS A 1 539 ? 10.476 8.253 23.447 1.00 88.06 539 LYS A C 1
ATOM 4406 O O . LYS A 1 539 ? 9.921 9.104 24.140 1.00 88.06 539 LYS A O 1
ATOM 4411 N N . ASN A 1 540 ? 11.775 7.976 23.554 1.00 86.38 540 ASN A N 1
ATOM 4412 C CA . ASN A 1 540 ? 12.684 8.686 24.452 1.00 86.38 540 ASN A CA 1
ATOM 4413 C C . ASN A 1 540 ? 12.801 10.165 24.061 1.00 86.38 540 ASN A C 1
ATOM 4415 O O . ASN A 1 540 ? 12.619 11.029 24.917 1.00 86.38 540 ASN A O 1
ATOM 4419 N N . ALA A 1 541 ? 12.983 10.470 22.771 1.00 86.00 541 ALA A N 1
ATOM 4420 C CA . ALA A 1 541 ? 12.985 11.848 22.276 1.00 86.00 541 ALA A CA 1
ATOM 4421 C C . ALA A 1 541 ? 11.658 12.581 22.567 1.00 86.00 541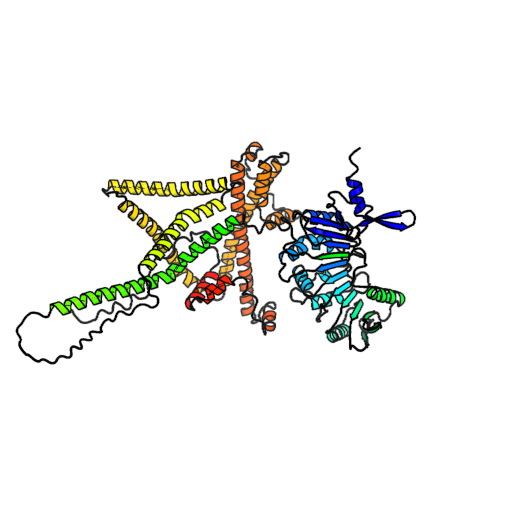 ALA A C 1
ATOM 4423 O O . ALA A 1 541 ? 11.663 13.732 23.003 1.00 86.00 541 ALA A O 1
ATOM 4424 N N . LEU A 1 542 ? 10.516 11.907 22.394 1.00 85.81 542 LEU A N 1
ATOM 4425 C CA . LEU A 1 542 ? 9.199 12.470 22.704 1.00 85.81 542 LEU A CA 1
ATOM 4426 C C . LEU A 1 542 ? 9.011 12.718 24.210 1.00 85.81 542 LEU A C 1
ATOM 4428 O O . LEU A 1 542 ? 8.430 13.732 24.598 1.00 85.81 542 LEU A O 1
ATOM 4432 N N . ASN A 1 543 ? 9.514 11.814 25.058 1.00 84.94 543 ASN A N 1
ATOM 4433 C CA . ASN A 1 543 ? 9.471 11.947 26.513 1.00 84.94 543 ASN A CA 1
ATOM 4434 C C . ASN A 1 543 ? 10.309 13.132 27.012 1.00 84.94 543 ASN A C 1
ATOM 4436 O O . ASN A 1 543 ? 9.835 13.877 27.868 1.00 84.94 543 ASN A O 1
ATOM 4440 N N . LEU A 1 544 ? 11.511 13.329 26.463 1.00 82.12 544 LEU A N 1
ATOM 4441 C CA . LEU A 1 544 ? 12.388 14.456 26.807 1.00 82.12 544 LEU A CA 1
ATOM 4442 C C . LEU A 1 544 ? 11.771 15.812 26.430 1.00 82.12 544 LEU A C 1
ATOM 4444 O O . LEU A 1 544 ? 11.982 16.803 27.120 1.00 82.12 544 LEU A O 1
ATOM 4448 N N . LEU A 1 545 ? 10.951 15.851 25.377 1.00 79.81 545 LEU A N 1
ATOM 4449 C CA . LEU A 1 545 ? 10.255 17.057 24.918 1.00 79.81 545 LEU A CA 1
ATOM 4450 C C . LEU A 1 545 ? 8.855 17.246 25.535 1.00 79.81 545 LEU A C 1
ATOM 4452 O O . LEU A 1 545 ? 8.104 18.107 25.074 1.00 79.81 545 LEU A O 1
ATOM 4456 N N . LYS A 1 546 ? 8.472 16.482 26.573 1.00 73.88 546 LYS A N 1
ATOM 4457 C CA . LYS A 1 546 ? 7.138 16.578 27.209 1.00 73.88 546 LYS A CA 1
ATOM 4458 C C . LYS A 1 546 ? 6.785 17.992 27.679 1.00 73.88 546 LYS A C 1
ATOM 4460 O O . LYS A 1 546 ? 5.640 18.408 27.510 1.00 73.88 546 LYS A O 1
ATOM 4465 N N . SER A 1 547 ? 7.753 18.716 28.238 1.00 63.44 547 SER A N 1
ATOM 4466 C CA . SER A 1 547 ? 7.591 20.074 28.779 1.00 63.44 547 SER A CA 1
ATOM 4467 C C . SER A 1 547 ? 7.841 21.189 27.756 1.00 63.44 547 SER A C 1
ATOM 4469 O O . SER A 1 547 ? 7.521 22.342 28.028 1.00 63.44 547 SER A O 1
ATOM 4471 N N . ALA A 1 548 ? 8.377 20.871 26.573 1.00 61.19 548 ALA A N 1
ATOM 4472 C CA . ALA A 1 548 ? 8.716 21.855 25.551 1.00 61.19 548 ALA A CA 1
ATOM 4473 C C . ALA A 1 548 ? 7.585 21.994 24.514 1.00 61.19 548 ALA A C 1
ATOM 4475 O O . ALA A 1 548 ? 7.260 21.057 23.781 1.00 61.19 548 ALA A O 1
ATOM 4476 N N . SER A 1 549 ? 6.981 23.178 24.407 1.00 56.72 549 SER A N 1
ATOM 4477 C CA . SER A 1 549 ? 6.134 23.561 23.270 1.00 56.72 549 SER A CA 1
ATOM 4478 C C . SER A 1 549 ? 7.002 24.245 22.211 1.00 56.72 549 SER A C 1
ATOM 4480 O O . SER A 1 549 ? 7.203 25.455 22.258 1.00 56.72 549 SER A O 1
ATOM 4482 N N . GLY A 1 550 ? 7.566 23.473 21.278 1.00 74.00 550 GLY A N 1
ATOM 4483 C CA . GLY A 1 550 ? 8.432 24.019 20.229 1.00 74.00 550 GLY A CA 1
ATOM 4484 C C . GLY A 1 550 ? 8.408 23.225 18.916 1.00 74.00 550 GLY A C 1
ATOM 4485 O O . GLY A 1 550 ? 7.900 22.098 18.892 1.00 74.00 550 GLY A O 1
ATOM 4486 N N . PRO A 1 551 ? 8.988 23.777 17.829 1.00 79.75 551 PRO A N 1
ATOM 4487 C CA . PRO A 1 551 ? 9.012 23.161 16.495 1.00 79.75 551 PRO A CA 1
ATOM 4488 C C . PRO A 1 551 ? 9.592 21.738 16.476 1.00 79.75 551 PRO A C 1
ATOM 4490 O O . PRO A 1 551 ? 9.123 20.882 15.728 1.00 79.75 551 PRO A O 1
ATOM 4493 N N . SER A 1 552 ? 10.577 21.459 17.335 1.00 81.38 552 SER A N 1
ATOM 4494 C CA . SER A 1 552 ? 11.222 20.146 17.473 1.00 81.38 552 SER A CA 1
ATOM 4495 C C . SER A 1 552 ? 10.259 19.062 17.957 1.00 81.38 552 SER A C 1
ATOM 4497 O O . SER A 1 552 ? 10.300 17.938 17.463 1.00 81.38 552 SER A O 1
ATOM 4499 N N . ARG A 1 553 ? 9.328 19.393 18.863 1.00 82.88 553 ARG A N 1
ATOM 4500 C CA . ARG A 1 553 ? 8.311 18.441 19.336 1.00 82.88 553 ARG A CA 1
ATOM 4501 C C . ARG A 1 553 ? 7.356 18.059 18.215 1.00 82.88 553 ARG A C 1
ATOM 4503 O O . ARG A 1 553 ? 7.004 16.890 18.097 1.00 82.88 553 ARG A O 1
ATOM 4510 N N . GLU A 1 554 ? 6.971 19.020 17.383 1.00 84.75 554 GLU A N 1
ATOM 4511 C CA . GLU A 1 554 ? 6.088 18.755 16.249 1.00 84.75 554 GLU A CA 1
ATOM 4512 C C . GLU A 1 554 ? 6.781 17.884 15.195 1.00 84.75 554 GLU A C 1
ATOM 4514 O O . GLU A 1 554 ? 6.202 16.909 14.722 1.00 84.75 554 GLU A O 1
ATOM 4519 N N . LYS A 1 555 ? 8.069 18.134 14.928 1.00 85.81 555 LYS A N 1
ATOM 4520 C CA . LYS A 1 555 ? 8.899 17.244 14.103 1.00 85.81 555 LYS A CA 1
ATOM 4521 C C . LYS A 1 555 ? 8.959 15.825 14.678 1.00 85.81 555 LYS A C 1
ATOM 4523 O O . LYS A 1 555 ? 8.765 14.871 13.935 1.00 85.81 555 LYS A O 1
ATOM 4528 N N . VAL A 1 556 ? 9.158 15.654 15.989 1.00 87.06 556 VAL A N 1
ATOM 4529 C CA . VAL A 1 556 ? 9.173 14.320 16.627 1.00 87.06 556 VAL A CA 1
ATOM 4530 C C . VAL A 1 556 ? 7.804 13.634 16.571 1.00 87.06 556 VAL A C 1
ATOM 4532 O O . VAL A 1 556 ? 7.749 12.430 16.335 1.00 87.06 556 VAL A O 1
ATOM 4535 N N . LYS A 1 557 ? 6.691 14.365 16.710 1.00 86.88 557 LYS A N 1
ATOM 4536 C CA . LYS A 1 557 ? 5.351 13.793 16.486 1.00 86.88 557 LYS A CA 1
ATOM 4537 C C . LYS A 1 557 ? 5.165 13.329 15.042 1.00 86.88 557 LYS A C 1
ATOM 4539 O O . LYS A 1 557 ? 4.668 12.229 14.827 1.00 86.88 557 LYS A O 1
ATOM 4544 N N . GLN A 1 558 ? 5.612 14.121 14.064 1.00 86.50 558 GLN A N 1
ATOM 4545 C CA . GLN A 1 558 ? 5.588 13.722 12.652 1.00 86.50 558 GLN A CA 1
ATOM 4546 C C . GLN A 1 558 ? 6.421 12.460 12.402 1.00 86.50 558 GLN A C 1
ATOM 4548 O O . GLN A 1 558 ? 6.009 11.604 11.622 1.00 86.50 558 GLN A O 1
ATOM 4553 N N . ILE A 1 559 ? 7.566 12.317 13.081 1.00 89.38 559 ILE A N 1
ATOM 4554 C CA . ILE A 1 559 ? 8.363 11.085 13.058 1.00 89.38 559 ILE A CA 1
ATOM 4555 C C . ILE A 1 559 ? 7.565 9.920 13.665 1.00 89.38 559 ILE A C 1
ATOM 4557 O O . ILE A 1 559 ? 7.466 8.861 13.050 1.00 89.38 559 ILE A O 1
ATOM 4561 N N . ALA A 1 560 ? 6.971 10.107 14.847 1.00 88.75 560 ALA A N 1
ATOM 4562 C CA . ALA A 1 560 ? 6.201 9.074 15.541 1.00 88.75 560 ALA A CA 1
ATOM 4563 C C . ALA A 1 560 ? 4.974 8.600 14.736 1.00 88.75 560 ALA A C 1
ATOM 4565 O O . ALA A 1 560 ? 4.606 7.430 14.800 1.00 88.75 560 ALA A O 1
ATOM 4566 N N . ALA A 1 561 ? 4.386 9.472 13.918 1.00 87.94 561 ALA A N 1
ATOM 4567 C CA . ALA A 1 561 ? 3.290 9.120 13.019 1.00 87.94 561 ALA A CA 1
ATOM 4568 C C . ALA A 1 561 ? 3.709 8.193 11.856 1.00 87.94 561 ALA A C 1
ATOM 4570 O O . ALA A 1 561 ? 2.853 7.642 11.173 1.00 87.94 561 ALA A O 1
ATOM 4571 N N . LYS A 1 562 ? 5.013 7.998 11.591 1.00 88.31 562 LYS A N 1
ATOM 4572 C CA . LYS A 1 562 ? 5.492 7.112 10.510 1.00 88.31 562 LYS A CA 1
ATOM 4573 C C . LYS A 1 562 ? 5.538 5.633 10.885 1.00 88.31 562 LYS A C 1
ATOM 4575 O O . LYS A 1 562 ? 5.698 4.797 9.990 1.00 88.31 562 LYS A O 1
ATOM 4580 N N . PHE A 1 563 ? 5.392 5.295 12.164 1.00 89.12 563 PHE A N 1
ATOM 4581 C CA . PHE A 1 563 ? 5.365 3.901 12.591 1.00 89.12 563 PHE A CA 1
ATOM 4582 C C . PHE A 1 563 ? 4.059 3.214 12.152 1.00 89.12 563 PHE A C 1
ATOM 4584 O O . PHE A 1 563 ? 2.998 3.833 12.196 1.00 89.12 563 PHE A O 1
ATOM 4591 N N . PRO A 1 564 ? 4.100 1.942 11.714 1.00 85.31 564 PRO A N 1
ATOM 4592 C CA . PRO A 1 564 ? 2.894 1.193 11.362 1.00 85.31 564 PRO A CA 1
ATOM 4593 C C . PRO A 1 564 ? 1.932 1.060 12.553 1.00 85.31 564 PRO A C 1
ATOM 4595 O O . PRO A 1 564 ? 2.362 0.703 13.650 1.00 85.31 564 PRO A O 1
ATOM 4598 N N . TYR A 1 565 ? 0.633 1.281 12.326 1.00 79.50 565 TYR A N 1
ATOM 4599 C CA . TYR A 1 565 ? -0.393 1.184 13.373 1.00 79.50 565 TYR A CA 1
ATOM 4600 C C . TYR A 1 565 ? -0.412 -0.192 14.049 1.00 79.50 565 TYR A C 1
ATOM 4602 O O . TYR A 1 565 ? -0.360 -0.264 15.274 1.00 79.50 565 TYR A O 1
ATOM 4610 N N . GLU A 1 566 ? -0.401 -1.277 13.264 1.00 76.88 566 GLU A N 1
ATOM 4611 C CA . GLU A 1 566 ? -0.395 -2.648 13.797 1.00 76.88 566 GLU A CA 1
ATOM 4612 C C . GLU A 1 566 ? 0.788 -2.883 14.742 1.00 76.88 566 GLU A C 1
ATOM 4614 O O . GLU A 1 566 ? 0.622 -3.424 15.831 1.00 76.88 566 GLU A O 1
ATOM 4619 N N . PHE A 1 567 ? 1.975 -2.387 14.384 1.00 85.31 567 PHE A N 1
ATOM 4620 C CA . PHE A 1 567 ? 3.166 -2.497 15.223 1.00 85.31 567 PHE A CA 1
ATOM 4621 C C . PHE A 1 567 ? 2.998 -1.763 16.565 1.00 85.31 567 PHE A C 1
ATOM 4623 O O . PHE A 1 567 ? 3.252 -2.333 17.627 1.00 85.31 567 PHE A O 1
ATOM 4630 N N . VAL A 1 568 ? 2.512 -0.516 16.538 1.00 85.19 568 VAL A N 1
ATOM 4631 C CA . VAL A 1 568 ? 2.274 0.277 17.758 1.00 85.19 568 VAL A CA 1
ATOM 4632 C C . VAL A 1 568 ? 1.170 -0.347 18.619 1.00 85.19 568 VAL A C 1
ATOM 4634 O O . VAL A 1 568 ? 1.285 -0.383 19.845 1.00 85.19 568 VAL A O 1
ATOM 4637 N N . LYS A 1 569 ? 0.120 -0.885 17.993 1.00 81.44 569 LYS A N 1
ATOM 4638 C CA . LYS A 1 569 ? -0.962 -1.606 18.666 1.00 81.44 569 LYS A CA 1
ATOM 4639 C C . LYS A 1 569 ? -0.456 -2.877 19.342 1.00 81.44 569 LYS A C 1
ATOM 4641 O O . LYS A 1 569 ? -0.814 -3.099 20.491 1.00 81.44 569 LYS A O 1
ATOM 4646 N N . HIS A 1 570 ? 0.391 -3.674 18.689 1.00 77.69 570 HIS A N 1
ATOM 4647 C CA . HIS A 1 570 ? 0.992 -4.863 19.301 1.00 77.69 570 HIS A CA 1
ATOM 4648 C C . HIS A 1 570 ? 1.849 -4.505 20.520 1.00 77.69 570 HIS A C 1
ATOM 4650 O O . HIS A 1 570 ? 1.725 -5.150 21.556 1.00 77.69 570 HIS A O 1
ATOM 4656 N N . LEU A 1 571 ? 2.650 -3.439 20.446 1.00 78.75 571 LEU A N 1
ATOM 4657 C CA . LEU A 1 571 ? 3.447 -2.980 21.589 1.00 78.75 571 LEU A CA 1
ATOM 4658 C C . LEU A 1 571 ? 2.589 -2.484 22.762 1.00 78.75 571 LEU A C 1
ATOM 4660 O O . LEU A 1 571 ? 2.921 -2.747 23.914 1.00 78.75 571 LEU A O 1
ATOM 4664 N N . ASN A 1 572 ? 1.492 -1.776 22.481 1.00 74.81 572 ASN A N 1
ATOM 4665 C CA . ASN A 1 572 ? 0.604 -1.246 23.519 1.00 74.81 572 ASN A CA 1
ATOM 4666 C C . ASN A 1 572 ? -0.371 -2.305 24.068 1.00 74.81 572 ASN A C 1
ATOM 4668 O O . ASN A 1 572 ? -0.729 -2.253 25.239 1.00 74.81 572 ASN A O 1
ATOM 4672 N N . GLY A 1 573 ? -0.797 -3.259 23.236 1.00 56.44 573 GLY A N 1
ATOM 4673 C CA . GLY A 1 573 ? -1.719 -4.342 23.586 1.00 56.44 573 GLY A CA 1
ATOM 4674 C C . GLY A 1 573 ? -1.050 -5.514 24.305 1.00 56.44 573 GLY A C 1
ATOM 4675 O O . GLY A 1 573 ? -1.710 -6.199 25.075 1.00 56.44 573 GLY A O 1
ATOM 4676 N N . SER A 1 574 ? 0.262 -5.703 24.131 1.00 50.28 574 SER A N 1
ATOM 4677 C CA . SER A 1 574 ? 1.042 -6.702 24.878 1.00 50.28 574 SER A CA 1
ATOM 4678 C C . SER A 1 574 ? 1.342 -6.277 26.328 1.00 50.28 574 SER A C 1
ATOM 4680 O O . SER A 1 574 ? 1.989 -7.012 27.069 1.00 50.28 574 SER A O 1
ATOM 4682 N N . GLY A 1 575 ? 0.870 -5.100 26.752 1.00 45.09 575 GLY A N 1
ATOM 4683 C CA . GLY A 1 575 ? 0.973 -4.595 28.119 1.00 45.09 575 GLY A CA 1
ATOM 4684 C C . GLY A 1 575 ? -0.211 -4.987 29.006 1.00 45.09 575 GLY A C 1
ATOM 4685 O O . GLY A 1 575 ? -0.818 -4.095 29.586 1.00 45.09 575 GLY A O 1
ATOM 4686 N N . ALA A 1 576 ? -0.572 -6.275 29.091 1.00 37.16 576 ALA A N 1
ATOM 4687 C CA . ALA A 1 576 ? -1.558 -6.768 30.068 1.00 37.16 576 ALA A CA 1
ATOM 4688 C C . ALA A 1 576 ? -1.546 -8.298 30.313 1.00 37.16 576 ALA A C 1
ATOM 4690 O O . ALA A 1 576 ? -2.574 -8.830 30.716 1.00 37.16 576 ALA A O 1
ATOM 4691 N N . ASP A 1 577 ? -0.424 -9.010 30.130 1.00 31.91 577 ASP A N 1
ATOM 4692 C CA . ASP A 1 577 ? -0.297 -10.406 30.595 1.00 31.91 577 ASP A CA 1
ATOM 4693 C C . ASP A 1 577 ? 0.958 -10.586 31.480 1.00 31.91 577 ASP A C 1
ATOM 4695 O O . ASP A 1 577 ? 2.081 -10.505 30.980 1.00 31.91 577 ASP A O 1
ATOM 4699 N N . PRO A 1 578 ? 0.823 -10.818 32.806 1.00 37.06 578 PRO A N 1
ATOM 4700 C CA . PRO A 1 578 ? 1.953 -10.851 33.748 1.00 37.06 578 PRO A CA 1
ATOM 4701 C C . PRO A 1 578 ? 2.875 -12.083 33.678 1.00 37.06 578 PRO A C 1
ATOM 4703 O O . PRO A 1 578 ? 3.585 -12.338 34.650 1.00 37.06 578 PRO A O 1
ATOM 4706 N N . LYS A 1 579 ? 2.844 -12.901 32.616 1.00 36.03 579 LYS A N 1
ATOM 4707 C CA . LYS A 1 579 ? 3.516 -14.220 32.623 1.00 36.03 579 LYS A CA 1
ATOM 4708 C C . LYS A 1 579 ? 4.585 -14.475 31.565 1.00 36.03 579 LYS A C 1
ATOM 4710 O O . LYS A 1 579 ? 5.261 -15.489 31.674 1.00 36.03 579 LYS A O 1
ATOM 4715 N N . GLU A 1 580 ? 4.849 -13.546 30.655 1.00 32.78 580 GLU A N 1
ATOM 4716 C CA . GLU A 1 580 ? 6.028 -13.627 29.781 1.00 32.78 580 GLU A CA 1
ATOM 4717 C C . GLU A 1 580 ? 6.835 -12.333 29.850 1.00 32.78 580 GLU A C 1
ATOM 4719 O O . GLU A 1 580 ? 6.972 -11.572 28.895 1.00 32.78 580 GLU A O 1
ATOM 4724 N N . SER A 1 581 ? 7.413 -12.079 31.024 1.00 33.12 581 SER A N 1
ATOM 4725 C CA . SER A 1 581 ? 8.600 -11.238 31.105 1.00 33.12 581 SER A CA 1
ATOM 4726 C C . SER A 1 581 ? 9.773 -12.021 30.516 1.00 33.12 581 SER A C 1
ATOM 4728 O O . SER A 1 581 ? 10.554 -12.633 31.249 1.00 33.12 581 SER A O 1
ATOM 4730 N N . SER A 1 582 ? 9.917 -11.991 29.190 1.00 29.70 582 SER A N 1
ATOM 4731 C CA . SER A 1 582 ? 11.259 -12.072 28.616 1.00 29.70 582 SER A CA 1
ATOM 4732 C C . SER A 1 582 ? 12.102 -11.019 29.341 1.00 29.70 582 SER A C 1
ATOM 4734 O O . SER A 1 582 ? 11.640 -9.878 29.482 1.00 29.70 582 SER A O 1
ATOM 4736 N N . PRO A 1 583 ? 13.268 -11.391 29.897 1.00 33.81 583 PRO A N 1
ATOM 4737 C CA . PRO A 1 583 ? 14.056 -10.481 30.706 1.00 33.81 583 PRO A CA 1
ATOM 4738 C C . PRO A 1 583 ? 14.332 -9.245 29.862 1.00 33.81 583 PRO A C 1
ATOM 4740 O O . PRO A 1 583 ? 14.734 -9.364 28.704 1.00 33.81 583 PRO A O 1
ATOM 4743 N N . ALA A 1 584 ? 14.059 -8.069 30.431 1.00 35.81 584 ALA A N 1
ATOM 4744 C CA . ALA A 1 584 ? 14.495 -6.812 29.857 1.00 35.81 584 ALA A CA 1
ATOM 4745 C C . ALA A 1 584 ? 15.965 -6.986 29.468 1.00 35.81 584 ALA A C 1
ATOM 4747 O O . ALA A 1 584 ? 16.817 -7.172 30.341 1.00 35.81 584 ALA A O 1
ATOM 4748 N N . LEU A 1 585 ? 16.231 -7.019 28.159 1.00 29.80 585 LEU A N 1
ATOM 4749 C CA . LEU A 1 585 ? 17.587 -7.039 27.637 1.00 29.80 585 LEU A CA 1
ATOM 4750 C C . LEU A 1 585 ? 18.341 -5.904 28.339 1.00 29.80 585 LEU A C 1
ATOM 4752 O O . LEU A 1 585 ? 17.798 -4.794 28.445 1.00 29.80 585 LEU A O 1
ATOM 4756 N N . PRO A 1 586 ? 19.538 -6.173 28.887 1.00 33.62 586 PRO A N 1
ATOM 4757 C CA . PRO A 1 586 ? 20.310 -5.148 29.557 1.00 33.62 586 PRO A CA 1
ATOM 4758 C C . PRO A 1 586 ? 20.497 -4.011 28.561 1.00 33.62 586 PRO A C 1
ATOM 4760 O O . PRO A 1 586 ? 20.914 -4.236 27.428 1.00 33.62 586 PRO A O 1
ATOM 4763 N N . ILE A 1 587 ? 20.125 -2.804 28.987 1.00 41.84 587 ILE A N 1
ATOM 4764 C CA . ILE A 1 587 ? 20.278 -1.563 28.234 1.00 41.84 587 ILE A CA 1
ATOM 4765 C C . ILE A 1 587 ? 21.764 -1.435 27.878 1.00 41.84 587 ILE A C 1
ATOM 4767 O O . ILE A 1 587 ? 22.557 -0.913 28.662 1.00 41.84 587 ILE A O 1
ATOM 4771 N N . SER A 1 588 ? 22.170 -1.950 26.718 1.00 34.47 588 SER A N 1
ATOM 4772 C CA . SER A 1 588 ? 23.525 -1.773 26.225 1.00 34.47 588 SER A CA 1
ATOM 4773 C C . SER A 1 588 ? 23.593 -0.397 25.579 1.00 34.47 588 SER A C 1
ATOM 4775 O O . SER A 1 588 ? 23.107 -0.176 24.472 1.00 34.47 588 SER A O 1
ATOM 4777 N N . SER A 1 589 ? 24.171 0.540 26.329 1.00 38.22 589 SER A N 1
ATOM 4778 C CA . SER A 1 589 ? 24.777 1.778 25.833 1.00 38.22 589 SER A CA 1
ATOM 4779 C C . SER A 1 589 ? 23.926 2.615 24.866 1.00 38.22 589 SER A C 1
ATOM 4781 O O . SER A 1 589 ? 24.327 2.870 23.732 1.00 38.22 589 SER A O 1
ATOM 4783 N N . CYS A 1 590 ? 22.797 3.152 25.336 1.00 39.31 590 CYS A N 1
ATOM 4784 C CA . CYS A 1 590 ? 22.306 4.403 24.762 1.00 39.31 590 CYS A CA 1
ATOM 4785 C C . CYS A 1 590 ? 23.215 5.527 25.275 1.00 39.31 590 CYS A C 1
ATOM 4787 O O . CYS A 1 590 ? 23.201 5.847 26.464 1.00 39.31 590 CYS A O 1
ATOM 4789 N N . SER A 1 591 ? 24.006 6.125 24.382 1.00 45.75 591 SER A N 1
ATOM 4790 C CA . SER A 1 591 ? 24.597 7.449 24.598 1.00 45.75 591 SER A CA 1
ATOM 4791 C C . SER A 1 591 ? 23.543 8.364 25.224 1.00 45.75 591 SER A C 1
ATOM 4793 O O . SER A 1 591 ? 22.440 8.448 24.680 1.00 45.75 591 SER A O 1
ATOM 4795 N N . GLN A 1 592 ? 23.857 9.001 26.354 1.00 50.69 592 GLN A N 1
ATOM 4796 C CA . GLN A 1 592 ? 22.957 9.910 27.066 1.00 50.69 592 GLN A CA 1
ATOM 4797 C C . GLN A 1 592 ? 22.358 10.930 26.082 1.00 50.69 592 GLN A C 1
ATOM 4799 O O . GLN A 1 592 ? 23.032 11.857 25.636 1.00 50.69 592 GLN A O 1
ATOM 4804 N N . LEU A 1 593 ? 21.103 10.713 25.679 1.00 61.00 593 LEU A N 1
ATOM 4805 C CA . LEU A 1 593 ? 20.359 11.635 24.829 1.00 61.00 593 LEU A CA 1
ATOM 4806 C C . LEU A 1 593 ? 19.987 12.843 25.687 1.00 61.00 593 LEU A C 1
ATOM 4808 O O . LEU A 1 593 ? 19.067 12.772 26.496 1.00 61.00 593 LEU A O 1
ATOM 4812 N N . ASP A 1 594 ? 20.731 13.932 25.525 1.00 65.12 594 ASP A N 1
ATOM 4813 C CA . ASP A 1 594 ? 20.463 15.199 26.201 1.00 65.12 594 ASP A CA 1
ATOM 4814 C C . ASP A 1 594 ? 19.471 16.068 25.401 1.00 65.12 594 ASP A C 1
ATOM 4816 O O . ASP A 1 594 ? 19.365 15.966 24.172 1.00 65.12 594 ASP A O 1
ATOM 4820 N N . ILE A 1 595 ? 18.752 16.958 26.089 1.00 64.81 595 ILE A N 1
ATOM 4821 C CA . ILE A 1 595 ? 17.729 17.856 25.525 1.00 64.81 595 ILE A CA 1
ATOM 4822 C C . ILE A 1 595 ? 18.321 18.726 24.402 1.00 64.81 595 ILE A C 1
ATOM 4824 O O . ILE A 1 595 ? 17.665 18.961 23.383 1.00 64.81 595 ILE A O 1
ATOM 4828 N N . GLY A 1 596 ? 19.584 19.149 24.540 1.00 66.94 596 GLY A N 1
ATOM 4829 C CA . GLY A 1 596 ? 20.304 19.900 23.506 1.00 66.94 596 GLY A CA 1
ATOM 4830 C C . GLY A 1 596 ? 20.509 19.116 22.203 1.00 66.94 596 GLY A C 1
ATOM 4831 O O . GLY A 1 596 ? 20.420 19.690 21.119 1.00 66.94 596 GLY A O 1
ATOM 4832 N N . SER A 1 597 ? 20.703 17.796 22.287 1.00 72.19 597 SER A N 1
ATOM 4833 C CA . SER A 1 597 ? 20.860 16.918 21.119 1.00 72.19 597 SER A CA 1
ATOM 4834 C C . SER A 1 597 ? 19.534 16.714 20.381 1.00 72.19 597 SER A C 1
ATOM 4836 O O . SER A 1 597 ? 19.483 16.781 19.154 1.00 72.19 597 SER A O 1
ATOM 4838 N N . VAL A 1 598 ? 18.430 16.549 21.118 1.00 75.31 598 VAL A N 1
ATOM 4839 C CA . VAL A 1 598 ? 17.091 16.361 20.529 1.00 75.31 598 VAL A CA 1
ATOM 4840 C C . VAL A 1 598 ? 16.565 17.647 19.876 1.00 75.31 598 VAL A C 1
ATOM 4842 O O . VAL A 1 598 ? 15.829 17.583 18.891 1.00 75.31 598 VAL A O 1
ATOM 4845 N N . ASN A 1 599 ? 16.979 18.817 20.369 1.00 76.88 599 ASN A N 1
ATOM 4846 C CA . ASN A 1 599 ? 16.665 20.104 19.745 1.00 76.88 599 ASN A CA 1
ATOM 4847 C C . ASN A 1 599 ? 17.490 20.403 18.481 1.00 76.88 599 ASN A C 1
ATOM 4849 O O . ASN A 1 599 ? 17.193 21.377 17.791 1.00 76.88 599 ASN A O 1
ATOM 4853 N N . ASN A 1 600 ? 18.489 19.583 18.147 1.00 85.25 600 ASN A N 1
ATOM 4854 C CA . ASN A 1 600 ? 19.260 19.732 16.920 1.00 85.25 600 ASN A CA 1
ATOM 4855 C C . ASN A 1 600 ? 18.488 19.175 15.711 1.00 85.25 600 ASN A C 1
ATOM 4857 O O . ASN A 1 600 ? 18.227 17.973 15.609 1.00 85.25 600 ASN A O 1
ATOM 4861 N N . ASP A 1 601 ? 18.207 20.037 14.735 1.00 84.56 601 ASP A N 1
ATOM 4862 C CA . ASP A 1 601 ? 17.539 19.658 13.488 1.00 84.56 601 ASP A CA 1
ATOM 4863 C C . ASP A 1 601 ? 18.270 18.536 12.731 1.00 84.56 601 ASP A C 1
ATOM 4865 O O . ASP A 1 601 ? 17.619 17.663 12.156 1.00 84.56 601 ASP A O 1
ATOM 4869 N N . ALA A 1 602 ? 19.606 18.484 12.783 1.00 87.75 602 ALA A N 1
ATOM 4870 C CA . ALA A 1 602 ? 20.381 17.425 12.136 1.00 87.75 602 ALA A CA 1
ATOM 4871 C C . ALA A 1 602 ? 20.135 16.042 12.768 1.00 87.75 602 ALA A C 1
ATOM 4873 O O . ALA A 1 602 ? 20.069 15.035 12.054 1.00 87.75 602 ALA A O 1
ATOM 4874 N N . TYR A 1 603 ? 19.960 15.987 14.094 1.00 89.12 603 TYR A N 1
ATOM 4875 C CA . TYR A 1 603 ? 19.599 14.755 14.795 1.00 89.12 603 TYR A CA 1
ATOM 4876 C C . TYR A 1 603 ? 18.192 14.306 14.396 1.00 89.12 603 TYR A C 1
ATOM 4878 O O . TYR A 1 603 ? 18.009 13.152 14.009 1.00 89.12 603 TYR A O 1
ATOM 4886 N N . LEU A 1 604 ? 17.221 15.225 14.389 1.00 89.00 604 LEU A N 1
ATOM 4887 C CA . LEU A 1 604 ? 15.839 14.924 14.004 1.00 89.00 604 LEU A CA 1
ATOM 4888 C C . LEU A 1 604 ? 15.727 14.442 12.554 1.00 89.00 604 LEU A C 1
ATOM 4890 O O . LEU A 1 604 ? 14.998 13.490 12.287 1.00 89.00 604 LEU A O 1
ATOM 4894 N N . ILE A 1 605 ? 16.480 15.034 11.623 1.00 91.06 605 ILE A N 1
ATOM 4895 C CA . ILE A 1 605 ? 16.543 14.581 10.224 1.00 91.06 605 ILE A CA 1
ATOM 4896 C C . ILE A 1 605 ? 17.134 13.165 10.138 1.00 91.06 605 ILE A C 1
ATOM 4898 O O . ILE A 1 605 ? 16.615 12.314 9.409 1.00 91.06 605 ILE A O 1
ATOM 4902 N N . LYS A 1 606 ? 18.200 12.876 10.899 1.00 91.69 606 LYS A N 1
ATOM 4903 C CA . LYS A 1 606 ? 18.818 11.540 10.941 1.00 91.69 606 LYS A CA 1
ATOM 4904 C C . LYS A 1 606 ? 17.866 10.500 11.536 1.00 91.69 606 LYS A C 1
ATOM 4906 O O . LYS A 1 606 ? 17.745 9.415 10.967 1.00 91.69 606 LYS A O 1
ATOM 4911 N N . LEU A 1 607 ? 17.179 10.837 12.627 1.00 91.69 607 LEU A N 1
ATOM 4912 C CA . LEU A 1 607 ? 16.178 9.989 13.273 1.00 91.69 607 LEU A CA 1
ATOM 4913 C C . LEU A 1 607 ? 14.998 9.722 12.334 1.00 91.69 607 LEU A C 1
ATOM 4915 O O . LEU A 1 607 ? 14.633 8.572 12.117 1.00 91.69 607 LEU A O 1
ATOM 4919 N N . HIS A 1 608 ? 14.464 10.758 11.686 1.00 92.81 608 HIS A N 1
ATOM 4920 C CA . HIS A 1 608 ? 13.382 10.611 10.716 1.00 92.81 608 HIS A CA 1
ATOM 4921 C C . HIS A 1 608 ? 13.782 9.698 9.549 1.00 92.81 608 HIS A C 1
ATOM 4923 O O . HIS A 1 608 ? 13.011 8.825 9.156 1.00 92.81 608 HIS A O 1
ATOM 4929 N N . ARG A 1 609 ? 15.012 9.833 9.033 1.00 91.81 609 ARG A N 1
ATOM 4930 C CA . ARG A 1 609 ? 15.542 8.941 7.991 1.00 91.81 609 ARG A CA 1
ATOM 4931 C C . ARG A 1 609 ? 15.624 7.485 8.462 1.00 91.81 609 ARG A C 1
ATOM 4933 O O . ARG A 1 609 ? 15.229 6.596 7.712 1.00 91.81 609 ARG A O 1
ATOM 4940 N N . LYS A 1 610 ? 16.118 7.236 9.684 1.00 93.75 610 LYS A N 1
ATOM 4941 C CA . LYS A 1 610 ? 16.144 5.885 10.279 1.00 93.75 610 LYS A CA 1
ATOM 4942 C C . LYS A 1 610 ? 14.734 5.294 10.352 1.00 93.75 610 LYS A C 1
ATOM 4944 O O . LYS A 1 610 ? 14.535 4.169 9.914 1.00 93.75 610 LYS A O 1
ATOM 4949 N N . VAL A 1 611 ? 13.765 6.074 10.833 1.00 93.56 611 VAL A N 1
ATOM 4950 C CA . VAL A 1 611 ? 12.360 5.658 10.982 1.00 93.56 611 VAL A CA 1
ATOM 4951 C C . VAL A 1 611 ? 11.733 5.315 9.637 1.00 93.56 611 VAL A C 1
ATOM 4953 O O . VAL A 1 611 ? 11.111 4.266 9.517 1.00 93.56 611 VAL A O 1
ATOM 4956 N N . ILE A 1 612 ? 11.928 6.150 8.609 1.00 89.56 612 ILE A N 1
ATOM 4957 C CA . ILE A 1 612 ? 11.420 5.875 7.256 1.00 89.56 612 ILE A CA 1
ATOM 4958 C C . ILE A 1 612 ? 11.962 4.537 6.740 1.00 89.56 612 ILE A C 1
ATOM 4960 O O . ILE A 1 612 ? 11.184 3.706 6.276 1.00 89.56 612 ILE A O 1
ATOM 4964 N N . ASN A 1 613 ? 13.274 4.313 6.851 1.00 89.44 613 ASN A N 1
ATOM 4965 C CA . ASN A 1 613 ? 13.905 3.088 6.360 1.00 89.44 613 ASN A CA 1
ATOM 4966 C C . ASN A 1 613 ? 13.453 1.851 7.153 1.00 89.44 613 ASN A C 1
ATOM 4968 O O . ASN A 1 613 ? 13.080 0.848 6.549 1.00 89.44 613 ASN A O 1
ATOM 4972 N N . ALA A 1 614 ? 13.428 1.930 8.487 1.00 91.81 614 ALA A N 1
ATOM 4973 C CA . ALA A 1 614 ? 12.993 0.831 9.349 1.00 91.81 614 ALA A CA 1
ATOM 4974 C C . ALA A 1 614 ? 11.515 0.479 9.115 1.00 91.81 614 ALA A C 1
ATOM 4976 O O . ALA A 1 614 ? 11.172 -0.688 8.951 1.00 91.81 614 ALA A O 1
ATOM 4977 N N . ALA A 1 615 ? 10.639 1.484 9.002 1.00 90.56 615 ALA A N 1
ATOM 4978 C CA . ALA A 1 615 ? 9.221 1.273 8.724 1.00 90.56 615 ALA A CA 1
ATOM 4979 C C . ALA A 1 615 ? 8.977 0.666 7.331 1.00 90.56 615 ALA A C 1
ATOM 4981 O O . ALA A 1 615 ? 8.110 -0.196 7.183 1.00 90.56 615 ALA A O 1
ATOM 4982 N N . GLN A 1 616 ? 9.729 1.091 6.308 1.00 87.75 616 GLN A N 1
ATOM 4983 C CA . GLN A 1 616 ? 9.652 0.503 4.966 1.00 87.75 616 GLN A CA 1
ATOM 4984 C C . GLN A 1 616 ? 10.117 -0.957 4.960 1.00 87.75 616 GLN A C 1
ATOM 4986 O O . GLN A 1 616 ? 9.408 -1.808 4.421 1.00 87.75 616 GLN A O 1
ATOM 4991 N N . ASN A 1 617 ? 11.255 -1.253 5.593 1.00 87.81 617 ASN A N 1
ATOM 4992 C CA . ASN A 1 617 ? 11.792 -2.611 5.687 1.00 87.81 617 ASN A CA 1
ATOM 4993 C C . ASN A 1 617 ? 10.847 -3.538 6.461 1.00 87.81 617 ASN A C 1
ATOM 4995 O O . ASN A 1 617 ? 10.523 -4.610 5.963 1.00 87.81 617 ASN A O 1
ATOM 4999 N N . TYR A 1 618 ? 10.314 -3.092 7.601 1.00 91.31 618 TYR A N 1
ATOM 5000 C CA . TYR A 1 618 ? 9.321 -3.844 8.370 1.00 91.31 618 TYR A CA 1
ATOM 5001 C C . TYR A 1 618 ? 8.086 -4.191 7.529 1.00 91.31 618 TYR A C 1
ATOM 5003 O O . TYR A 1 618 ? 7.687 -5.349 7.454 1.00 91.31 618 TYR A O 1
ATOM 5011 N N . ARG A 1 619 ? 7.495 -3.207 6.830 1.00 88.19 619 ARG A N 1
ATOM 5012 C CA . ARG A 1 619 ? 6.328 -3.452 5.959 1.00 88.19 619 ARG A CA 1
ATOM 5013 C C . ARG A 1 619 ? 6.651 -4.454 4.849 1.00 88.19 619 ARG A C 1
ATOM 5015 O O . ARG A 1 619 ? 5.821 -5.306 4.541 1.00 88.19 619 ARG A O 1
ATOM 5022 N N . HIS A 1 620 ? 7.839 -4.352 4.257 1.00 84.62 620 HIS A N 1
ATOM 5023 C CA . HIS A 1 620 ? 8.296 -5.252 3.203 1.00 84.62 620 HIS A CA 1
ATOM 5024 C C . HIS A 1 620 ? 8.470 -6.691 3.711 1.00 84.62 620 HIS A C 1
ATOM 5026 O O . HIS A 1 620 ? 7.862 -7.602 3.145 1.00 84.62 620 HIS A O 1
ATOM 5032 N N . CYS A 1 621 ? 9.226 -6.891 4.794 1.00 88.00 621 CYS A N 1
ATOM 5033 C CA . CYS A 1 621 ? 9.446 -8.209 5.394 1.00 88.00 621 CYS A CA 1
ATOM 5034 C C . CYS A 1 621 ? 8.131 -8.825 5.885 1.00 88.00 621 CYS A C 1
ATOM 5036 O O . CYS A 1 621 ? 7.856 -9.994 5.622 1.00 88.00 621 CYS A O 1
ATOM 5038 N N . GLN A 1 622 ? 7.260 -8.029 6.509 1.00 89.88 622 GLN A N 1
ATOM 5039 C CA . GLN A 1 622 ? 5.964 -8.499 6.986 1.00 89.88 622 GLN A CA 1
ATOM 5040 C C . GLN A 1 622 ? 5.058 -8.941 5.829 1.00 89.88 622 GLN A C 1
ATOM 5042 O O . GLN A 1 622 ? 4.441 -10.002 5.909 1.00 89.88 622 GLN A O 1
ATOM 5047 N N . ALA A 1 623 ? 4.986 -8.181 4.733 1.00 86.62 623 ALA A N 1
ATOM 5048 C CA . ALA A 1 623 ? 4.195 -8.567 3.563 1.00 86.62 623 ALA A CA 1
ATOM 5049 C C . ALA A 1 623 ? 4.717 -9.859 2.910 1.00 86.62 623 ALA A C 1
ATOM 5051 O O . ALA A 1 623 ? 3.931 -10.718 2.507 1.00 86.62 623 ALA A O 1
ATOM 5052 N N . GLN A 1 624 ? 6.040 -10.017 2.836 1.00 86.06 624 GLN A N 1
ATOM 5053 C CA . GLN A 1 624 ? 6.660 -11.226 2.298 1.00 86.06 624 GLN A CA 1
ATOM 5054 C C . GLN A 1 624 ? 6.393 -12.430 3.175 1.00 86.06 624 GLN A C 1
ATOM 5056 O O . GLN A 1 624 ? 5.922 -13.438 2.664 1.00 86.06 624 GLN A O 1
ATOM 5061 N N . TRP A 1 625 ? 6.598 -12.297 4.483 1.00 88.31 625 TRP A N 1
ATOM 5062 C CA . TRP A 1 625 ? 6.276 -13.329 5.457 1.00 88.31 625 TRP A CA 1
ATOM 5063 C C . TRP A 1 625 ? 4.845 -13.849 5.290 1.00 88.31 625 TRP A C 1
ATOM 5065 O O . TRP A 1 625 ? 4.647 -15.048 5.127 1.00 88.31 625 TRP A O 1
ATOM 5075 N N . HIS A 1 626 ? 3.849 -12.958 5.249 1.00 87.69 626 HIS A N 1
ATOM 5076 C CA . HIS A 1 626 ? 2.452 -13.367 5.071 1.00 87.69 626 HIS A CA 1
ATOM 5077 C C . HIS A 1 626 ? 2.228 -14.114 3.752 1.00 87.69 626 HIS A C 1
ATOM 5079 O O . HIS A 1 626 ? 1.595 -15.166 3.745 1.00 87.69 626 HIS A O 1
ATOM 5085 N N . SER A 1 627 ? 2.800 -13.615 2.654 1.00 87.31 627 SER A N 1
ATOM 5086 C CA . SER A 1 627 ? 2.711 -14.260 1.341 1.00 87.31 627 SER A CA 1
ATOM 5087 C C . SER A 1 627 ? 3.360 -15.656 1.318 1.00 87.31 627 SER A C 1
ATOM 5089 O O . SER A 1 627 ? 2.829 -16.573 0.687 1.00 87.31 627 SER A O 1
ATOM 5091 N N . LEU A 1 628 ? 4.488 -15.839 2.017 1.00 86.31 628 LEU A N 1
ATOM 5092 C CA . LEU A 1 628 ? 5.157 -17.136 2.169 1.00 86.31 628 LEU A CA 1
ATOM 5093 C C . LEU A 1 628 ? 4.317 -18.127 2.969 1.00 86.31 628 LEU A C 1
ATOM 5095 O O . LEU A 1 628 ? 4.155 -19.264 2.533 1.00 86.31 628 LEU A O 1
ATOM 5099 N N . ILE A 1 629 ? 3.789 -17.691 4.112 1.00 87.69 629 ILE A N 1
ATOM 5100 C CA . ILE A 1 629 ? 2.984 -18.523 5.009 1.00 87.69 629 ILE A CA 1
ATOM 5101 C C . ILE A 1 629 ? 1.691 -18.969 4.320 1.00 87.69 629 ILE A C 1
ATOM 5103 O O . ILE A 1 629 ? 1.371 -20.153 4.338 1.00 87.69 629 ILE A O 1
ATOM 5107 N N . GLU A 1 630 ? 0.997 -18.063 3.627 1.00 87.31 630 GLU A N 1
ATOM 5108 C CA . GLU A 1 630 ? -0.195 -18.409 2.839 1.00 87.31 630 GLU A CA 1
ATOM 5109 C C . GLU A 1 630 ? 0.133 -19.426 1.733 1.00 87.31 630 GLU A C 1
ATOM 5111 O O . GLU A 1 630 ? -0.608 -20.385 1.516 1.00 87.31 630 GLU A O 1
ATOM 5116 N N . SER A 1 631 ? 1.283 -19.261 1.069 1.00 85.50 631 SER A N 1
ATOM 5117 C CA . SER A 1 631 ? 1.752 -20.220 0.063 1.00 85.50 631 SER A CA 1
ATOM 5118 C C . SER A 1 631 ? 2.069 -21.592 0.665 1.00 85.50 631 SER A C 1
ATOM 5120 O O . SER A 1 631 ? 1.825 -22.600 0.007 1.00 85.50 631 SER A O 1
ATOM 5122 N N . ALA A 1 632 ? 2.621 -21.645 1.881 1.00 87.94 632 ALA A N 1
ATOM 5123 C CA . ALA A 1 632 ? 2.903 -22.900 2.572 1.00 87.94 632 ALA A CA 1
ATOM 5124 C C . ALA A 1 632 ? 1.615 -23.627 2.949 1.00 87.94 632 ALA A C 1
ATOM 5126 O O . ALA A 1 632 ? 1.468 -24.776 2.554 1.00 87.94 632 ALA A O 1
ATOM 5127 N N . PHE A 1 633 ? 0.657 -22.944 3.584 1.00 87.50 633 PHE A N 1
ATOM 5128 C CA . PHE A 1 633 ? -0.642 -23.539 3.917 1.00 87.50 633 PHE A CA 1
ATOM 5129 C C . PHE A 1 633 ? -1.354 -24.089 2.681 1.00 87.50 633 PHE A C 1
ATOM 5131 O O . PHE A 1 633 ? -1.821 -25.222 2.685 1.00 87.50 633 PHE A O 1
ATOM 5138 N N . TYR A 1 634 ? -1.352 -23.336 1.577 1.00 87.19 634 TYR A N 1
ATOM 5139 C CA . TYR A 1 634 ? -1.906 -23.821 0.316 1.00 87.19 634 TYR A CA 1
ATOM 5140 C C . TYR A 1 634 ? -1.219 -25.105 -0.179 1.00 87.19 634 TYR A C 1
ATOM 5142 O O . TYR A 1 634 ? -1.882 -26.008 -0.680 1.00 87.19 634 TYR A O 1
ATOM 5150 N N . LEU A 1 635 ? 0.112 -25.192 -0.088 1.00 86.50 635 LEU A N 1
ATOM 5151 C CA . LEU A 1 635 ? 0.855 -26.367 -0.548 1.00 86.50 635 LEU A CA 1
ATOM 5152 C C . LEU A 1 635 ? 0.686 -27.572 0.387 1.00 86.50 635 LEU A C 1
ATOM 5154 O O . LEU A 1 635 ? 0.611 -28.692 -0.111 1.00 86.50 635 LEU A O 1
ATOM 5158 N N . GLU A 1 636 ? 0.585 -27.348 1.698 1.00 87.69 636 GLU A N 1
ATOM 5159 C CA . GLU A 1 636 ? 0.243 -28.378 2.687 1.00 87.69 636 GLU A CA 1
ATOM 5160 C C . GLU A 1 636 ? -1.140 -28.964 2.400 1.00 87.69 636 GLU A C 1
ATOM 5162 O O . GLU A 1 636 ? -1.284 -30.182 2.318 1.00 87.69 636 GLU A O 1
ATOM 5167 N N . ASP A 1 637 ? -2.135 -28.108 2.154 1.00 85.50 637 ASP A N 1
ATOM 5168 C CA . ASP A 1 637 ? -3.493 -28.526 1.799 1.00 85.50 637 ASP A CA 1
ATOM 5169 C C . ASP A 1 637 ? -3.513 -29.388 0.528 1.00 85.50 637 ASP A C 1
ATOM 5171 O O . ASP A 1 637 ? -4.211 -30.403 0.477 1.00 85.50 637 ASP A O 1
ATOM 5175 N N . VAL A 1 638 ? -2.733 -29.018 -0.496 1.00 85.38 638 VAL A N 1
ATOM 5176 C CA . VAL A 1 638 ? -2.599 -29.806 -1.735 1.00 85.38 638 VAL A CA 1
ATOM 5177 C C . VAL A 1 638 ? -1.975 -31.174 -1.460 1.00 85.38 638 VAL A C 1
ATOM 5179 O O . VAL A 1 638 ? -2.443 -32.172 -2.006 1.00 85.38 638 VAL A O 1
ATOM 5182 N N . GLU A 1 639 ? -0.940 -31.241 -0.625 1.00 84.94 639 GLU A N 1
ATOM 5183 C CA . GLU A 1 639 ? -0.253 -32.497 -0.315 1.00 84.94 639 GLU A CA 1
ATOM 5184 C C . GLU A 1 639 ? -1.127 -33.425 0.543 1.00 84.94 639 GLU A C 1
ATOM 5186 O O . GLU A 1 639 ? -1.225 -34.620 0.260 1.00 84.94 639 GLU A O 1
ATOM 5191 N N . VAL A 1 640 ? -1.861 -32.873 1.515 1.00 85.38 640 VAL A N 1
ATOM 5192 C CA . VAL A 1 640 ? -2.880 -33.605 2.286 1.00 85.38 640 VAL A CA 1
ATOM 5193 C C . VAL A 1 640 ? -3.996 -34.113 1.371 1.00 85.38 640 VAL A C 1
ATOM 5195 O O . VAL A 1 640 ? -4.439 -35.254 1.523 1.00 85.38 640 VAL A O 1
ATOM 5198 N N . ALA A 1 641 ? -4.440 -33.311 0.399 1.00 84.12 641 ALA A N 1
ATOM 5199 C CA . ALA A 1 641 ? -5.455 -33.721 -0.568 1.00 84.12 641 ALA A CA 1
ATOM 5200 C C . ALA A 1 641 ? -4.977 -34.869 -1.468 1.00 84.12 641 ALA A C 1
ATOM 5202 O O . ALA A 1 641 ? -5.727 -35.809 -1.723 1.00 84.12 641 ALA A O 1
ATOM 5203 N N . GLU A 1 642 ? -3.723 -34.813 -1.926 1.00 82.06 642 GLU A N 1
ATOM 5204 C CA . GLU A 1 642 ? -3.112 -35.871 -2.735 1.00 82.06 642 GLU A CA 1
ATOM 5205 C C . GLU A 1 642 ? -2.982 -37.180 -1.940 1.00 82.06 642 GLU A C 1
ATOM 5207 O O . GLU A 1 642 ? -3.298 -38.246 -2.465 1.00 82.06 642 GLU A O 1
ATOM 5212 N N . GLN A 1 643 ? -2.577 -37.107 -0.667 1.00 83.75 643 GLN A N 1
ATOM 5213 C CA . GLN A 1 643 ? -2.427 -38.284 0.199 1.00 83.75 643 GLN A CA 1
ATOM 5214 C C . GLN A 1 643 ? -3.768 -38.903 0.613 1.00 83.75 643 GLN A C 1
ATOM 5216 O O . GLN A 1 643 ? -3.896 -40.124 0.669 1.00 83.75 643 GLN A O 1
ATOM 5221 N N . SER A 1 644 ? -4.765 -38.073 0.921 1.00 83.25 644 SER A N 1
ATOM 5222 C CA . SER A 1 644 ? -6.081 -38.530 1.386 1.00 83.25 644 SER A CA 1
ATOM 5223 C C . SER A 1 644 ? -7.056 -38.860 0.251 1.00 83.25 644 SER A C 1
ATOM 5225 O O . SER A 1 644 ? -8.089 -39.480 0.499 1.00 83.25 644 SER A O 1
ATOM 5227 N N . GLY A 1 645 ? -6.761 -38.436 -0.984 1.00 78.31 645 GLY A N 1
ATOM 5228 C CA . GLY A 1 645 ? -7.673 -38.534 -2.128 1.00 78.31 645 GLY A CA 1
ATOM 5229 C C . GLY A 1 645 ? -8.929 -37.660 -1.998 1.00 78.31 645 GLY A C 1
ATOM 5230 O O . GLY A 1 645 ? -9.845 -37.774 -2.811 1.00 78.31 645 GLY A O 1
ATOM 5231 N N . LEU A 1 646 ? -8.992 -36.800 -0.977 1.00 72.75 646 LEU A N 1
ATOM 5232 C CA . LEU A 1 646 ? -10.127 -35.944 -0.658 1.00 72.75 646 LEU A CA 1
ATOM 5233 C C . LEU A 1 646 ? -9.650 -34.499 -0.568 1.00 72.75 646 LEU A C 1
ATOM 5235 O O . LEU A 1 646 ? -8.704 -34.182 0.146 1.00 72.75 646 LEU A O 1
ATOM 5239 N N . LEU A 1 647 ? -10.339 -33.594 -1.261 1.00 69.69 647 LEU A N 1
ATOM 5240 C CA . LEU A 1 647 ? -10.091 -32.170 -1.074 1.00 69.69 647 LEU A CA 1
ATOM 5241 C C . LEU A 1 647 ? -10.454 -31.774 0.368 1.00 69.69 647 LEU A C 1
ATOM 5243 O O . LEU A 1 647 ? -11.493 -32.219 0.873 1.00 69.69 647 LEU A O 1
ATOM 5247 N N . PRO A 1 648 ? -9.668 -30.898 1.022 1.00 62.47 648 PRO A N 1
ATOM 5248 C CA . PRO A 1 648 ? -10.035 -30.322 2.306 1.00 62.47 648 PRO A CA 1
ATOM 5249 C C . PRO A 1 648 ? -11.473 -29.788 2.258 1.00 62.47 648 PRO A C 1
ATOM 5251 O O . PRO A 1 648 ? -11.897 -29.200 1.260 1.00 62.47 648 PRO A O 1
ATOM 5254 N N . ALA A 1 649 ? -12.242 -29.949 3.340 1.00 56.88 649 ALA A N 1
ATOM 5255 C CA . ALA A 1 649 ? -13.670 -29.589 3.389 1.00 56.88 649 ALA A CA 1
ATOM 5256 C C . ALA A 1 649 ? -13.972 -28.105 3.061 1.00 56.88 649 ALA A C 1
ATOM 5258 O O . ALA A 1 649 ? -15.126 -27.728 2.824 1.00 56.88 649 ALA A O 1
ATOM 5259 N N . GLN A 1 650 ? -12.941 -27.254 3.069 1.00 55.56 650 GLN A N 1
ATOM 5260 C CA . GLN A 1 650 ? -12.993 -25.859 2.633 1.00 55.56 650 GLN A CA 1
ATOM 5261 C C . GLN A 1 650 ? -13.048 -25.717 1.098 1.00 55.56 650 GLN A C 1
ATOM 5263 O O . GLN A 1 650 ? -13.694 -24.797 0.604 1.00 55.56 650 GLN A O 1
ATOM 5268 N N . TRP A 1 651 ? -12.426 -26.628 0.343 1.00 51.47 651 TRP A N 1
ATOM 5269 C CA . TRP A 1 651 ? -12.348 -26.597 -1.125 1.00 51.47 651 TRP A CA 1
ATOM 5270 C C . TRP A 1 651 ? -13.458 -27.429 -1.779 1.00 51.47 651 TRP A C 1
ATOM 5272 O O . TRP A 1 651 ? -14.029 -26.999 -2.776 1.00 51.47 651 TRP A O 1
ATOM 5282 N N . ALA A 1 652 ? -13.875 -28.539 -1.157 1.00 44.50 652 ALA A N 1
ATOM 5283 C CA . ALA A 1 652 ? -14.991 -29.365 -1.639 1.00 44.50 652 ALA A CA 1
ATOM 5284 C C . ALA A 1 652 ? -16.340 -28.608 -1.728 1.00 44.50 652 ALA A C 1
ATOM 5286 O O . ALA A 1 652 ? -17.232 -28.993 -2.480 1.00 44.50 652 ALA A O 1
ATOM 5287 N N . ARG A 1 653 ? -16.501 -27.499 -0.987 1.00 42.06 653 ARG A N 1
ATOM 5288 C CA . ARG A 1 653 ? -17.693 -26.631 -1.051 1.00 42.06 653 ARG A CA 1
ATOM 5289 C C . ARG A 1 653 ? -17.672 -25.611 -2.194 1.00 42.06 653 ARG A C 1
ATOM 5291 O O . ARG A 1 653 ? -18.729 -25.082 -2.525 1.00 42.06 653 ARG A O 1
ATOM 5298 N N . LEU A 1 654 ? -16.513 -25.327 -2.790 1.00 40.75 654 LEU A N 1
ATOM 5299 C CA . LEU A 1 654 ? -16.393 -24.372 -3.899 1.00 40.75 654 LEU A CA 1
ATOM 5300 C C . LEU A 1 654 ? -16.814 -24.988 -5.241 1.00 40.75 654 LEU A C 1
ATOM 5302 O O . LEU A 1 654 ? -17.425 -24.292 -6.051 1.00 40.75 654 LEU A O 1
ATOM 5306 N N . ASP A 1 655 ? -16.584 -26.286 -5.453 1.00 32.94 655 ASP A N 1
ATOM 5307 C CA . ASP A 1 655 ? -16.958 -26.958 -6.707 1.00 32.94 655 ASP A CA 1
ATOM 5308 C C . ASP A 1 655 ? -18.466 -27.224 -6.831 1.00 32.94 655 ASP A C 1
ATOM 5310 O O . ASP A 1 655 ? -19.004 -27.211 -7.935 1.00 32.94 655 ASP A O 1
ATOM 5314 N N . VAL A 1 656 ? -19.191 -27.347 -5.713 1.00 40.56 656 VAL A N 1
ATOM 5315 C CA . VAL A 1 656 ? -20.662 -27.482 -5.734 1.00 40.56 656 VAL A CA 1
ATOM 5316 C C . VAL A 1 656 ? -21.360 -26.136 -5.997 1.00 40.56 656 VAL A C 1
ATOM 5318 O O . VAL A 1 656 ? -22.474 -26.106 -6.512 1.00 40.56 656 VAL A O 1
ATOM 5321 N N . VAL A 1 657 ? -20.704 -25.006 -5.704 1.00 39.34 657 VAL A N 1
ATOM 5322 C CA . VAL A 1 657 ? -21.277 -23.657 -5.895 1.00 39.34 657 VAL A CA 1
ATOM 5323 C C . VAL A 1 657 ? -20.933 -23.061 -7.270 1.00 39.34 657 VAL A C 1
ATOM 5325 O O . VAL A 1 657 ? -21.670 -22.219 -7.777 1.00 39.34 657 VAL A O 1
ATOM 5328 N N . ASN A 1 658 ? -19.868 -23.524 -7.934 1.00 32.25 658 ASN A N 1
ATOM 5329 C CA . ASN A 1 658 ? -19.398 -22.958 -9.207 1.00 32.25 658 ASN A CA 1
ATOM 5330 C C . ASN A 1 658 ? -20.061 -23.530 -10.477 1.00 32.25 658 ASN A C 1
ATOM 5332 O O . ASN A 1 658 ? -19.621 -23.222 -11.585 1.00 32.25 658 ASN A O 1
ATOM 5336 N N . GLY A 1 659 ? -21.169 -24.269 -10.349 1.00 29.52 659 GLY A N 1
ATOM 5337 C CA . GLY A 1 659 ? -22.015 -24.680 -11.481 1.00 29.52 659 GLY A CA 1
ATOM 5338 C C . GLY A 1 659 ? -22.724 -23.530 -12.221 1.00 29.52 659 GLY A C 1
ATOM 5339 O O . GLY A 1 659 ? -23.386 -23.765 -13.227 1.00 29.52 659 GLY A O 1
ATOM 5340 N N . GLY A 1 660 ? -22.580 -22.279 -11.776 1.00 30.17 660 GLY A N 1
ATOM 5341 C CA . GLY A 1 660 ? -23.094 -21.119 -12.499 1.00 30.17 660 GLY A CA 1
ATOM 5342 C C . GLY A 1 660 ? -22.556 -19.809 -11.940 1.00 30.17 660 GLY A C 1
ATOM 5343 O O . GLY A 1 660 ? -23.031 -19.330 -10.918 1.00 30.17 660 GLY A O 1
ATOM 5344 N N . GLY A 1 661 ? -21.577 -19.201 -12.616 1.00 27.52 661 GLY A N 1
ATOM 5345 C CA . GLY A 1 661 ? -21.156 -17.832 -12.299 1.00 27.52 661 GLY A CA 1
ATOM 5346 C C . GLY A 1 661 ? -19.659 -17.575 -12.397 1.00 27.52 661 GLY A C 1
ATOM 5347 O O . GLY A 1 661 ? -19.010 -17.201 -11.423 1.00 27.52 661 GLY A O 1
ATOM 5348 N N . THR A 1 662 ? -19.088 -17.692 -13.593 1.00 34.69 662 THR A N 1
ATOM 5349 C CA . THR A 1 662 ? -17.772 -17.117 -13.884 1.00 34.69 662 THR A CA 1
ATOM 5350 C C . THR A 1 662 ? -17.851 -15.587 -13.833 1.00 34.69 662 THR A C 1
ATOM 5352 O O . THR A 1 662 ? -18.209 -14.987 -14.839 1.00 34.69 662 THR A O 1
ATOM 5355 N N . ASN A 1 663 ? -17.540 -14.939 -12.701 1.00 36.38 663 ASN A N 1
ATOM 5356 C CA . ASN A 1 663 ? -17.004 -13.561 -12.655 1.00 36.38 663 ASN A CA 1
ATOM 5357 C C . ASN A 1 663 ? -16.804 -13.043 -11.218 1.00 36.38 663 ASN A C 1
ATOM 5359 O O . ASN A 1 663 ? -17.683 -12.387 -10.667 1.00 36.38 663 ASN A O 1
ATOM 5363 N N . ARG A 1 664 ? -15.613 -13.223 -10.619 1.00 31.12 664 ARG A N 1
ATOM 5364 C CA . ARG A 1 664 ? -15.188 -12.329 -9.513 1.00 31.12 664 ARG A CA 1
ATOM 5365 C C . ARG A 1 664 ? -13.686 -12.186 -9.237 1.00 31.12 664 ARG A C 1
ATOM 5367 O O . ARG A 1 664 ? -13.308 -11.716 -8.172 1.00 31.12 664 ARG A O 1
ATOM 5374 N N . ARG A 1 665 ? -12.810 -12.506 -10.200 1.00 31.03 665 ARG A N 1
ATOM 5375 C CA . ARG A 1 665 ? -11.363 -12.178 -10.120 1.00 31.03 665 ARG A CA 1
ATOM 5376 C C . ARG A 1 665 ? -10.874 -11.136 -11.137 1.00 31.03 665 ARG A C 1
ATOM 5378 O O . ARG A 1 665 ? -9.689 -10.827 -11.149 1.00 31.03 665 ARG A O 1
ATOM 5385 N N . LYS A 1 666 ? -11.749 -10.562 -11.975 1.00 32.72 666 LYS A N 1
ATOM 5386 C CA . LYS A 1 666 ? -11.328 -9.718 -13.116 1.00 32.72 666 LYS A CA 1
ATOM 5387 C C . LYS A 1 666 ? -11.300 -8.195 -12.898 1.00 32.72 666 LYS A C 1
ATOM 5389 O O . LYS A 1 666 ? -10.809 -7.494 -13.774 1.00 32.72 666 LYS A O 1
ATOM 5394 N N . THR A 1 667 ? -11.750 -7.637 -11.775 1.00 32.50 667 THR A N 1
ATOM 5395 C CA . THR A 1 667 ? -12.025 -6.181 -11.726 1.00 32.50 667 THR A CA 1
ATOM 5396 C C . THR A 1 667 ? -10.919 -5.270 -11.186 1.00 32.50 667 THR A C 1
ATOM 5398 O O . THR A 1 667 ? -11.051 -4.061 -11.319 1.00 32.50 667 THR A O 1
ATOM 5401 N N . LYS A 1 668 ? -9.775 -5.771 -10.696 1.00 30.66 668 LYS A N 1
ATOM 5402 C CA . LYS A 1 668 ? -8.614 -4.898 -10.370 1.00 30.66 668 LYS A CA 1
ATOM 5403 C C . LYS A 1 668 ? -7.621 -4.708 -11.523 1.00 30.66 668 LYS A C 1
ATOM 5405 O O . LYS A 1 668 ? -6.526 -4.196 -11.334 1.00 30.66 668 LYS A O 1
ATOM 5410 N N . SER A 1 669 ? -8.002 -5.124 -12.726 1.00 39.38 669 SER A N 1
ATOM 5411 C CA . SER A 1 669 ? -7.106 -5.209 -13.875 1.00 39.38 669 SER A CA 1
ATOM 5412 C C . SER A 1 669 ? -7.806 -4.751 -15.156 1.00 39.38 669 SER A C 1
ATOM 5414 O O . SER A 1 669 ? -7.570 -5.324 -16.199 1.00 39.38 669 SER A O 1
ATOM 5416 N N . ALA A 1 670 ? -8.717 -3.775 -15.149 1.00 34.66 670 ALA A N 1
ATOM 5417 C CA . ALA A 1 670 ? -9.404 -3.406 -16.398 1.00 34.66 670 ALA A CA 1
ATOM 5418 C C . ALA A 1 670 ? -8.423 -2.836 -17.450 1.00 34.66 670 ALA A C 1
ATOM 5420 O O . ALA A 1 670 ? -8.416 -3.289 -18.590 1.00 34.66 670 ALA A O 1
ATOM 5421 N N . ALA A 1 671 ? -7.507 -1.949 -17.044 1.00 36.19 671 ALA A N 1
ATOM 5422 C CA . ALA A 1 671 ? -6.489 -1.383 -17.937 1.00 36.19 671 ALA A CA 1
ATOM 5423 C C . ALA A 1 671 ? -5.404 -2.402 -18.336 1.00 36.19 671 ALA A C 1
ATOM 5425 O O . ALA A 1 671 ? -5.006 -2.477 -19.496 1.00 36.19 671 ALA A O 1
ATOM 5426 N N . LEU A 1 672 ? -4.966 -3.239 -17.391 1.00 35.03 672 LEU A N 1
ATOM 5427 C CA . LEU A 1 672 ? -3.946 -4.259 -17.636 1.00 35.03 672 LEU A CA 1
ATOM 5428 C C . LEU A 1 672 ? -4.524 -5.458 -18.415 1.00 35.03 672 LEU A C 1
ATOM 5430 O O . LEU A 1 672 ? -3.826 -6.047 -19.225 1.00 35.03 672 LEU A O 1
ATOM 5434 N N . SER A 1 673 ? -5.813 -5.782 -18.256 1.00 37.28 673 SER A N 1
ATOM 5435 C CA . SER A 1 673 ? -6.497 -6.828 -19.036 1.00 37.28 673 SER A CA 1
ATOM 5436 C C . SER A 1 673 ? -6.791 -6.389 -20.466 1.00 37.28 673 SER A C 1
ATOM 5438 O O . SER A 1 673 ? -6.768 -7.237 -21.349 1.00 37.28 673 SER A O 1
ATOM 5440 N N . LEU A 1 674 ? -7.025 -5.095 -20.714 1.00 40.41 674 LEU A N 1
ATOM 5441 C CA . LEU A 1 674 ? -7.114 -4.536 -22.069 1.00 40.41 674 LEU A CA 1
ATOM 5442 C C . LEU A 1 674 ? -5.757 -4.593 -22.787 1.00 40.41 674 LEU A C 1
ATOM 5444 O O . LEU A 1 674 ? -5.691 -5.023 -23.934 1.00 40.41 674 LEU A O 1
ATOM 5448 N N . LEU A 1 675 ? -4.668 -4.275 -22.081 1.00 39.44 675 LEU A N 1
ATOM 5449 C CA . LEU A 1 675 ? -3.296 -4.402 -22.591 1.00 39.44 675 LEU A CA 1
ATOM 5450 C C . LEU A 1 675 ? -2.888 -5.867 -22.831 1.00 39.44 675 LEU A C 1
ATOM 5452 O O . LEU A 1 675 ? -2.284 -6.182 -23.849 1.00 39.44 675 LEU A O 1
ATOM 5456 N N . VAL A 1 676 ? -3.271 -6.782 -21.935 1.00 37.62 676 VAL A N 1
ATOM 5457 C CA . VAL A 1 676 ? -2.990 -8.227 -22.045 1.00 37.62 676 VAL A CA 1
ATOM 5458 C C . VAL A 1 676 ? -3.889 -8.927 -23.074 1.00 37.62 676 VAL A C 1
ATOM 5460 O O . VAL A 1 676 ? -3.511 -9.966 -23.614 1.00 37.62 676 VAL A O 1
ATOM 5463 N N . ALA A 1 677 ? -5.069 -8.379 -23.375 1.00 40.12 677 ALA A N 1
ATOM 5464 C CA . ALA A 1 677 ? -5.947 -8.888 -24.430 1.00 40.12 677 ALA A CA 1
ATOM 5465 C C . ALA A 1 677 ? -5.450 -8.538 -25.841 1.00 40.12 677 ALA A C 1
ATOM 5467 O O . ALA A 1 677 ? -5.744 -9.284 -26.770 1.00 40.12 677 ALA A O 1
ATOM 5468 N N . ALA A 1 678 ? -4.677 -7.459 -25.990 1.00 41.84 678 ALA A N 1
ATOM 5469 C CA . ALA A 1 678 ? -4.073 -7.047 -27.258 1.00 41.84 678 ALA A CA 1
ATOM 5470 C C . ALA A 1 678 ? -2.766 -7.796 -27.597 1.00 41.84 678 ALA A C 1
ATOM 5472 O O . ALA A 1 678 ? -2.227 -7.636 -28.690 1.00 41.84 678 ALA A O 1
ATOM 5473 N N . LEU A 1 679 ? -2.243 -8.612 -26.675 1.00 35.97 679 LEU A N 1
ATOM 5474 C CA . LEU A 1 679 ? -1.004 -9.363 -26.866 1.00 35.97 679 LEU A CA 1
ATOM 5475 C C . LEU A 1 679 ? -1.265 -10.717 -27.563 1.00 35.97 679 LEU A C 1
ATOM 5477 O O . LEU A 1 679 ? -2.154 -11.459 -27.132 1.00 35.97 679 LEU A O 1
ATOM 5481 N N . PRO A 1 680 ? -0.467 -11.098 -28.581 1.00 42.72 680 PRO A N 1
ATOM 5482 C CA . PRO A 1 680 ? -0.512 -12.435 -29.175 1.00 42.72 680 PRO A CA 1
ATOM 5483 C C . PRO A 1 680 ? -0.309 -13.546 -28.129 1.00 42.72 680 PRO A C 1
ATOM 5485 O O . PRO A 1 680 ? 0.335 -13.337 -27.098 1.00 42.72 680 PRO A O 1
ATOM 5488 N N . GLY A 1 681 ? -0.817 -14.755 -28.397 1.00 33.97 681 GLY A N 1
ATOM 5489 C CA . GLY A 1 681 ? -0.871 -15.864 -27.426 1.00 33.97 681 GLY A CA 1
ATOM 5490 C C . GLY A 1 681 ? 0.453 -16.196 -26.718 1.00 33.97 681 GLY A C 1
ATOM 5491 O O . GLY A 1 681 ? 0.448 -16.508 -25.526 1.00 33.97 681 GLY A O 1
ATOM 5492 N N . TYR A 1 682 ? 1.595 -16.032 -27.394 1.00 37.84 682 TYR A N 1
ATOM 5493 C CA . TYR A 1 682 ? 2.925 -16.248 -26.810 1.00 37.84 682 TYR A CA 1
ATOM 5494 C C . TYR A 1 682 ? 3.313 -15.180 -25.764 1.00 37.84 682 TYR A C 1
ATOM 5496 O O . TYR A 1 682 ? 3.968 -15.480 -24.764 1.00 37.84 682 TYR A O 1
ATOM 5504 N N . ALA A 1 683 ? 2.868 -13.935 -25.942 1.00 35.69 683 ALA A N 1
ATOM 5505 C CA . ALA A 1 683 ? 3.128 -12.831 -25.020 1.00 35.69 683 ALA A CA 1
ATOM 5506 C C . ALA A 1 683 ? 2.226 -12.898 -23.774 1.00 35.69 683 ALA A C 1
ATOM 5508 O O . ALA A 1 683 ? 2.639 -12.503 -22.684 1.00 35.69 683 ALA A O 1
ATOM 5509 N N . LYS A 1 684 ? 1.040 -13.505 -23.893 1.00 35.28 684 LYS A N 1
ATOM 5510 C CA . LYS A 1 684 ? 0.123 -13.770 -22.773 1.00 35.28 684 LYS A CA 1
ATOM 5511 C C . LYS A 1 684 ? 0.694 -14.791 -21.779 1.00 35.28 684 LYS A C 1
ATOM 5513 O O . LYS A 1 684 ? 0.604 -14.590 -20.568 1.00 35.28 684 LYS A O 1
ATOM 5518 N N . ALA A 1 685 ? 1.347 -15.838 -22.289 1.00 33.47 685 ALA A N 1
ATOM 5519 C CA . ALA A 1 685 ? 2.057 -16.829 -21.479 1.00 33.47 685 ALA A CA 1
ATOM 5520 C C . ALA A 1 685 ? 3.274 -16.218 -20.758 1.00 33.47 685 ALA A C 1
ATOM 5522 O O . ALA A 1 685 ? 3.471 -16.465 -19.569 1.00 33.47 685 ALA A O 1
ATOM 5523 N N . ARG A 1 686 ? 4.033 -15.340 -21.432 1.00 41.09 686 ARG A N 1
ATOM 5524 C CA . ARG A 1 686 ? 5.157 -14.591 -20.833 1.00 41.09 686 ARG A CA 1
ATOM 5525 C C . ARG A 1 686 ? 4.718 -13.5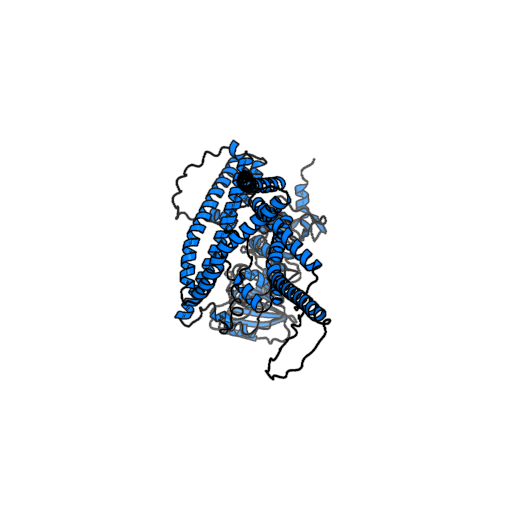45 -19.800 1.00 41.09 686 ARG A C 1
ATOM 5527 O O . ARG A 1 686 ? 5.414 -13.336 -18.813 1.00 41.09 686 ARG A O 1
ATOM 5534 N N . PHE A 1 687 ? 3.548 -12.930 -19.961 1.00 34.91 687 PHE A N 1
ATOM 5535 C CA . PHE A 1 687 ? 3.003 -12.001 -18.965 1.00 34.91 687 PHE A CA 1
ATOM 5536 C C . PHE A 1 687 ? 2.560 -12.728 -17.685 1.00 34.91 687 PHE A C 1
ATOM 5538 O O . PHE A 1 687 ? 2.846 -12.278 -16.576 1.00 34.91 687 PHE A O 1
ATOM 5545 N N . HIS A 1 688 ? 1.940 -13.906 -17.821 1.00 33.72 688 HIS A N 1
ATOM 5546 C CA . HIS A 1 688 ? 1.662 -14.788 -16.682 1.00 33.72 688 HIS A CA 1
ATOM 5547 C C . HIS A 1 688 ? 2.951 -15.304 -16.019 1.00 33.72 688 HIS A C 1
ATOM 5549 O O . HIS A 1 688 ? 3.024 -15.333 -14.791 1.00 33.72 688 HIS A O 1
ATOM 5555 N N . LEU A 1 689 ? 3.993 -15.615 -16.801 1.00 37.78 689 LEU A N 1
ATOM 5556 C CA . LEU A 1 689 ? 5.343 -15.937 -16.313 1.00 37.78 689 LEU A CA 1
ATOM 5557 C C . LEU A 1 689 ? 5.878 -14.842 -15.371 1.00 37.78 689 LEU A C 1
ATOM 5559 O O . LEU A 1 689 ? 6.384 -15.134 -14.291 1.00 37.78 689 LEU A O 1
ATOM 5563 N N . PHE A 1 690 ? 5.694 -13.575 -15.754 1.00 36.88 690 PHE A N 1
ATOM 5564 C CA . PHE A 1 690 ? 6.177 -12.409 -15.016 1.00 36.88 690 PHE A CA 1
ATOM 5565 C C . PHE A 1 690 ? 5.398 -12.150 -13.715 1.00 36.88 690 PHE A C 1
ATOM 5567 O O . PHE A 1 690 ? 5.986 -11.845 -12.681 1.00 36.88 690 PHE A O 1
ATOM 5574 N N . VAL A 1 691 ? 4.072 -12.331 -13.732 1.00 35.69 691 VAL A N 1
ATOM 5575 C CA . VAL A 1 691 ? 3.213 -12.170 -12.541 1.00 35.69 691 VAL A CA 1
ATOM 5576 C C . VAL A 1 691 ? 3.478 -13.256 -11.490 1.00 35.69 691 VAL A C 1
ATOM 5578 O O . VAL A 1 691 ? 3.324 -13.005 -10.294 1.00 35.69 691 VAL A O 1
ATOM 5581 N N . THR A 1 692 ? 3.911 -14.445 -11.917 1.00 32.97 692 THR A N 1
ATOM 5582 C CA . THR A 1 692 ? 4.157 -15.594 -11.028 1.00 32.97 692 THR A CA 1
ATOM 5583 C C . THR A 1 692 ? 5.536 -15.536 -10.349 1.00 32.97 692 THR A C 1
ATOM 5585 O O . THR A 1 692 ? 5.711 -16.094 -9.270 1.00 32.97 692 THR A O 1
ATOM 5588 N N . LEU A 1 693 ? 6.499 -14.791 -10.907 1.00 35.03 693 LEU A N 1
ATOM 5589 C CA . LEU A 1 693 ? 7.854 -14.598 -10.358 1.00 35.03 693 LEU A CA 1
ATOM 5590 C C . LEU A 1 693 ? 7.932 -13.541 -9.232 1.00 35.03 693 LEU A C 1
ATOM 5592 O O . LEU A 1 693 ? 9.005 -13.042 -8.900 1.00 35.03 693 LEU A O 1
ATOM 5596 N N . ARG A 1 694 ? 6.800 -13.189 -8.611 1.00 36.56 694 ARG A N 1
ATOM 5597 C CA . ARG A 1 694 ? 6.682 -12.122 -7.606 1.00 36.56 694 ARG A CA 1
ATOM 5598 C C . ARG A 1 694 ? 7.197 -12.557 -6.218 1.00 36.56 694 ARG A C 1
ATOM 5600 O O . ARG A 1 694 ? 6.427 -12.692 -5.275 1.00 36.56 694 ARG A O 1
ATOM 5607 N N . ARG A 1 695 ? 8.514 -12.731 -6.085 1.00 33.00 695 ARG A N 1
ATOM 5608 C CA . ARG A 1 695 ? 9.298 -12.629 -4.829 1.00 33.00 695 ARG A CA 1
ATOM 5609 C C . ARG A 1 695 ? 10.471 -11.658 -5.070 1.00 33.00 695 ARG A C 1
ATOM 5611 O O . ARG A 1 695 ? 10.763 -11.386 -6.232 1.00 33.00 695 ARG A O 1
ATOM 5618 N N . PRO A 1 696 ? 11.053 -11.007 -4.042 1.00 35.91 696 PRO A N 1
ATOM 5619 C CA . PRO A 1 696 ? 11.664 -9.695 -4.214 1.00 35.91 696 PRO A CA 1
ATOM 5620 C C . PRO A 1 696 ? 12.919 -9.754 -5.064 1.00 35.91 696 PRO A C 1
ATOM 5622 O O . PRO A 1 696 ? 13.996 -10.087 -4.586 1.00 35.91 696 PRO A O 1
ATOM 5625 N N . ILE A 1 697 ? 12.801 -9.268 -6.291 1.00 31.56 697 ILE A N 1
ATOM 5626 C CA . ILE A 1 697 ? 13.937 -8.690 -7.000 1.00 31.56 697 ILE A CA 1
ATOM 5627 C C . ILE A 1 697 ? 14.039 -7.184 -6.688 1.00 31.56 697 ILE A C 1
ATOM 5629 O O . ILE A 1 697 ? 14.480 -6.378 -7.495 1.00 31.56 697 ILE A O 1
ATOM 5633 N N . SER A 1 698 ? 13.585 -6.776 -5.494 1.00 28.36 698 SER A N 1
ATOM 5634 C CA . SER A 1 698 ? 13.510 -5.374 -5.065 1.00 28.36 698 SER A CA 1
ATOM 5635 C C . SER A 1 698 ? 14.797 -4.851 -4.418 1.00 28.36 698 SER A C 1
ATOM 5637 O O . SER A 1 698 ? 14.852 -3.670 -4.080 1.00 28.36 698 SER A O 1
ATOM 5639 N N . GLN A 1 699 ? 15.838 -5.679 -4.260 1.00 27.94 699 GLN A N 1
ATOM 5640 C CA . GLN A 1 699 ? 17.123 -5.239 -3.695 1.00 27.94 699 GLN A CA 1
ATOM 5641 C C . GLN A 1 699 ? 18.339 -5.428 -4.609 1.00 27.94 699 GLN A C 1
ATOM 5643 O O . GLN A 1 699 ? 19.433 -5.002 -4.248 1.00 27.94 699 GLN A O 1
ATOM 5648 N N . VAL A 1 700 ? 18.164 -5.957 -5.821 1.00 27.41 700 VAL A N 1
ATOM 5649 C CA . VAL A 1 700 ? 19.239 -6.013 -6.817 1.00 27.41 700 VAL A CA 1
ATOM 5650 C C . VAL A 1 700 ? 18.759 -5.292 -8.065 1.00 27.41 700 VAL A C 1
ATOM 5652 O O . VAL A 1 700 ? 17.891 -5.789 -8.770 1.00 27.41 700 VAL A O 1
ATOM 5655 N N . PHE A 1 701 ? 19.279 -4.076 -8.247 1.00 32.16 701 PHE A N 1
ATOM 5656 C CA . PHE A 1 701 ? 19.375 -3.316 -9.495 1.00 32.16 701 PHE A CA 1
ATOM 5657 C C . PHE A 1 701 ? 18.622 -3.916 -10.696 1.00 32.16 701 PHE A C 1
ATOM 5659 O O . PHE A 1 701 ? 19.212 -4.547 -11.564 1.00 32.16 701 PHE A O 1
ATOM 5666 N N . PHE A 1 702 ? 17.316 -3.657 -10.791 1.00 29.83 702 PHE A N 1
ATOM 5667 C CA . PHE A 1 702 ? 16.573 -3.827 -12.043 1.00 29.83 702 PHE A CA 1
ATOM 5668 C C . PHE A 1 702 ? 16.727 -2.558 -12.891 1.00 29.83 702 PHE A C 1
ATOM 5670 O O . PHE A 1 702 ? 15.787 -1.800 -13.108 1.00 29.83 702 PHE A O 1
ATOM 5677 N N . PHE A 1 703 ? 17.961 -2.304 -13.323 1.00 31.34 703 PHE A N 1
ATOM 5678 C CA . PHE A 1 703 ? 18.295 -1.347 -14.372 1.00 31.34 703 PHE A CA 1
ATOM 5679 C C . PHE A 1 703 ? 19.294 -2.016 -15.303 1.00 31.34 703 PHE A C 1
ATOM 5681 O O . PHE A 1 703 ? 20.461 -2.160 -14.956 1.00 31.34 703 PHE A O 1
ATOM 5688 N N . GLY A 1 704 ? 18.819 -2.423 -16.477 1.00 35.81 704 GLY A N 1
ATOM 5689 C CA . GLY A 1 704 ? 19.669 -2.972 -17.530 1.00 35.81 704 GLY A CA 1
ATOM 5690 C C . GLY A 1 704 ? 19.209 -4.339 -18.013 1.00 35.81 704 GLY A C 1
ATOM 5691 O O . GLY A 1 704 ? 19.811 -5.351 -17.691 1.00 35.81 704 GLY A O 1
ATOM 5692 N N . PHE A 1 705 ? 18.147 -4.357 -18.810 1.00 31.97 705 PHE A N 1
ATOM 5693 C CA . PHE A 1 705 ? 17.786 -5.468 -19.689 1.00 31.97 705 PHE A CA 1
ATOM 5694 C C . PHE A 1 705 ? 16.993 -4.841 -20.846 1.00 31.97 705 PHE A C 1
ATOM 5696 O O . PHE A 1 705 ? 16.045 -4.112 -20.585 1.00 31.97 705 PHE A O 1
ATOM 5703 N N . TRP A 1 706 ? 17.341 -4.977 -22.125 1.00 34.09 706 TRP A N 1
ATOM 5704 C CA . TRP A 1 706 ? 17.927 -6.109 -22.838 1.00 34.09 706 TRP A CA 1
ATOM 5705 C C . TRP A 1 706 ? 18.714 -5.577 -24.054 1.00 34.09 706 TRP A C 1
ATOM 5707 O O . TRP A 1 706 ? 18.181 -4.785 -24.830 1.00 34.09 706 TRP A O 1
ATOM 5717 N N . GLY A 1 707 ? 19.959 -6.016 -24.219 1.00 29.67 707 GLY A N 1
ATOM 5718 C CA . GLY A 1 707 ? 20.732 -5.922 -25.452 1.00 29.67 707 GLY A CA 1
ATOM 5719 C C . GLY A 1 707 ? 20.997 -7.341 -25.938 1.00 29.67 707 GLY A C 1
ATOM 5720 O O . GLY A 1 707 ? 21.723 -8.069 -25.288 1.00 29.67 707 GLY A O 1
ATOM 5721 N N . ILE A 1 708 ? 20.316 -7.727 -27.013 1.00 29.78 708 ILE A N 1
ATOM 5722 C CA . ILE A 1 708 ? 20.675 -8.759 -27.997 1.00 29.78 708 ILE A CA 1
ATOM 5723 C C . ILE A 1 708 ? 21.632 -9.861 -27.500 1.00 29.78 708 ILE A C 1
ATOM 5725 O O . ILE A 1 708 ? 22.839 -9.653 -27.444 1.00 29.78 708 ILE A O 1
ATOM 5729 N N . GLU A 1 709 ? 21.109 -11.077 -27.339 1.00 30.05 709 GLU A N 1
ATOM 5730 C CA . GLU A 1 709 ? 21.840 -12.250 -27.816 1.00 30.05 709 GLU A CA 1
ATOM 5731 C C . GLU A 1 709 ? 20.867 -13.210 -28.507 1.00 30.05 709 GLU A C 1
ATOM 5733 O O . GLU A 1 709 ? 19.942 -13.775 -27.919 1.00 30.05 709 GLU A O 1
ATOM 5738 N N . ILE A 1 710 ? 21.045 -13.254 -29.824 1.00 28.62 710 ILE A N 1
ATOM 5739 C CA . ILE A 1 710 ? 20.486 -14.208 -30.764 1.00 28.62 710 ILE A CA 1
ATOM 5740 C C . ILE A 1 710 ? 21.349 -15.459 -30.627 1.00 28.62 710 ILE A C 1
ATOM 5742 O O . ILE A 1 710 ? 22.466 -15.494 -31.126 1.00 28.62 710 ILE A O 1
ATOM 5746 N N . GLU A 1 711 ? 20.819 -16.489 -29.984 1.00 30.58 711 GLU A N 1
ATOM 5747 C CA . GLU A 1 711 ? 21.226 -17.868 -30.238 1.00 30.58 711 GLU A CA 1
ATOM 5748 C C . GLU A 1 711 ? 19.950 -18.697 -30.345 1.00 30.58 711 GLU A C 1
ATOM 5750 O O . GLU A 1 711 ? 19.411 -19.166 -29.348 1.00 30.58 711 GLU A O 1
ATOM 5755 N N . LEU A 1 712 ? 19.405 -18.740 -31.563 1.00 26.56 712 LEU A N 1
ATOM 5756 C CA . LEU A 1 712 ? 18.547 -19.785 -32.139 1.00 26.56 712 LEU A CA 1
ATOM 5757 C C . LEU A 1 712 ? 18.051 -19.259 -33.493 1.00 26.56 712 LEU A C 1
ATOM 5759 O O . LEU A 1 712 ? 16.928 -18.788 -33.601 1.00 26.56 712 LEU A O 1
ATOM 5763 N N . ASP A 1 713 ? 18.982 -19.211 -34.452 1.00 26.03 713 ASP A N 1
ATOM 5764 C CA . ASP A 1 713 ? 18.753 -19.358 -35.910 1.00 26.03 713 ASP A CA 1
ATOM 5765 C C . ASP A 1 713 ? 20.055 -19.218 -36.737 1.00 26.03 713 ASP A C 1
ATOM 5767 O O . ASP A 1 713 ? 20.035 -19.036 -37.949 1.00 26.03 713 ASP A O 1
ATOM 5771 N N . PHE A 1 714 ? 21.230 -19.388 -36.114 1.00 24.62 714 PHE A N 1
ATOM 5772 C CA . PHE A 1 714 ? 22.503 -19.516 -36.840 1.00 24.62 714 PHE A CA 1
ATOM 5773 C C . PHE A 1 714 ? 22.751 -20.925 -37.417 1.00 24.62 714 PHE A C 1
ATOM 5775 O O . PHE A 1 714 ? 23.726 -21.131 -38.136 1.00 24.62 714 PHE A O 1
ATOM 5782 N N . ALA A 1 715 ? 21.868 -21.894 -37.149 1.00 25.70 715 ALA A N 1
ATOM 5783 C CA . ALA A 1 715 ? 22.032 -23.280 -37.593 1.00 25.70 715 ALA A CA 1
ATOM 5784 C C . ALA A 1 715 ? 21.579 -23.545 -39.043 1.00 25.70 715 ALA A C 1
ATOM 5786 O O . ALA A 1 715 ? 21.842 -24.628 -39.551 1.00 25.70 715 ALA A O 1
ATOM 5787 N N . HIS A 1 716 ? 20.955 -22.578 -39.730 1.00 27.06 716 HIS A N 1
ATOM 5788 C CA . HIS A 1 716 ? 20.503 -22.751 -41.122 1.00 27.06 716 HIS A CA 1
ATOM 5789 C C . HIS A 1 716 ? 21.359 -22.029 -42.178 1.00 27.06 716 HIS A C 1
ATOM 5791 O O . HIS A 1 716 ? 21.059 -22.122 -43.363 1.00 27.06 716 HIS A O 1
ATOM 5797 N N . ALA A 1 717 ? 22.439 -21.343 -41.777 1.00 26.61 717 ALA A N 1
ATOM 5798 C CA . ALA A 1 717 ? 23.324 -20.599 -42.688 1.00 26.61 717 ALA A CA 1
ATOM 5799 C C . ALA A 1 717 ? 24.731 -21.219 -42.852 1.00 26.61 717 ALA A C 1
ATOM 5801 O O . ALA A 1 717 ? 25.605 -20.614 -43.467 1.00 26.61 717 ALA A O 1
ATOM 5802 N N . PHE A 1 718 ? 24.956 -22.422 -42.312 1.00 26.81 718 PHE A N 1
ATOM 5803 C CA . PHE A 1 718 ? 26.196 -23.191 -42.479 1.00 26.81 718 PHE A CA 1
ATOM 5804 C C . PHE A 1 718 ? 25.919 -24.618 -42.981 1.00 26.81 718 PHE A C 1
ATOM 5806 O O . PHE A 1 718 ? 26.487 -25.587 -42.490 1.00 26.81 718 PHE A O 1
ATOM 5813 N N . GLU A 1 719 ? 25.095 -24.753 -44.019 1.00 28.52 719 GLU A N 1
ATOM 5814 C CA . GLU A 1 719 ? 25.340 -25.795 -45.020 1.00 28.52 719 GLU A CA 1
ATOM 5815 C C . GLU A 1 719 ? 26.299 -25.195 -46.053 1.00 28.52 719 GLU A C 1
ATOM 5817 O O . GLU A 1 719 ? 25.906 -24.556 -47.023 1.00 28.52 719 GLU A O 1
ATOM 5822 N N . ARG A 1 720 ? 27.604 -25.341 -45.787 1.00 30.30 720 ARG A N 1
ATOM 5823 C CA . ARG A 1 720 ? 28.576 -25.381 -46.881 1.00 30.30 720 ARG A CA 1
ATOM 5824 C C . ARG A 1 720 ? 28.254 -26.630 -47.685 1.00 30.30 720 ARG A C 1
ATOM 5826 O O . ARG A 1 720 ? 28.273 -27.721 -47.115 1.00 30.30 720 ARG A O 1
ATOM 5833 N N . ASP A 1 721 ? 28.034 -26.456 -48.981 1.00 29.42 721 ASP A N 1
ATOM 5834 C CA . ASP A 1 721 ? 28.098 -27.544 -49.948 1.00 29.42 721 ASP A CA 1
ATOM 5835 C C . ASP A 1 721 ? 29.365 -28.385 -49.703 1.00 29.42 721 ASP A C 1
ATOM 5837 O O . ASP A 1 721 ? 30.483 -27.852 -49.738 1.00 29.42 721 ASP A O 1
ATOM 5841 N N . PRO A 1 722 ? 29.241 -29.699 -49.453 1.00 33.53 722 PRO A N 1
ATOM 5842 C CA . PRO A 1 722 ? 30.373 -30.606 -49.447 1.00 33.53 722 PRO A CA 1
ATOM 5843 C C . PRO A 1 722 ? 30.714 -30.929 -50.905 1.00 33.53 722 PRO A C 1
ATOM 5845 O O . PRO A 1 722 ? 30.377 -31.996 -51.412 1.00 33.53 722 PRO A O 1
ATOM 5848 N N . GLY A 1 723 ? 31.336 -29.988 -51.614 1.00 34.78 723 GLY A N 1
ATOM 5849 C CA . GLY A 1 723 ? 31.572 -30.187 -53.039 1.00 34.78 723 GLY A CA 1
ATOM 5850 C C . GLY A 1 723 ? 32.305 -29.069 -53.757 1.00 34.78 723 GLY A C 1
ATOM 5851 O O . GLY A 1 723 ? 31.777 -28.572 -54.738 1.00 34.78 723 GLY A O 1
ATOM 5852 N N . GLN A 1 724 ? 33.506 -28.699 -53.307 1.00 31.91 724 GLN A N 1
ATOM 5853 C CA . GLN A 1 724 ? 34.633 -28.295 -54.165 1.00 31.91 724 GLN A CA 1
ATOM 5854 C C . GLN A 1 724 ? 35.862 -28.041 -53.278 1.00 31.91 724 GLN A C 1
ATOM 5856 O O . GLN A 1 724 ? 35.770 -27.347 -52.267 1.00 31.91 724 GLN A O 1
ATOM 5861 N N . TYR A 1 725 ? 36.957 -28.722 -53.622 1.00 35.09 725 TYR A N 1
ATOM 5862 C CA . TYR A 1 725 ? 38.226 -28.783 -52.888 1.00 35.09 725 TYR A CA 1
ATOM 5863 C C . TYR A 1 725 ? 38.959 -27.445 -52.803 1.00 35.09 725 TYR A C 1
ATOM 5865 O O . TYR A 1 725 ? 38.943 -26.708 -53.814 1.00 35.09 725 TYR A O 1
#